Protein AF-A0AAD9PXC4-F1 (afdb_monomer)

InterPro domains:
  IPR006759 Glycosyl transferase family 54 [PTHR12062] (112-428)
  IPR057279 MGAT4, conserved region [PF04666] (111-339)

pLDDT: mean 80.94, std 15.68, range [27.42, 98.25]

Secondary structure (DSSP, 8-state):
---------S----S----TT-----S-TTPPPP---TTS-S----SS---EEEEEEEEE--TTT--S-EEEEEEEEE-----GGGTHHHHHHHHHHHHHHHHHHHHHHHHSEEEEEEEEE---TT----HHHHHHHHHHTS-HHHHHHEEEEEEE--SSHHHHHHHHHHHHHHHHHHHHTTSEEEEE--GGGS---SSPPP-TT--HHHHHHHHHHHHHHHHHHHHTTTTEEEEEEEESSEEEPTTHHHHHHHHHHHS-TTT-S-EESSSSTT-SEEEEGGGHHHHHHHHHHTTTTS-HHHHHHHHHHHH-SSSS---B--SS-SEEE---B-SSGGG-B-SS--PPTT---S--SS---PPSEEEEESSPEEES-HHHHHSTT-S--EESS--TT--EEEEESS-------------TT-GGG----

Structure (mmCIF, N/CA/C/O backbone):
data_AF-A0AAD9PXC4-F1
#
_entry.id   AF-A0AAD9PXC4-F1
#
loop_
_atom_site.group_PDB
_atom_site.id
_atom_site.type_symbol
_atom_site.label_atom_id
_atom_site.label_alt_id
_atom_site.label_comp_id
_atom_site.label_asym_id
_atom_site.label_entity_id
_atom_site.label_seq_id
_atom_site.pdbx_PDB_ins_code
_atom_site.Cartn_x
_atom_site.Cartn_y
_atom_site.Cartn_z
_atom_site.occupancy
_atom_site.B_iso_or_equiv
_atom_site.auth_seq_id
_atom_site.auth_comp_id
_atom_site.auth_asym_id
_atom_site.auth_atom_id
_atom_site.pdbx_PDB_model_num
ATOM 1 N N . MET A 1 1 ? 34.022 -21.288 74.890 1.00 33.25 1 MET A N 1
ATOM 2 C CA . MET A 1 1 ? 34.425 -22.517 74.181 1.00 33.25 1 MET A CA 1
ATOM 3 C C . MET A 1 1 ? 35.914 -22.383 73.950 1.00 33.25 1 MET A C 1
ATOM 5 O O . MET A 1 1 ? 36.307 -21.535 73.170 1.00 33.25 1 MET A O 1
ATOM 9 N N . GLU A 1 2 ? 36.720 -22.774 74.924 1.00 27.42 2 GLU A N 1
ATOM 10 C CA . GLU A 1 2 ? 37.145 -24.145 75.248 1.00 27.42 2 GLU A CA 1
ATOM 11 C C . GLU A 1 2 ? 38.540 -24.357 74.656 1.00 27.42 2 GLU A C 1
ATOM 13 O O . GLU A 1 2 ? 38.790 -24.113 73.480 1.00 27.42 2 GLU A O 1
ATOM 18 N N . TYR A 1 3 ? 39.454 -24.660 75.569 1.00 28.38 3 TYR A N 1
ATOM 19 C CA . TYR A 1 3 ? 40.889 -24.738 75.387 1.00 28.38 3 TYR A CA 1
ATOM 20 C C . TYR A 1 3 ? 41.264 -25.776 74.330 1.00 28.38 3 TYR A C 1
ATOM 22 O O . TYR A 1 3 ? 40.830 -26.922 74.412 1.00 28.38 3 TYR A O 1
ATOM 30 N N . GLN A 1 4 ? 42.209 -25.427 73.461 1.00 28.22 4 GLN A N 1
ATOM 31 C CA . GLN A 1 4 ? 43.154 -26.411 72.948 1.00 28.22 4 GLN A CA 1
ATOM 32 C C . GLN A 1 4 ? 44.577 -25.915 73.178 1.00 28.22 4 GLN A C 1
ATOM 34 O O . GLN A 1 4 ? 45.151 -25.160 72.400 1.00 28.22 4 GLN A O 1
ATOM 39 N N . HIS A 1 5 ? 45.129 -26.389 74.296 1.00 31.70 5 HIS A N 1
ATOM 40 C CA . HIS A 1 5 ? 46.548 -26.670 74.425 1.00 31.70 5 HIS A CA 1
ATOM 41 C C . HIS A 1 5 ? 46.994 -27.498 73.215 1.00 31.70 5 HIS A C 1
ATOM 43 O O . HIS A 1 5 ? 46.652 -28.674 73.103 1.00 31.70 5 HIS A O 1
ATOM 49 N N . LEU A 1 6 ? 47.786 -26.894 72.337 1.00 32.47 6 LEU A N 1
ATOM 50 C CA . LEU A 1 6 ? 48.594 -27.605 71.357 1.00 32.47 6 LEU A CA 1
ATOM 51 C C . LEU A 1 6 ? 50.062 -27.361 71.702 1.00 32.47 6 LEU A C 1
ATOM 53 O O . LEU A 1 6 ? 50.667 -26.365 71.330 1.00 32.47 6 LEU A O 1
ATOM 57 N N . LEU A 1 7 ? 50.557 -28.272 72.541 1.00 29.97 7 LEU A N 1
ATOM 58 C CA . LEU A 1 7 ? 51.844 -28.951 72.407 1.00 29.97 7 LEU A CA 1
ATOM 59 C C . LEU A 1 7 ? 52.966 -28.158 71.716 1.00 29.97 7 LEU A C 1
ATOM 61 O O . LEU A 1 7 ? 53.142 -28.248 70.507 1.00 29.97 7 LEU A O 1
ATOM 65 N N . LEU A 1 8 ? 53.826 -27.544 72.523 1.00 32.16 8 LEU A N 1
ATOM 66 C CA . LEU A 1 8 ? 55.266 -27.527 72.263 1.00 32.16 8 LEU A CA 1
ATOM 67 C C . LEU A 1 8 ? 55.978 -27.952 73.552 1.00 32.16 8 LEU A C 1
ATOM 69 O O . LEU A 1 8 ? 56.648 -27.178 74.225 1.00 32.16 8 LEU A O 1
ATOM 73 N N . PHE A 1 9 ? 55.797 -29.223 73.913 1.00 35.22 9 PHE A N 1
ATOM 74 C CA . PHE A 1 9 ? 56.886 -29.946 74.555 1.00 35.22 9 PHE A CA 1
ATOM 75 C C . PHE A 1 9 ? 57.872 -30.334 73.444 1.00 35.22 9 PHE A C 1
ATOM 77 O O . PHE A 1 9 ? 57.478 -30.942 72.455 1.00 35.22 9 PHE A O 1
ATOM 84 N N . GLN A 1 10 ? 59.146 -30.007 73.666 1.00 41.19 10 GLN A N 1
ATOM 85 C CA . GLN A 1 10 ? 60.299 -30.779 73.187 1.00 41.19 10 GLN A CA 1
ATOM 86 C C . GLN A 1 10 ? 60.623 -30.763 71.680 1.00 41.19 10 GLN A C 1
ATOM 88 O O . GLN A 1 10 ? 60.828 -31.816 71.094 1.00 41.19 10 GLN A O 1
ATOM 93 N N . ASN A 1 11 ? 60.803 -29.581 71.078 1.00 38.69 11 ASN A N 1
ATOM 94 C CA . ASN A 1 11 ? 61.599 -29.441 69.838 1.00 38.69 11 ASN A CA 1
ATOM 95 C C . ASN A 1 11 ? 62.812 -28.506 70.000 1.00 38.69 11 ASN A C 1
ATOM 97 O O . ASN A 1 11 ? 63.385 -28.038 69.021 1.00 38.69 11 ASN A O 1
ATOM 101 N N . PHE A 1 12 ? 63.222 -28.242 71.241 1.00 44.22 12 PHE A N 1
ATOM 102 C CA . PHE A 1 12 ? 64.476 -27.562 71.540 1.00 44.22 12 PHE A CA 1
ATOM 103 C C . PHE A 1 12 ? 65.480 -28.605 72.033 1.00 44.22 12 PHE A C 1
ATOM 105 O O . PHE A 1 12 ? 65.396 -29.066 73.170 1.00 44.22 12 PHE A O 1
ATOM 112 N N . CYS A 1 13 ? 66.408 -29.004 71.165 1.00 43.50 13 CYS A N 1
ATOM 113 C CA . CYS A 1 13 ? 67.647 -29.630 71.605 1.00 43.50 13 CYS A CA 1
ATOM 114 C C . CYS A 1 13 ? 68.604 -28.487 71.929 1.00 43.50 13 CYS A C 1
ATOM 116 O O . CYS A 1 13 ? 69.069 -27.799 71.019 1.00 43.50 13 CYS A O 1
ATOM 118 N N . SER A 1 14 ? 68.872 -28.266 73.217 1.00 46.66 14 SER A N 1
ATOM 119 C CA . SER A 1 14 ? 69.973 -27.388 73.600 1.00 46.66 14 SER A CA 1
ATOM 120 C C . SER A 1 14 ? 71.241 -27.909 72.930 1.00 46.66 14 SER A C 1
ATOM 122 O O . SER A 1 14 ? 71.546 -29.097 73.010 1.00 46.66 14 SER A O 1
ATOM 124 N N . CYS A 1 15 ? 71.973 -27.034 72.250 1.00 51.00 15 CYS A N 1
ATOM 125 C CA . CYS A 1 15 ? 73.279 -27.371 71.676 1.00 51.00 15 CYS A CA 1
ATOM 126 C C . CYS A 1 15 ? 74.377 -27.405 72.760 1.00 51.00 15 CYS A C 1
ATOM 128 O O . CYS A 1 15 ? 75.555 -27.575 72.457 1.00 51.00 15 CYS A O 1
ATOM 130 N N . PHE A 1 16 ? 73.973 -27.210 74.016 1.00 50.81 16 PHE A N 1
ATOM 131 C CA . PHE A 1 16 ? 74.786 -27.196 75.216 1.00 50.81 16 PHE A CA 1
ATOM 132 C C . PHE A 1 16 ? 74.526 -28.493 75.998 1.00 50.81 16 PHE A C 1
ATOM 134 O O . PHE A 1 16 ? 73.388 -28.750 76.398 1.00 50.81 16 PHE A O 1
ATOM 141 N N . GLU A 1 17 ? 75.554 -29.323 76.191 1.00 54.75 17 GLU A N 1
ATOM 142 C CA . GLU A 1 17 ? 75.513 -30.444 77.139 1.00 54.75 17 GLU A CA 1
ATOM 143 C C . GLU A 1 17 ? 75.897 -29.913 78.526 1.00 54.75 17 GLU A C 1
ATOM 145 O O . GLU A 1 17 ? 77.037 -29.493 78.731 1.00 54.75 17 GLU A O 1
ATOM 150 N N . ASP A 1 18 ? 74.961 -29.912 79.479 1.00 53.88 18 ASP A N 1
ATOM 151 C CA . ASP A 1 18 ? 75.264 -29.505 80.854 1.00 53.88 18 ASP A CA 1
ATOM 152 C C . ASP A 1 18 ? 76.286 -30.475 81.483 1.00 53.88 18 ASP A C 1
ATOM 154 O O . ASP A 1 18 ? 76.062 -31.693 81.485 1.00 53.88 18 ASP A O 1
ATOM 158 N N . PRO A 1 19 ? 77.399 -29.990 82.063 1.00 54.22 19 PRO A N 1
ATOM 159 C CA . PRO A 1 19 ? 78.283 -30.848 82.836 1.00 54.22 19 PRO A CA 1
ATOM 160 C C . PRO A 1 19 ? 77.529 -31.382 84.073 1.00 54.22 19 PRO A C 1
ATOM 162 O O . PRO A 1 19 ? 76.875 -30.608 84.773 1.00 54.22 19 PRO A O 1
ATOM 165 N N . PRO A 1 20 ? 77.633 -32.688 84.406 1.00 56.16 20 PRO A N 1
ATOM 166 C CA . PRO A 1 20 ? 76.764 -33.364 85.382 1.00 56.16 20 PRO A CA 1
ATOM 167 C C . PRO A 1 20 ? 76.812 -32.824 86.822 1.00 56.16 20 PRO A C 1
ATOM 169 O O . PRO A 1 20 ? 76.057 -33.297 87.670 1.00 56.16 20 PRO A O 1
ATOM 172 N N . SER A 1 21 ? 77.692 -31.869 87.124 1.00 51.88 21 SER A N 1
ATOM 173 C CA . SER A 1 21 ? 77.844 -31.279 88.452 1.00 51.88 21 SER A CA 1
ATOM 174 C C . SER A 1 21 ? 77.178 -29.912 88.639 1.00 51.88 21 SER A C 1
ATOM 176 O O . SER A 1 21 ? 76.989 -29.550 89.794 1.00 51.88 21 SER A O 1
ATOM 178 N N . GLU A 1 22 ? 76.777 -29.187 87.584 1.00 56.34 22 GLU A N 1
ATOM 179 C CA . GLU A 1 22 ? 76.048 -27.904 87.695 1.00 56.34 22 GLU A CA 1
ATOM 180 C C . GLU A 1 22 ? 75.195 -27.637 86.431 1.00 56.34 22 GLU A C 1
ATOM 182 O O . GLU A 1 22 ? 75.753 -27.265 85.400 1.00 56.34 22 GLU A O 1
ATOM 187 N N . PRO A 1 23 ? 73.858 -27.817 86.464 1.00 52.81 23 PRO A N 1
ATOM 188 C CA . PRO A 1 23 ? 72.992 -27.447 85.344 1.00 52.81 23 PRO A CA 1
ATOM 189 C C . PRO A 1 23 ? 72.888 -25.920 85.229 1.00 52.81 23 PRO A C 1
ATOM 191 O O . PRO A 1 23 ? 72.532 -25.246 86.202 1.00 52.81 23 PRO A O 1
ATOM 194 N N . VAL A 1 24 ? 73.157 -25.369 84.041 1.00 52.97 24 VAL A N 1
ATOM 195 C CA . VAL A 1 24 ? 72.944 -23.942 83.764 1.00 52.97 24 VAL A CA 1
ATOM 196 C C . VAL A 1 24 ? 71.445 -23.734 83.565 1.00 52.97 24 VAL A C 1
ATOM 198 O O . VAL A 1 24 ? 70.911 -23.934 82.480 1.00 52.97 24 VAL A O 1
ATOM 201 N N . ILE A 1 25 ? 70.734 -23.366 84.631 1.00 56.12 25 ILE A N 1
ATOM 202 C CA . ILE A 1 25 ? 69.323 -22.974 84.545 1.00 56.12 25 ILE A CA 1
ATOM 203 C C . ILE A 1 25 ? 69.283 -21.572 83.917 1.00 56.12 25 ILE A C 1
ATOM 205 O O . ILE A 1 25 ? 69.753 -20.634 84.562 1.00 56.12 25 ILE A O 1
ATOM 209 N N . PRO A 1 26 ? 68.737 -21.382 82.698 1.00 55.75 26 PRO A N 1
ATOM 210 C CA . PRO A 1 26 ? 68.618 -20.051 82.117 1.00 55.75 26 PRO A CA 1
ATOM 211 C C . PRO A 1 26 ? 67.659 -19.229 82.981 1.00 55.75 26 PRO A C 1
ATOM 213 O O . PRO A 1 26 ? 66.483 -19.580 83.123 1.00 55.75 26 PRO A O 1
ATOM 216 N N . GLU A 1 27 ? 68.147 -18.152 83.595 1.00 51.59 27 GLU A N 1
ATOM 217 C CA . GLU A 1 27 ? 67.277 -17.231 84.318 1.00 51.59 27 GLU A CA 1
ATOM 218 C C . GLU A 1 27 ? 66.315 -16.550 83.326 1.00 51.59 27 GLU A C 1
ATOM 220 O O . GLU A 1 27 ? 66.720 -15.849 82.407 1.00 51.59 27 GLU A O 1
ATOM 225 N N . ASN A 1 28 ? 65.013 -16.746 83.556 1.00 52.03 28 ASN A N 1
ATOM 226 C CA . ASN A 1 28 ? 63.909 -15.919 83.059 1.00 52.03 28 ASN A CA 1
ATOM 227 C C . ASN A 1 28 ? 63.667 -15.865 81.529 1.00 52.03 28 ASN A C 1
ATOM 229 O O . ASN A 1 28 ? 63.705 -14.810 80.900 1.00 52.03 28 ASN A O 1
ATOM 233 N N . LEU A 1 29 ? 63.249 -16.998 80.953 1.00 56.34 29 LEU A N 1
ATOM 234 C CA . LEU A 1 29 ? 62.840 -17.152 79.541 1.00 56.34 29 LEU A CA 1
ATOM 235 C C . LEU A 1 29 ? 61.585 -16.352 79.109 1.00 56.34 29 LEU A C 1
ATOM 237 O O . LEU A 1 29 ? 61.189 -16.418 77.949 1.00 56.34 29 LEU A O 1
ATOM 241 N N . ASN A 1 30 ? 60.937 -15.616 80.019 1.00 58.12 30 ASN A N 1
ATOM 242 C CA . ASN A 1 30 ? 59.734 -14.823 79.728 1.00 58.12 30 ASN A CA 1
ATOM 243 C C . ASN A 1 30 ? 60.038 -13.350 79.399 1.00 58.12 30 ASN A C 1
ATOM 245 O O . ASN A 1 30 ? 59.111 -12.547 79.261 1.00 58.12 30 ASN A O 1
ATOM 249 N N . GLN A 1 31 ? 61.312 -12.963 79.307 1.00 60.88 31 GLN A N 1
ATOM 250 C CA . GLN A 1 31 ? 61.687 -11.608 78.920 1.00 60.88 31 GLN A CA 1
ATOM 251 C C . GLN A 1 31 ? 61.361 -11.367 77.438 1.00 60.88 31 GLN A C 1
ATOM 253 O O . GLN A 1 31 ? 61.761 -12.130 76.563 1.00 60.88 31 GLN A O 1
ATOM 258 N N . ALA A 1 32 ? 60.613 -10.301 77.148 1.00 59.31 32 ALA A N 1
ATOM 259 C CA . ALA A 1 32 ? 60.329 -9.909 75.773 1.00 59.31 32 ALA A CA 1
ATOM 260 C C . ALA A 1 32 ? 61.610 -9.382 75.105 1.00 59.31 32 ALA A C 1
ATOM 262 O O . ALA A 1 32 ? 62.249 -8.468 75.627 1.00 59.31 32 ALA A O 1
ATOM 263 N N . TYR A 1 33 ? 61.966 -9.948 73.952 1.00 61.62 33 TYR A N 1
ATOM 264 C CA . TYR A 1 33 ? 63.103 -9.502 73.148 1.00 61.62 33 TYR A CA 1
ATOM 265 C C . TYR A 1 33 ? 62.690 -8.350 72.227 1.00 61.62 33 TYR A C 1
ATOM 267 O O . TYR A 1 33 ? 61.607 -8.369 71.637 1.00 61.62 33 TYR A O 1
ATOM 275 N N . GLU A 1 34 ? 63.558 -7.347 72.085 1.00 63.81 34 GLU A N 1
ATOM 276 C CA . GLU A 1 34 ? 63.349 -6.255 71.135 1.00 63.81 34 GLU A CA 1
ATOM 277 C C . GLU A 1 34 ? 63.665 -6.733 69.710 1.00 63.81 34 GLU A C 1
ATOM 279 O O . GLU A 1 34 ? 64.773 -7.185 69.420 1.00 63.81 34 GLU A O 1
ATOM 284 N N . ILE A 1 35 ? 62.681 -6.650 68.811 1.00 64.69 35 ILE A N 1
ATOM 285 C CA . ILE A 1 35 ? 62.848 -7.029 67.404 1.00 64.69 35 ILE A CA 1
ATOM 286 C C . ILE A 1 35 ? 63.375 -5.814 66.639 1.00 64.69 35 ILE A C 1
ATOM 288 O O . ILE A 1 35 ? 62.653 -4.839 66.423 1.00 64.69 35 ILE A O 1
ATOM 292 N N . MET A 1 36 ? 64.629 -5.889 66.200 1.00 61.62 36 MET A N 1
ATOM 293 C CA . MET A 1 36 ? 65.256 -4.875 65.354 1.00 61.62 36 MET A CA 1
ATOM 294 C C . MET A 1 36 ? 65.309 -5.360 63.905 1.00 61.62 36 MET A C 1
ATOM 296 O O . MET A 1 36 ? 65.688 -6.500 63.641 1.00 61.62 36 MET A O 1
ATOM 300 N N . ASN A 1 37 ? 64.955 -4.499 62.946 1.00 67.44 37 ASN A N 1
ATOM 301 C CA . ASN A 1 37 ? 65.245 -4.781 61.540 1.00 67.44 37 ASN A CA 1
ATOM 302 C C . ASN A 1 37 ? 66.746 -4.567 61.240 1.00 67.44 37 ASN A C 1
ATOM 304 O O . ASN A 1 37 ? 67.474 -3.981 62.042 1.00 67.44 37 ASN A O 1
ATOM 308 N N . SER A 1 38 ? 67.221 -4.983 60.061 1.00 65.31 38 SER A N 1
ATOM 309 C CA . SER A 1 38 ? 68.630 -4.824 59.645 1.00 65.31 38 SER A CA 1
ATOM 310 C C . SER A 1 38 ? 69.113 -3.367 59.552 1.00 65.31 38 SER A C 1
ATOM 312 O O . SER A 1 38 ? 70.303 -3.123 59.377 1.00 65.31 38 SER A O 1
ATOM 314 N N . SER A 1 39 ? 68.197 -2.401 59.620 1.00 69.56 39 SER A N 1
ATOM 315 C CA . SER A 1 39 ? 68.461 -0.960 59.624 1.00 69.56 39 SER A CA 1
ATOM 316 C C . SER A 1 39 ? 68.367 -0.342 61.027 1.00 69.56 39 SER A C 1
ATOM 318 O O . SER A 1 39 ? 68.417 0.880 61.145 1.00 69.56 39 SER A O 1
ATOM 320 N N . SER A 1 40 ? 68.231 -1.163 62.077 1.00 64.44 40 SER A N 1
ATOM 321 C CA . SER A 1 40 ? 68.112 -0.759 63.486 1.00 64.44 40 SER A CA 1
ATOM 322 C C . SER A 1 40 ? 66.878 0.096 63.806 1.00 64.44 40 SER A C 1
ATOM 324 O O . SER A 1 40 ? 66.901 0.920 64.718 1.00 64.44 40 SER A O 1
ATOM 326 N N . VAL A 1 41 ? 65.787 -0.097 63.061 1.00 66.62 41 VAL A N 1
ATOM 327 C CA . VAL A 1 41 ? 64.499 0.576 63.280 1.00 66.62 41 VAL A CA 1
ATOM 328 C C . VAL A 1 41 ? 63.438 -0.461 63.667 1.00 66.62 41 VAL A C 1
ATOM 330 O O . VAL A 1 41 ? 63.348 -1.523 63.053 1.00 66.62 41 VAL A O 1
ATOM 333 N N . SER A 1 42 ? 62.614 -0.157 64.672 1.00 67.31 42 SER A N 1
ATOM 334 C CA . SER A 1 42 ? 61.600 -1.069 65.235 1.00 67.31 42 SER A CA 1
ATOM 335 C C . SER A 1 42 ? 60.209 -0.959 64.584 1.00 67.31 42 SER A C 1
ATOM 337 O O . SER A 1 42 ? 59.205 -1.357 65.169 1.00 67.31 42 SER A O 1
ATOM 339 N N . HIS A 1 43 ? 60.121 -0.420 63.363 1.00 67.69 43 HIS A N 1
ATOM 340 C CA . HIS A 1 43 ? 58.874 -0.348 62.596 1.00 67.69 43 HIS A CA 1
ATOM 341 C C . HIS A 1 43 ? 59.097 -0.648 61.108 1.00 67.69 43 HIS A C 1
ATOM 343 O O . HIS A 1 43 ? 60.195 -0.477 60.576 1.00 67.69 43 HIS A O 1
ATOM 349 N N . ILE A 1 44 ? 58.031 -1.082 60.433 1.00 67.81 44 ILE A N 1
ATOM 350 C CA . ILE A 1 44 ? 57.989 -1.338 58.988 1.00 67.81 44 ILE A CA 1
ATOM 351 C C . ILE A 1 44 ? 56.978 -0.365 58.375 1.00 67.81 44 ILE A C 1
ATOM 353 O O . ILE A 1 44 ? 55.853 -0.260 58.864 1.00 67.81 44 ILE A O 1
ATOM 357 N N . VAL A 1 45 ? 57.368 0.345 57.314 1.00 68.81 45 VAL A N 1
ATOM 358 C CA . VAL A 1 45 ? 56.471 1.221 56.543 1.00 68.81 45 VAL A CA 1
ATOM 359 C C . VAL A 1 45 ? 56.203 0.584 55.186 1.00 68.81 45 VAL A C 1
ATOM 361 O O . VAL A 1 45 ? 57.131 0.349 54.416 1.00 68.81 45 VAL A O 1
ATOM 364 N N . TRP A 1 46 ? 54.932 0.337 54.877 1.00 69.62 46 TRP A N 1
ATOM 365 C CA . TRP A 1 46 ? 54.500 -0.098 53.551 1.00 69.62 46 TRP A CA 1
ATOM 366 C C . TRP A 1 46 ? 54.306 1.136 52.667 1.00 69.62 46 TRP A C 1
ATOM 368 O O . TRP A 1 46 ? 53.405 1.936 52.910 1.00 69.62 46 TRP A O 1
ATOM 378 N N . THR A 1 47 ? 55.170 1.330 51.669 1.00 63.69 47 THR A N 1
ATOM 379 C CA . THR A 1 47 ? 55.105 2.492 50.760 1.00 63.69 47 THR A CA 1
ATOM 380 C C . THR A 1 47 ? 54.010 2.367 49.703 1.00 63.69 47 THR A C 1
ATOM 382 O O . THR A 1 47 ? 53.589 3.374 49.140 1.00 63.69 47 THR A O 1
ATOM 385 N N . GLU A 1 48 ? 53.523 1.151 49.452 1.00 64.12 48 GLU A N 1
ATOM 386 C CA . GLU A 1 48 ? 52.455 0.858 48.499 1.00 64.12 48 GLU A CA 1
ATOM 387 C C . GLU A 1 48 ? 51.444 -0.125 49.108 1.00 64.12 48 GLU A C 1
ATOM 389 O O . GLU A 1 48 ? 51.805 -1.072 49.808 1.00 64.12 48 GLU A O 1
ATOM 394 N N . CYS A 1 49 ? 50.161 0.132 48.862 1.00 68.50 49 CYS A N 1
ATOM 395 C CA . CYS A 1 49 ? 49.022 -0.611 49.397 1.00 68.50 49 CYS A CA 1
ATOM 396 C C . CYS A 1 49 ? 48.788 -1.878 48.560 1.00 68.50 49 CYS A C 1
ATOM 398 O O . CYS A 1 49 ? 48.027 -1.858 47.594 1.00 68.50 49 CYS A O 1
ATOM 400 N N . HIS A 1 50 ? 49.462 -2.970 48.925 1.00 67.12 50 HIS A N 1
ATOM 401 C CA . HIS A 1 50 ? 49.285 -4.282 48.299 1.00 67.12 50 HIS A CA 1
ATOM 402 C C . HIS A 1 50 ? 48.728 -5.276 49.319 1.00 67.12 50 HIS A C 1
ATOM 404 O O . HIS A 1 50 ? 49.351 -5.526 50.351 1.00 67.12 50 HIS A O 1
ATOM 410 N N . ASP A 1 51 ? 47.555 -5.841 49.026 1.00 75.44 51 ASP A N 1
ATOM 411 C CA . ASP A 1 51 ? 46.993 -6.946 49.804 1.00 75.44 51 ASP A CA 1
ATOM 412 C C . ASP A 1 51 ? 47.881 -8.183 49.590 1.00 75.44 51 ASP A C 1
ATOM 414 O O . ASP A 1 51 ? 48.067 -8.623 48.452 1.00 75.44 51 ASP A O 1
ATOM 418 N N . GLY A 1 52 ? 48.453 -8.748 50.655 1.00 78.62 52 GLY A N 1
ATOM 419 C CA . GLY A 1 52 ? 49.429 -9.824 50.492 1.00 78.62 52 GLY A CA 1
ATOM 420 C C . GLY A 1 52 ? 49.903 -10.477 51.784 1.00 78.62 52 GLY A C 1
ATOM 421 O O . GLY A 1 52 ? 49.706 -9.964 52.885 1.00 78.62 52 GLY A O 1
ATOM 422 N N . ILE A 1 53 ? 50.529 -11.644 51.629 1.00 79.56 53 ILE A N 1
ATOM 423 C CA . ILE A 1 53 ? 51.237 -12.340 52.702 1.00 79.56 53 ILE A CA 1
ATOM 424 C C . ILE A 1 53 ? 52.724 -12.047 52.531 1.00 79.56 53 ILE A C 1
ATOM 426 O O . ILE A 1 53 ? 53.313 -12.396 51.510 1.00 79.56 53 ILE A O 1
ATOM 430 N N . PHE A 1 54 ? 53.324 -11.429 53.540 1.00 80.38 54 PHE A N 1
ATOM 431 C CA . PHE A 1 54 ? 54.751 -11.138 53.570 1.00 80.38 54 PHE A CA 1
ATOM 432 C C . PHE A 1 54 ? 55.441 -12.105 54.522 1.00 80.38 54 PHE A C 1
ATOM 434 O O . PHE A 1 54 ? 55.003 -12.267 55.660 1.00 80.38 54 PHE A O 1
ATOM 441 N N . ILE A 1 55 ? 56.493 -12.765 54.045 1.00 82.38 55 ILE A N 1
ATOM 442 C CA . ILE A 1 55 ? 57.272 -13.728 54.826 1.00 82.38 55 ILE A CA 1
ATOM 443 C C . ILE A 1 55 ? 58.511 -13.018 55.359 1.00 82.38 55 ILE A C 1
ATOM 445 O O . ILE A 1 55 ? 59.236 -12.367 54.608 1.00 82.38 55 ILE A O 1
ATOM 449 N N . PHE A 1 56 ? 58.735 -13.149 56.660 1.00 81.81 56 PHE A N 1
ATOM 450 C CA . PHE A 1 56 ? 59.861 -12.579 57.377 1.00 81.81 56 PHE A CA 1
ATOM 451 C C . PHE A 1 56 ? 60.692 -13.698 57.986 1.00 81.81 56 PHE A C 1
ATOM 453 O O . PHE A 1 56 ? 60.147 -14.611 58.606 1.00 81.81 56 PHE A O 1
ATOM 460 N N . THR A 1 57 ? 62.009 -13.591 57.855 1.00 80.69 57 THR A N 1
ATOM 461 C CA . THR A 1 57 ? 62.966 -14.461 58.540 1.00 80.69 57 THR A CA 1
ATOM 462 C C . THR A 1 57 ? 63.485 -13.723 59.772 1.00 80.69 57 THR A C 1
ATOM 464 O O . THR A 1 57 ? 64.109 -12.669 59.655 1.00 80.69 57 THR A O 1
ATOM 467 N N . LEU A 1 58 ? 63.212 -14.261 60.957 1.00 77.88 58 LEU A N 1
ATOM 468 C CA . LEU A 1 58 ? 63.764 -13.792 62.221 1.00 77.88 58 LEU A CA 1
ATOM 469 C C . LEU A 1 58 ? 65.024 -14.593 62.540 1.00 77.88 58 LEU A C 1
ATOM 471 O O . LEU A 1 58 ? 64.980 -15.821 62.551 1.00 77.88 58 LEU A O 1
ATOM 475 N N . THR A 1 59 ? 66.109 -13.898 62.864 1.00 73.38 59 THR A N 1
ATOM 476 C CA . THR A 1 59 ? 67.348 -14.500 63.367 1.00 73.38 59 THR A CA 1
ATOM 477 C C . THR A 1 59 ? 67.579 -14.021 64.791 1.00 73.38 59 THR A C 1
ATOM 479 O O . THR A 1 59 ? 67.587 -12.814 65.035 1.00 73.38 59 THR A O 1
ATOM 482 N N . VAL A 1 60 ? 67.772 -14.944 65.731 1.00 71.50 60 VAL A N 1
ATOM 483 C CA . VAL A 1 60 ? 68.107 -14.593 67.118 1.00 71.50 60 VAL A CA 1
ATOM 484 C C . VAL A 1 60 ? 69.611 -14.351 67.209 1.00 71.50 60 VAL A C 1
ATOM 486 O O . VAL A 1 60 ? 70.402 -15.224 66.863 1.00 71.50 60 VAL A O 1
ATOM 489 N N . ILE A 1 61 ? 70.002 -13.160 67.665 1.00 65.50 61 ILE A N 1
ATOM 490 C CA . ILE A 1 61 ? 71.400 -12.777 67.885 1.00 65.50 61 ILE A CA 1
ATOM 491 C C . ILE A 1 61 ? 71.581 -12.583 69.392 1.00 65.50 61 ILE A C 1
ATOM 493 O O . ILE A 1 61 ? 71.267 -11.517 69.915 1.00 65.50 61 ILE A O 1
ATOM 497 N N . ASP A 1 62 ? 72.054 -13.613 70.095 1.00 61.91 62 ASP A N 1
ATOM 498 C CA . ASP A 1 62 ? 72.504 -13.482 71.486 1.00 61.91 62 ASP A CA 1
ATOM 499 C C . ASP A 1 62 ? 74.016 -13.180 71.494 1.00 61.91 62 ASP A C 1
ATOM 501 O O . ASP A 1 62 ? 74.805 -14.020 71.043 1.00 61.91 62 ASP A O 1
ATOM 505 N N . PRO A 1 63 ? 74.443 -11.992 71.950 1.00 56.59 63 PRO A N 1
ATOM 506 C CA . PRO A 1 63 ? 75.833 -11.567 71.851 1.00 56.59 63 PRO A CA 1
ATOM 507 C C . PRO A 1 63 ? 76.811 -12.370 72.725 1.00 56.59 63 PRO A C 1
ATOM 509 O O . PRO A 1 63 ? 78.009 -12.292 72.459 1.00 56.59 63 PRO A O 1
ATOM 512 N N . GLU A 1 64 ? 76.353 -13.141 73.719 1.00 53.28 64 GLU A N 1
ATOM 513 C CA . GLU A 1 64 ? 77.247 -13.865 74.639 1.00 53.28 64 GLU A CA 1
ATOM 514 C C . GLU A 1 64 ? 77.252 -15.394 74.451 1.00 53.28 64 GLU A C 1
ATOM 516 O O . GLU A 1 64 ? 78.271 -16.024 74.736 1.00 53.28 64 GLU A O 1
ATOM 521 N N . PHE A 1 65 ? 76.186 -16.004 73.910 1.00 54.66 65 PHE A N 1
ATOM 522 C CA . PHE A 1 65 ? 76.060 -17.477 73.846 1.00 54.66 65 PHE A CA 1
ATOM 523 C C . PHE A 1 65 ? 75.656 -18.069 72.484 1.00 54.66 65 PHE A C 1
ATOM 525 O O . PHE A 1 65 ? 75.386 -19.270 72.382 1.00 54.66 65 PHE A O 1
ATOM 532 N N . SER A 1 66 ? 75.648 -17.282 71.403 1.00 52.84 66 SER A N 1
ATOM 533 C CA . SER A 1 66 ? 75.249 -17.775 70.073 1.00 52.84 66 SER A CA 1
ATOM 534 C C . SER A 1 66 ? 76.315 -18.653 69.407 1.00 52.84 66 SER A C 1
ATOM 536 O O . SER A 1 66 ? 77.015 -18.230 68.490 1.00 52.84 66 SER A O 1
ATOM 538 N N . PHE A 1 67 ? 76.410 -19.916 69.817 1.00 54.41 67 PHE A N 1
ATOM 539 C CA . PHE A 1 67 ? 77.198 -20.935 69.113 1.00 54.41 67 PHE A CA 1
ATOM 540 C C . PHE A 1 67 ? 76.381 -21.678 68.033 1.00 54.41 67 PHE A C 1
ATOM 542 O O . PHE A 1 67 ? 76.901 -22.590 67.392 1.00 54.41 67 PHE A O 1
ATOM 549 N N . CYS A 1 68 ? 75.118 -21.285 67.796 1.00 58.41 68 CYS A N 1
ATOM 550 C CA . CYS A 1 68 ? 74.225 -21.832 66.765 1.00 58.41 68 CYS A CA 1
ATOM 551 C C . CYS A 1 68 ? 73.367 -20.735 66.114 1.00 58.41 68 CYS A C 1
ATOM 553 O O . CYS A 1 68 ? 72.893 -19.826 66.789 1.00 58.41 68 CYS A O 1
ATOM 555 N N . ASN A 1 69 ? 73.153 -20.829 64.797 1.00 63.44 69 ASN A N 1
ATOM 556 C CA . ASN A 1 69 ? 72.372 -19.851 64.039 1.00 63.44 69 ASN A CA 1
ATOM 557 C C . ASN A 1 69 ? 70.879 -20.220 64.111 1.00 63.44 69 ASN A C 1
ATOM 559 O O . ASN A 1 69 ? 70.434 -21.131 63.412 1.00 63.44 69 ASN A O 1
ATOM 563 N N . LEU A 1 70 ? 70.127 -19.565 65.000 1.00 68.56 70 LEU A N 1
ATOM 564 C CA . LEU A 1 70 ? 68.697 -19.814 65.192 1.00 68.56 70 LEU A CA 1
ATOM 565 C C . LEU A 1 70 ? 67.880 -18.882 64.297 1.00 68.56 70 LEU A C 1
ATOM 567 O O . LEU A 1 70 ? 67.803 -17.678 64.549 1.00 68.56 70 LEU A O 1
ATOM 571 N N . THR A 1 71 ? 67.254 -19.455 63.270 1.00 72.75 71 THR A N 1
ATOM 572 C CA . THR A 1 71 ? 66.369 -18.739 62.349 1.00 72.75 71 THR A CA 1
ATOM 573 C C . THR A 1 71 ? 64.973 -19.352 62.322 1.00 72.75 71 THR A C 1
ATOM 575 O O . THR A 1 71 ? 64.811 -20.571 62.365 1.00 72.75 71 THR A O 1
ATOM 578 N N . VAL A 1 72 ? 63.945 -18.506 62.241 1.00 80.12 72 VAL A N 1
ATOM 579 C CA . VAL A 1 72 ? 62.552 -18.922 62.034 1.00 80.12 72 VAL A CA 1
ATOM 580 C C . VAL A 1 72 ? 61.892 -18.020 61.002 1.00 80.12 72 VAL A C 1
ATOM 582 O O . VAL A 1 72 ? 62.099 -16.809 61.007 1.00 80.12 72 VAL A O 1
ATOM 585 N N . GLU A 1 73 ? 61.089 -18.598 60.115 1.00 82.75 73 GLU A N 1
ATOM 586 C CA . GLU A 1 73 ? 60.276 -17.836 59.170 1.00 82.75 73 GLU A CA 1
ATOM 587 C C . GLU A 1 73 ? 58.831 -17.756 59.651 1.00 82.75 73 GLU A C 1
ATOM 589 O O . GLU A 1 73 ? 58.248 -18.750 60.086 1.00 82.75 73 GLU A O 1
ATOM 594 N N . PHE A 1 74 ? 58.239 -16.569 59.559 1.00 82.06 74 PHE A N 1
ATOM 595 C CA . PHE A 1 74 ? 56.824 -16.360 59.835 1.00 82.06 74 PHE A CA 1
ATOM 596 C C . PHE A 1 74 ? 56.208 -15.430 58.796 1.00 82.06 74 PHE A C 1
ATOM 598 O O . PHE A 1 74 ? 56.886 -14.614 58.177 1.00 82.06 74 PHE A O 1
ATOM 605 N N . ALA A 1 75 ? 54.903 -15.563 58.597 1.00 82.75 75 ALA A N 1
ATOM 606 C CA . ALA A 1 75 ? 54.176 -14.826 57.581 1.00 82.75 75 ALA A CA 1
ATOM 607 C C . ALA A 1 75 ? 53.168 -13.865 58.220 1.00 82.75 75 ALA A C 1
ATOM 609 O O . ALA A 1 75 ? 52.452 -14.240 59.149 1.00 82.75 75 ALA A O 1
ATOM 610 N N . VAL A 1 76 ? 53.088 -12.637 57.707 1.00 80.69 76 VAL A N 1
ATOM 611 C CA . VAL A 1 76 ? 52.113 -11.624 58.129 1.00 80.69 76 VAL A CA 1
ATOM 612 C C . VAL A 1 76 ? 51.205 -11.299 56.954 1.00 80.69 76 VAL A C 1
ATOM 614 O O . VAL A 1 76 ? 51.674 -10.912 55.883 1.00 80.69 76 VAL A O 1
ATOM 617 N N . GLN A 1 77 ? 49.897 -11.450 57.154 1.00 81.19 77 GLN A N 1
ATOM 618 C CA . GLN A 1 77 ? 48.899 -11.028 56.179 1.00 81.19 77 GLN A CA 1
ATOM 619 C C . GLN A 1 77 ? 48.572 -9.546 56.381 1.00 81.19 77 GLN A C 1
ATOM 621 O O . GLN A 1 77 ? 48.132 -9.144 57.457 1.00 81.19 77 GLN A O 1
ATOM 626 N N . VAL A 1 78 ? 48.766 -8.746 55.335 1.00 80.19 78 VAL A N 1
ATOM 627 C CA . VAL A 1 78 ? 48.438 -7.317 55.311 1.00 80.19 78 VAL A CA 1
ATOM 628 C C . VAL A 1 78 ? 47.248 -7.113 54.377 1.00 80.19 78 VAL A C 1
ATOM 630 O O . VAL A 1 78 ? 47.262 -7.579 53.238 1.00 80.19 78 VAL A O 1
ATOM 633 N N . ILE A 1 79 ? 46.206 -6.440 54.871 1.00 75.56 79 ILE A N 1
ATOM 634 C CA . ILE A 1 79 ? 45.001 -6.095 54.105 1.00 75.56 79 ILE A CA 1
ATOM 635 C C . ILE A 1 79 ? 44.823 -4.583 54.164 1.00 75.56 79 ILE A C 1
ATOM 637 O O . ILE A 1 79 ? 44.825 -3.991 55.245 1.00 75.56 79 ILE A O 1
ATOM 641 N N . CYS A 1 80 ? 44.661 -3.961 53.005 1.00 73.00 80 CYS A N 1
ATOM 642 C CA . CYS A 1 80 ? 44.560 -2.524 52.869 1.00 73.00 80 CYS A CA 1
ATOM 643 C C . CYS A 1 80 ? 43.093 -2.064 52.768 1.00 73.00 80 CYS A C 1
ATOM 645 O O . CYS A 1 80 ? 42.264 -2.670 52.088 1.00 73.00 80 CYS A O 1
ATOM 647 N N . ALA A 1 81 ? 42.746 -0.961 53.436 1.00 64.38 81 ALA A N 1
ATOM 648 C CA . ALA A 1 81 ? 41.398 -0.397 53.384 1.00 64.38 81 ALA A CA 1
ATOM 649 C C . ALA A 1 81 ? 41.203 0.421 52.091 1.00 64.38 81 ALA A C 1
ATOM 651 O O . ALA A 1 81 ? 41.763 1.508 51.948 1.00 64.38 81 ALA A O 1
ATOM 652 N N . ARG A 1 82 ? 40.410 -0.084 51.135 1.00 59.12 82 ARG A N 1
ATOM 653 C CA . ARG A 1 82 ? 40.105 0.632 49.880 1.00 59.12 82 ARG A CA 1
ATOM 654 C C . ARG A 1 82 ? 39.101 1.770 50.115 1.00 59.12 82 ARG A C 1
ATOM 656 O O . ARG A 1 82 ? 38.096 1.592 50.798 1.00 59.12 82 ARG A O 1
ATOM 663 N N . SER A 1 83 ? 39.367 2.941 49.531 1.00 56.66 83 SER A N 1
ATOM 664 C CA . SER A 1 83 ? 38.497 4.125 49.608 1.00 56.66 83 SER A CA 1
ATOM 665 C C . SER A 1 83 ? 37.230 3.952 48.760 1.00 56.66 83 SER A C 1
ATOM 667 O O . SER A 1 83 ? 37.307 3.681 47.564 1.00 56.66 83 SER A O 1
ATOM 669 N N . LEU A 1 84 ? 36.062 4.193 49.365 1.00 54.56 84 LEU A N 1
ATOM 670 C CA . LEU A 1 84 ? 34.729 4.128 48.740 1.00 54.56 84 LEU A CA 1
ATOM 671 C C . LEU A 1 84 ? 34.544 5.061 47.520 1.00 54.56 84 LEU A C 1
ATOM 673 O O . LEU A 1 84 ? 33.589 4.910 46.762 1.00 54.56 84 LEU A O 1
ATOM 677 N N . PHE A 1 85 ? 35.434 6.037 47.320 1.00 56.97 85 PHE A N 1
ATOM 678 C CA . PHE A 1 85 ? 35.278 7.086 46.307 1.00 56.97 85 PHE A CA 1
ATOM 679 C C . PHE A 1 85 ? 35.612 6.658 44.869 1.00 56.97 85 PHE A C 1
ATOM 681 O O . PHE A 1 85 ? 35.281 7.390 43.939 1.00 56.97 85 PHE A O 1
ATOM 688 N N . GLN A 1 86 ? 36.227 5.491 44.659 1.00 55.84 86 GLN A N 1
ATOM 689 C CA . GLN A 1 86 ? 36.611 5.027 43.319 1.00 55.84 86 GLN A CA 1
ATOM 690 C C . GLN A 1 86 ? 35.486 4.267 42.587 1.00 55.84 86 GLN A C 1
ATOM 692 O O . GLN A 1 86 ? 35.501 4.174 41.364 1.00 55.84 86 GLN A O 1
ATOM 697 N N . GLU A 1 87 ? 34.475 3.792 43.317 1.00 56.44 87 GLU A N 1
ATOM 698 C CA . GLU A 1 87 ? 33.329 3.050 42.769 1.00 56.44 87 GLU A CA 1
ATOM 699 C C . GLU A 1 87 ? 32.221 3.979 42.228 1.00 56.44 87 GLU A C 1
ATOM 701 O O . GLU A 1 87 ? 31.585 3.692 41.213 1.00 56.44 87 GLU A O 1
ATOM 706 N N . LEU A 1 88 ? 32.015 5.141 42.859 1.00 60.59 88 LEU A N 1
ATOM 707 C CA . LEU A 1 88 ? 30.968 6.109 42.491 1.00 60.59 88 LEU A CA 1
ATOM 708 C C . LEU A 1 88 ? 31.007 6.577 41.013 1.00 60.59 88 LEU A C 1
ATOM 710 O O . LEU A 1 88 ? 29.944 6.608 40.389 1.00 60.59 88 LEU A O 1
ATOM 714 N N . PRO A 1 89 ? 32.166 6.905 40.401 1.00 70.44 89 PRO A N 1
ATOM 715 C CA . PRO A 1 89 ? 32.227 7.353 39.004 1.00 70.44 89 PRO A CA 1
ATOM 716 C C . PRO A 1 89 ? 31.799 6.272 38.003 1.00 70.44 89 PRO A C 1
ATOM 718 O O . PRO A 1 89 ? 31.163 6.571 36.989 1.00 70.44 89 PRO A O 1
ATOM 721 N N . THR A 1 90 ? 32.115 5.010 38.296 1.00 71.56 90 THR A N 1
ATOM 722 C CA . THR A 1 90 ? 31.816 3.868 37.427 1.00 71.56 90 THR A CA 1
ATOM 723 C C . THR A 1 90 ? 30.317 3.579 37.403 1.00 71.56 90 THR A C 1
ATOM 725 O O . THR A 1 90 ? 29.730 3.504 36.324 1.00 71.56 90 THR A O 1
ATOM 728 N N . PHE A 1 91 ? 29.663 3.519 38.571 1.00 76.00 91 PHE A N 1
ATOM 729 C CA . PHE A 1 91 ? 28.213 3.301 38.654 1.00 76.00 91 PHE A CA 1
ATOM 730 C C . PHE A 1 91 ? 27.402 4.440 38.029 1.00 76.00 91 PHE A C 1
ATOM 732 O O . PHE A 1 91 ? 26.409 4.178 37.352 1.00 76.00 91 PHE A O 1
ATOM 739 N N . VAL A 1 92 ? 27.835 5.694 38.199 1.00 80.88 92 VAL A N 1
ATOM 740 C CA . VAL A 1 92 ? 27.173 6.853 37.575 1.00 80.88 92 VAL A CA 1
ATOM 741 C C . VAL A 1 92 ? 27.294 6.798 36.049 1.00 80.88 92 VAL A C 1
ATOM 743 O O . VAL A 1 92 ? 26.314 7.046 35.345 1.00 80.88 92 VAL A O 1
ATOM 746 N N . THR A 1 93 ? 28.464 6.419 35.529 1.00 81.12 93 THR A N 1
ATOM 747 C CA . THR A 1 93 ? 28.693 6.303 34.081 1.00 81.12 93 THR A CA 1
ATOM 748 C C . THR A 1 93 ? 27.865 5.166 33.479 1.00 81.12 93 THR A C 1
ATOM 750 O O . THR A 1 93 ? 27.142 5.387 32.510 1.00 81.12 93 THR A O 1
ATOM 753 N N . LEU A 1 94 ? 27.882 3.977 34.093 1.00 83.50 94 LEU A N 1
ATOM 754 C CA . LEU A 1 94 ? 27.047 2.845 33.675 1.00 83.50 94 LEU A CA 1
ATOM 755 C C . LEU A 1 94 ? 25.553 3.175 33.752 1.00 83.50 94 LEU A C 1
ATOM 757 O O . LEU A 1 94 ? 24.823 2.901 32.804 1.00 83.50 94 LEU A O 1
ATOM 761 N N . GLY A 1 95 ? 25.098 3.813 34.833 1.00 86.12 95 GLY A N 1
ATOM 762 C CA . GLY A 1 95 ? 23.705 4.234 34.984 1.00 86.12 95 GLY A CA 1
ATOM 763 C C . GLY A 1 95 ? 23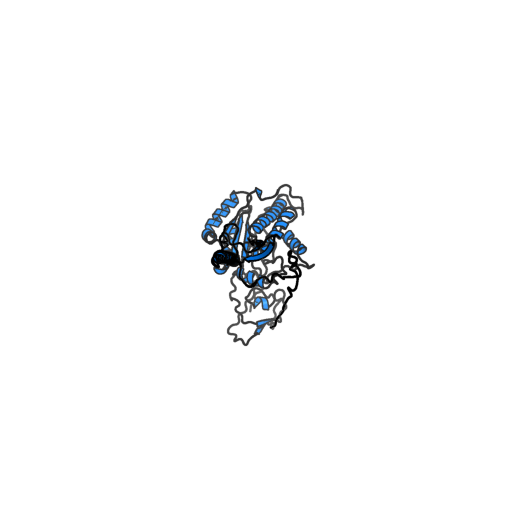.266 5.226 33.903 1.00 86.12 95 GLY A C 1
ATOM 764 O O . GLY A 1 95 ? 22.188 5.070 33.331 1.00 86.12 95 GLY A O 1
ATOM 765 N N . SER A 1 96 ? 24.118 6.198 33.563 1.00 87.88 96 SER A N 1
ATOM 766 C CA . SER A 1 96 ? 23.865 7.172 32.493 1.00 87.88 96 SER A CA 1
ATOM 767 C C . SER A 1 96 ? 23.830 6.522 31.103 1.00 87.88 96 SER A C 1
ATOM 769 O O . SER A 1 96 ? 22.922 6.789 30.311 1.00 87.88 96 SER A O 1
ATOM 771 N N . CYS A 1 97 ? 24.753 5.599 30.813 1.00 88.12 97 CYS A N 1
ATOM 772 C CA . CYS A 1 97 ? 24.744 4.828 29.567 1.00 88.12 97 CYS A CA 1
ATOM 773 C C . CYS A 1 97 ? 23.489 3.949 29.454 1.00 88.12 97 CYS A C 1
ATOM 775 O O . CYS A 1 97 ? 22.820 3.957 28.426 1.00 88.12 97 CYS A O 1
ATOM 777 N N . CYS A 1 98 ? 23.110 3.242 30.519 1.00 89.31 98 CYS A N 1
ATOM 778 C CA . CYS A 1 98 ? 21.886 2.442 30.535 1.00 89.31 98 CYS A CA 1
ATOM 779 C C . CYS A 1 98 ? 20.639 3.311 30.338 1.00 89.31 98 CYS A C 1
ATOM 781 O O . CYS A 1 98 ? 19.756 2.944 29.564 1.00 89.31 98 CYS A O 1
ATOM 783 N N . LEU A 1 99 ? 20.568 4.477 30.988 1.00 89.62 99 LEU A N 1
ATOM 784 C CA . LEU A 1 99 ? 19.440 5.395 30.844 1.00 89.62 99 LEU A CA 1
ATOM 785 C C . LEU A 1 99 ? 19.344 5.955 29.421 1.00 89.62 99 LEU A C 1
ATOM 787 O O . LEU A 1 99 ? 18.264 5.951 28.843 1.00 89.62 99 LEU A O 1
ATOM 791 N N . THR A 1 100 ? 20.459 6.386 28.833 1.00 87.31 100 THR A N 1
ATOM 792 C CA . THR A 1 100 ? 20.492 6.898 27.452 1.00 87.31 100 THR A CA 1
ATOM 793 C C . THR A 1 100 ? 20.125 5.820 26.436 1.00 87.31 100 THR A C 1
ATOM 795 O O . THR A 1 100 ? 19.287 6.078 25.579 1.00 87.31 100 THR A O 1
ATOM 798 N N . ILE A 1 101 ? 20.648 4.597 26.571 1.00 89.12 101 ILE A N 1
ATOM 799 C CA . ILE A 1 101 ? 20.242 3.452 25.739 1.00 89.12 101 ILE A CA 1
ATOM 800 C C . ILE A 1 101 ? 18.745 3.180 25.900 1.00 89.12 101 ILE A C 1
ATOM 802 O O . ILE A 1 101 ? 18.046 3.020 24.905 1.00 89.12 101 ILE A O 1
ATOM 806 N N . THR A 1 102 ? 18.231 3.186 27.131 1.00 84.69 102 THR A N 1
ATOM 807 C CA . THR A 1 102 ? 16.802 2.966 27.387 1.00 84.69 102 THR A CA 1
ATOM 808 C C . THR A 1 102 ? 15.959 4.058 26.737 1.00 84.69 102 THR A C 1
ATOM 810 O O . THR A 1 102 ? 14.997 3.736 26.056 1.00 84.69 102 THR A O 1
ATOM 813 N N . VAL A 1 103 ? 16.337 5.334 26.865 1.00 85.31 103 VAL A N 1
ATOM 814 C CA . VAL A 1 103 ? 15.630 6.465 26.241 1.00 85.31 103 VAL A CA 1
ATOM 815 C C . VAL A 1 103 ? 15.683 6.388 24.719 1.00 85.31 103 VAL A C 1
ATOM 817 O O . VAL A 1 103 ? 14.670 6.652 24.080 1.00 85.31 103 VAL A O 1
ATOM 820 N N . VAL A 1 104 ? 16.814 6.003 24.124 1.00 82.88 104 VAL A N 1
ATOM 821 C CA . VAL A 1 104 ? 16.943 5.833 22.668 1.00 82.88 104 VAL A CA 1
ATOM 822 C C . VAL A 1 104 ? 16.094 4.666 22.176 1.00 82.88 104 VAL A C 1
ATOM 824 O O . VAL A 1 104 ? 15.373 4.831 21.200 1.00 82.88 104 VAL A O 1
ATOM 827 N N . LEU A 1 105 ? 16.117 3.519 22.859 1.00 77.69 105 LEU A N 1
ATOM 828 C CA . LEU A 1 105 ? 15.288 2.362 22.509 1.00 77.69 105 LEU A CA 1
ATOM 829 C C . LEU A 1 105 ? 13.798 2.662 22.676 1.00 77.69 105 LEU A C 1
ATOM 831 O O . LEU A 1 105 ? 13.009 2.307 21.809 1.00 77.69 105 LEU A O 1
ATOM 835 N N . PHE A 1 106 ? 13.418 3.356 23.752 1.00 72.31 106 PHE A N 1
ATOM 836 C CA . PHE A 1 106 ? 12.045 3.799 23.970 1.00 72.31 106 PHE A CA 1
ATOM 837 C C . PHE A 1 106 ? 11.646 4.788 22.872 1.00 72.31 106 PHE A C 1
ATOM 839 O O . PHE A 1 106 ? 10.643 4.592 22.205 1.00 72.31 106 PHE A O 1
ATOM 846 N N . SER A 1 107 ? 12.473 5.794 22.590 1.00 66.31 107 SER A N 1
ATOM 847 C CA . SER A 1 107 ? 12.199 6.760 21.522 1.00 66.31 107 SER A CA 1
ATOM 848 C C . SER A 1 107 ? 12.071 6.066 20.165 1.00 66.31 107 SER A C 1
ATOM 850 O O . SER A 1 107 ? 11.077 6.273 19.493 1.00 66.31 107 SER A O 1
ATOM 852 N N . ALA A 1 108 ? 12.995 5.182 19.782 1.00 63.47 108 ALA A N 1
ATOM 853 C CA . ALA A 1 108 ? 12.921 4.420 18.532 1.00 63.47 108 ALA A CA 1
ATOM 854 C C . ALA A 1 108 ? 11.660 3.537 18.454 1.00 63.47 108 ALA A C 1
ATOM 856 O O . ALA A 1 108 ? 10.989 3.506 17.422 1.00 63.47 108 ALA A O 1
ATOM 857 N N . TYR A 1 109 ? 11.291 2.885 19.560 1.00 60.81 109 TYR A N 1
ATOM 858 C CA . TYR A 1 109 ? 10.064 2.094 19.665 1.00 60.81 109 TYR A CA 1
ATOM 859 C C . TYR A 1 109 ? 8.803 2.951 19.464 1.00 60.81 109 TYR A C 1
ATOM 861 O O . TYR A 1 109 ? 7.910 2.551 18.727 1.00 60.81 109 TYR A O 1
ATOM 869 N N . TYR A 1 110 ? 8.754 4.155 20.043 1.00 60.19 110 TYR A N 1
ATOM 870 C CA . TYR A 1 110 ? 7.628 5.088 19.885 1.00 60.19 110 TYR A CA 1
ATOM 871 C C . TYR A 1 110 ? 7.690 5.947 18.605 1.00 60.19 110 TYR A C 1
ATOM 873 O O . TYR A 1 110 ? 6.713 6.617 18.284 1.00 60.19 110 TYR A O 1
ATOM 881 N N . ILE A 1 111 ? 8.810 5.946 17.873 1.00 63.25 111 ILE A N 1
ATOM 882 C CA . ILE A 1 111 ? 8.981 6.661 16.593 1.00 63.25 111 ILE A CA 1
ATOM 883 C C . ILE A 1 111 ? 8.582 5.781 15.399 1.00 63.25 111 ILE A C 1
ATOM 885 O O . ILE A 1 111 ? 8.312 6.307 14.317 1.00 63.25 111 ILE A O 1
ATOM 889 N N . THR A 1 112 ? 8.524 4.457 15.571 1.00 73.56 112 THR A N 1
ATOM 890 C CA . THR A 1 112 ? 8.150 3.551 14.479 1.00 73.56 112 THR A CA 1
ATOM 891 C C . THR A 1 112 ? 6.702 3.825 14.075 1.00 73.56 112 THR A C 1
ATOM 893 O O . THR A 1 112 ? 5.783 3.677 14.880 1.00 73.56 112 THR A O 1
ATOM 896 N N . ARG A 1 113 ? 6.492 4.260 12.827 1.00 87.31 113 ARG A N 1
ATOM 897 C CA . ARG A 1 113 ? 5.145 4.536 12.310 1.00 87.31 113 ARG A CA 1
ATOM 898 C C . ARG A 1 113 ? 4.353 3.234 12.206 1.00 87.31 113 ARG A C 1
ATOM 900 O O . ARG A 1 113 ? 4.917 2.157 12.032 1.00 87.31 113 ARG A O 1
ATOM 907 N N . TYR A 1 114 ? 3.031 3.320 12.262 1.00 92.31 114 TYR A N 1
ATOM 908 C CA . TYR A 1 114 ? 2.186 2.139 12.110 1.00 92.31 114 TYR A CA 1
ATOM 909 C C . TYR A 1 114 ? 2.183 1.633 10.658 1.00 92.31 114 TYR A C 1
ATOM 911 O O . TYR A 1 114 ? 2.340 0.437 10.418 1.00 92.31 114 TYR A O 1
ATOM 919 N N . LEU A 1 115 ? 2.050 2.544 9.685 1.00 95.62 115 LEU A N 1
ATOM 920 C CA . LEU A 1 115 ? 1.830 2.197 8.278 1.00 95.62 115 LEU A CA 1
ATOM 921 C C . LEU A 1 115 ? 2.763 2.949 7.324 1.00 95.62 115 LEU A C 1
ATOM 923 O O . LEU A 1 115 ? 2.930 4.161 7.414 1.00 95.62 115 LEU A O 1
ATOM 927 N N . SER A 1 116 ? 3.288 2.230 6.340 1.00 95.75 116 SER A N 1
ATOM 928 C CA . SER A 1 116 ? 3.947 2.791 5.162 1.00 95.75 116 SER A CA 1
ATOM 929 C C . SER A 1 116 ? 3.159 2.455 3.902 1.00 95.75 116 SER A C 1
ATOM 931 O O . SER A 1 116 ? 2.770 1.306 3.723 1.00 95.75 116 SER A O 1
ATOM 933 N N . ILE A 1 117 ? 2.945 3.434 3.024 1.00 97.06 117 ILE A N 1
ATOM 934 C CA . ILE A 1 117 ? 2.144 3.327 1.799 1.00 97.06 117 ILE A CA 1
ATOM 935 C C . ILE A 1 117 ? 3.040 3.594 0.591 1.00 97.06 117 ILE A C 1
ATOM 937 O O . ILE A 1 117 ? 3.328 4.752 0.281 1.00 97.06 117 ILE A O 1
ATOM 941 N N . GLY A 1 118 ? 3.488 2.530 -0.075 1.00 95.62 118 GLY A N 1
ATOM 942 C CA . GLY A 1 118 ? 4.365 2.638 -1.239 1.00 95.62 118 GLY A CA 1
ATOM 943 C C . GLY A 1 118 ? 3.591 2.664 -2.543 1.00 95.62 118 GLY A C 1
ATOM 944 O O . GLY A 1 118 ? 2.782 1.772 -2.781 1.00 95.62 118 GLY A O 1
ATOM 945 N N . ILE A 1 119 ? 3.890 3.649 -3.387 1.00 95.81 119 ILE A N 1
ATOM 946 C CA . ILE A 1 119 ? 3.296 3.818 -4.715 1.00 95.81 119 ILE A CA 1
ATOM 947 C C . ILE A 1 119 ? 4.430 3.871 -5.734 1.00 95.81 119 ILE A C 1
ATOM 949 O O . ILE A 1 119 ? 5.288 4.748 -5.641 1.00 95.81 119 ILE A O 1
ATOM 953 N N . ALA A 1 120 ? 4.439 2.966 -6.709 1.00 94.12 120 ALA A N 1
ATOM 954 C CA . ALA A 1 120 ? 5.314 3.068 -7.876 1.00 94.12 120 ALA A CA 1
ATOM 955 C C . ALA A 1 120 ? 4.531 3.675 -9.046 1.00 94.12 120 ALA A C 1
ATOM 957 O O . ALA A 1 120 ? 3.404 3.264 -9.312 1.00 94.12 120 ALA A O 1
ATOM 958 N N . SER A 1 121 ? 5.111 4.657 -9.740 1.00 94.88 121 SER A N 1
ATOM 959 C CA . SER A 1 121 ? 4.457 5.329 -10.868 1.00 94.88 121 SER A CA 1
ATOM 960 C C . SER A 1 121 ? 5.392 5.480 -12.061 1.00 94.88 121 SER A C 1
ATOM 962 O O . SER A 1 121 ? 6.573 5.799 -11.905 1.00 94.88 121 SER A O 1
ATOM 964 N N . VAL A 1 122 ? 4.831 5.261 -13.250 1.00 93.94 122 VAL A N 1
ATOM 965 C CA . VAL A 1 122 ? 5.473 5.439 -14.557 1.00 93.94 122 VAL A CA 1
ATOM 966 C C . VAL A 1 122 ? 4.553 6.247 -15.467 1.00 93.94 122 VAL A C 1
ATOM 968 O O . VAL A 1 122 ? 3.324 6.131 -15.399 1.00 93.94 122 VAL A O 1
ATOM 971 N N . GLU A 1 123 ? 5.125 7.060 -16.349 1.00 92.69 123 GLU A N 1
ATOM 972 C CA . GLU A 1 123 ? 4.340 7.839 -17.298 1.00 92.69 123 GLU A CA 1
ATOM 973 C C . GLU A 1 123 ? 3.668 6.918 -18.322 1.00 92.69 123 GLU A C 1
ATOM 975 O O . GLU A 1 123 ? 4.299 6.131 -19.031 1.00 92.69 123 GLU A O 1
ATOM 980 N N . ARG A 1 124 ? 2.339 7.020 -18.419 1.00 90.75 124 ARG A N 1
ATOM 981 C CA . ARG A 1 124 ? 1.577 6.252 -19.403 1.00 90.75 124 ARG A CA 1
ATOM 982 C C . ARG A 1 124 ? 1.801 6.859 -20.791 1.00 90.75 124 ARG A C 1
ATOM 984 O O . ARG A 1 124 ? 1.679 8.075 -20.936 1.00 90.75 124 ARG A O 1
ATOM 991 N N . PRO A 1 125 ? 1.994 6.052 -21.852 1.00 86.69 125 PRO A N 1
ATOM 992 C CA . PRO A 1 125 ? 2.203 6.564 -23.212 1.00 86.69 125 PRO A CA 1
ATOM 993 C C . PRO A 1 125 ? 1.079 7.462 -23.756 1.00 86.69 125 PRO A C 1
ATOM 995 O O . PRO A 1 125 ? 1.295 8.229 -24.690 1.00 86.69 125 PRO A O 1
ATOM 998 N N . SER A 1 126 ? -0.132 7.351 -23.204 1.00 85.06 126 SER A N 1
ATOM 999 C CA . SER A 1 126 ? -1.282 8.201 -23.538 1.00 85.06 126 SER A CA 1
ATOM 1000 C C . SER A 1 126 ? -1.227 9.599 -22.909 1.00 85.06 126 SER A C 1
ATOM 1002 O O . SER A 1 126 ? -2.022 10.457 -23.287 1.00 85.06 126 SER A O 1
ATOM 1004 N N . GLY A 1 127 ? -0.347 9.820 -21.928 1.00 85.12 127 GLY A N 1
ATOM 1005 C CA . GLY A 1 127 ? -0.328 11.007 -21.073 1.00 85.12 127 GLY A CA 1
ATOM 1006 C C . GLY A 1 127 ? -1.315 10.962 -19.899 1.00 85.12 127 GLY A C 1
ATOM 1007 O O . GLY A 1 127 ? -1.414 11.941 -19.162 1.00 85.12 127 GLY A O 1
ATOM 1008 N N . ALA A 1 128 ? -2.051 9.860 -19.702 1.00 86.88 128 ALA A N 1
ATOM 1009 C CA . ALA A 1 128 ? -2.921 9.702 -18.537 1.00 86.88 128 ALA A CA 1
ATOM 1010 C C . ALA A 1 128 ? -2.095 9.656 -17.240 1.00 86.88 128 ALA A C 1
ATOM 1012 O O . ALA A 1 128 ? -1.124 8.906 -17.143 1.00 86.88 128 ALA A O 1
ATOM 1013 N N . ASN A 1 129 ? -2.501 10.439 -16.238 1.00 90.25 129 ASN A N 1
ATOM 1014 C CA . ASN A 1 129 ? -1.828 10.522 -14.945 1.00 90.25 129 ASN A CA 1
ATOM 1015 C C . ASN A 1 129 ? -2.855 10.386 -13.813 1.00 90.25 129 ASN A C 1
ATOM 1017 O O . ASN A 1 129 ? -3.678 11.279 -13.604 1.00 90.25 129 ASN A O 1
ATOM 1021 N N . TYR A 1 130 ? -2.800 9.262 -13.099 1.00 94.75 130 TYR A N 1
ATOM 1022 C CA . TYR A 1 130 ? -3.679 8.972 -11.966 1.00 94.75 130 TYR A CA 1
ATOM 1023 C C . TYR A 1 130 ? -3.009 9.237 -10.611 1.00 94.75 130 TYR A C 1
ATOM 1025 O O . TYR A 1 130 ? -3.712 9.458 -9.625 1.00 94.75 130 TYR A O 1
ATOM 1033 N N . LEU A 1 131 ? -1.673 9.327 -10.577 1.00 96.62 131 LEU A N 1
ATOM 1034 C CA . LEU A 1 131 ? -0.863 9.435 -9.363 1.00 96.62 131 LEU A CA 1
ATOM 1035 C C . LEU A 1 131 ? -1.325 10.562 -8.434 1.00 96.62 131 LEU A C 1
ATOM 1037 O O . LEU A 1 131 ? -1.446 10.369 -7.225 1.00 96.62 131 LEU A O 1
ATOM 1041 N N . LEU A 1 132 ? -1.607 11.743 -8.992 1.00 97.12 132 LEU A N 1
ATOM 1042 C CA . LEU A 1 132 ? -2.035 12.904 -8.204 1.00 97.12 132 LEU A CA 1
ATOM 1043 C C . LEU A 1 132 ? -3.403 12.666 -7.552 1.00 97.12 132 LEU A C 1
ATOM 1045 O O . LEU A 1 132 ? -3.603 13.018 -6.393 1.00 97.12 132 LEU A O 1
ATOM 1049 N N . LYS A 1 133 ? -4.330 12.026 -8.273 1.00 97.25 133 LYS A N 1
ATOM 1050 C CA . LYS A 1 133 ? -5.662 11.687 -7.760 1.00 97.25 133 LYS A CA 1
ATOM 1051 C C . LYS A 1 133 ? -5.578 10.605 -6.682 1.00 97.25 133 LYS A C 1
ATOM 1053 O O . LYS A 1 133 ? -6.236 10.739 -5.654 1.00 97.25 133 LYS A O 1
ATOM 1058 N N . THR A 1 134 ? -4.742 9.591 -6.890 1.00 97.56 134 THR A N 1
ATOM 1059 C CA . THR A 1 134 ? -4.449 8.542 -5.906 1.00 97.56 134 THR A CA 1
ATOM 1060 C C . THR A 1 134 ? -3.880 9.142 -4.622 1.00 97.56 134 THR A C 1
ATOM 1062 O O . THR A 1 134 ? -4.411 8.920 -3.536 1.00 97.56 134 THR A O 1
ATOM 1065 N N . THR A 1 135 ? -2.860 9.994 -4.747 1.00 98.25 135 THR A N 1
ATOM 1066 C CA . THR A 1 135 ? -2.211 10.666 -3.609 1.00 98.25 135 THR A CA 1
ATOM 1067 C C . THR A 1 135 ? -3.191 11.554 -2.844 1.00 98.25 135 THR A C 1
ATOM 1069 O O . THR A 1 135 ? -3.266 11.467 -1.619 1.00 98.25 135 THR A O 1
ATOM 1072 N N . GLN A 1 136 ? -3.990 12.358 -3.554 1.00 98.19 136 GLN A N 1
ATOM 1073 C CA . GLN A 1 136 ? -5.011 13.203 -2.934 1.00 98.19 136 GLN A CA 1
ATOM 1074 C C . GLN A 1 136 ? -6.054 12.364 -2.185 1.00 98.19 136 GLN A C 1
ATOM 1076 O O . GLN A 1 136 ? -6.354 12.656 -1.034 1.00 98.19 136 GLN A O 1
ATOM 1081 N N . SER A 1 137 ? -6.551 11.283 -2.798 1.00 97.62 137 SER A N 1
ATOM 1082 C CA . SER A 1 137 ? -7.532 10.391 -2.170 1.00 97.62 137 SER A CA 1
ATOM 1083 C C . SER A 1 137 ? -7.009 9.777 -0.871 1.00 97.62 137 SER A C 1
ATOM 1085 O O . SER A 1 137 ? -7.765 9.662 0.089 1.00 97.62 137 SER A O 1
ATOM 1087 N N . LEU A 1 138 ? -5.734 9.379 -0.822 1.00 98.00 138 LEU A N 1
ATOM 1088 C CA . LEU A 1 138 ? -5.124 8.856 0.401 1.00 98.00 138 LEU A CA 1
ATOM 1089 C C . LEU A 1 138 ? -5.105 9.911 1.508 1.00 98.00 138 LEU A C 1
ATOM 1091 O O . LEU A 1 138 ? -5.492 9.616 2.634 1.00 98.00 138 LEU A O 1
ATOM 1095 N N . ILE A 1 139 ? -4.667 11.127 1.183 1.00 97.81 139 ILE A N 1
ATOM 1096 C CA . ILE A 1 139 ? -4.541 12.228 2.143 1.00 97.81 139 ILE A CA 1
ATOM 1097 C C . ILE A 1 139 ? -5.913 12.651 2.678 1.00 97.81 139 ILE A C 1
ATOM 1099 O O . ILE A 1 139 ? -6.074 12.762 3.893 1.00 97.81 139 ILE A O 1
ATOM 1103 N N . ASP A 1 140 ? -6.899 12.829 1.796 1.00 96.50 140 ASP A N 1
ATOM 1104 C CA . ASP A 1 140 ? -8.251 13.274 2.158 1.00 96.50 140 ASP A CA 1
ATOM 1105 C C . ASP A 1 140 ? -8.970 12.276 3.077 1.00 96.50 140 ASP A C 1
ATOM 1107 O O . ASP A 1 140 ? -9.775 12.667 3.921 1.00 96.50 140 ASP A O 1
ATOM 1111 N N . ASN A 1 141 ? -8.656 10.985 2.936 1.00 95.44 141 ASN A N 1
ATOM 1112 C CA . ASN A 1 141 ? -9.263 9.902 3.708 1.00 95.44 141 ASN A CA 1
ATOM 1113 C C . ASN A 1 141 ? -8.455 9.502 4.958 1.00 95.44 141 ASN A C 1
ATOM 1115 O O . ASN A 1 141 ? -8.774 8.484 5.581 1.00 95.44 141 ASN A O 1
ATOM 1119 N N . MET A 1 142 ? -7.429 10.278 5.331 1.00 95.62 142 MET A N 1
ATOM 1120 C CA . MET A 1 142 ? -6.674 10.129 6.580 1.00 95.62 142 MET A CA 1
ATOM 1121 C C . MET A 1 142 ? -6.980 11.270 7.550 1.00 95.62 142 MET A C 1
ATOM 1123 O O . MET A 1 142 ? -6.875 12.447 7.200 1.00 95.62 142 MET A O 1
ATOM 1127 N N . SER A 1 143 ? -7.273 10.931 8.808 1.00 94.88 143 SER A N 1
ATOM 1128 C CA . SER A 1 143 ? -7.342 11.920 9.887 1.00 94.88 143 SER A CA 1
ATOM 1129 C C . SER A 1 143 ? -5.957 12.492 10.224 1.00 94.88 143 SER A C 1
ATOM 1131 O O . SER A 1 143 ? -4.926 11.932 9.854 1.00 94.88 143 SER A O 1
ATOM 1133 N N . GLU A 1 144 ? -5.897 13.590 10.983 1.00 94.50 144 GLU A N 1
ATOM 1134 C CA . GLU A 1 144 ? -4.613 14.136 11.456 1.00 94.50 144 GLU A CA 1
ATOM 1135 C C . GLU A 1 144 ? -3.807 13.138 12.304 1.00 94.50 144 GLU A C 1
ATOM 1137 O O . GLU A 1 144 ? -2.578 13.201 12.336 1.00 94.50 144 GLU A O 1
ATOM 1142 N N . GLU A 1 145 ? -4.485 12.235 13.017 1.00 93.75 145 GLU A N 1
ATOM 1143 C CA . GLU A 1 145 ? -3.842 11.170 13.788 1.00 93.75 145 GLU A CA 1
ATOM 1144 C C . GLU A 1 145 ? -3.270 10.092 12.864 1.00 93.75 145 GLU A C 1
ATOM 1146 O O . GLU A 1 145 ? -2.111 9.703 13.019 1.00 93.75 145 GLU A O 1
ATOM 1151 N N . ASP A 1 146 ? -4.032 9.689 11.843 1.00 95.25 146 ASP A N 1
ATOM 1152 C CA . ASP A 1 146 ? -3.566 8.742 10.828 1.00 95.25 146 ASP A CA 1
ATOM 1153 C C . ASP A 1 146 ? -2.331 9.285 10.100 1.00 95.25 146 ASP A C 1
ATOM 1155 O O . ASP A 1 146 ? -1.337 8.578 9.957 1.00 95.25 146 ASP A O 1
ATOM 1159 N N . GLN A 1 147 ? -2.339 10.568 9.721 1.00 95.31 147 GLN A N 1
ATOM 1160 C CA . GLN A 1 147 ? -1.212 11.211 9.035 1.00 95.31 147 GLN A CA 1
ATOM 1161 C C . GLN A 1 147 ? 0.066 11.278 9.891 1.00 95.31 147 GLN A C 1
ATOM 1163 O O . GLN A 1 147 ? 1.165 11.316 9.342 1.00 95.31 147 GLN A O 1
ATOM 1168 N N . LYS A 1 148 ? -0.040 11.273 11.228 1.00 92.19 148 LYS A N 1
ATOM 1169 C CA . LYS A 1 148 ? 1.133 11.198 12.124 1.00 92.19 148 LYS A CA 1
ATOM 1170 C C . LYS A 1 148 ? 1.711 9.786 12.201 1.00 92.19 148 LYS A C 1
ATOM 1172 O O . LYS A 1 148 ? 2.919 9.630 12.362 1.00 92.19 148 LYS A O 1
ATOM 1177 N N . ASN A 1 149 ? 0.854 8.778 12.065 1.00 92.12 149 ASN A N 1
ATOM 1178 C CA . ASN A 1 149 ? 1.204 7.366 12.205 1.00 92.12 149 ASN A CA 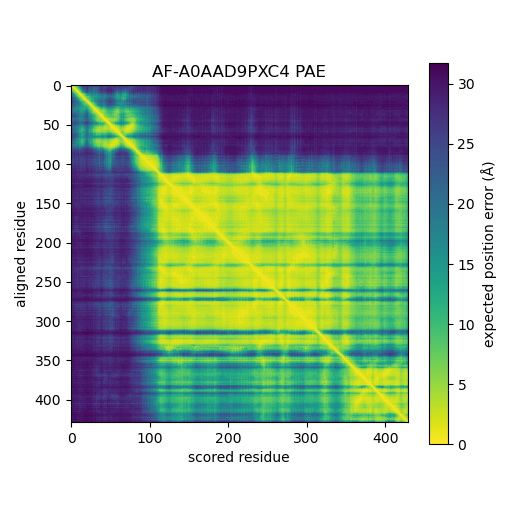1
ATOM 1179 C C . ASN A 1 149 ? 1.402 6.645 10.861 1.00 92.12 149 ASN A C 1
ATOM 1181 O O . ASN A 1 149 ? 1.704 5.449 10.857 1.00 92.12 149 ASN A O 1
ATOM 1185 N N . ALA A 1 150 ? 1.261 7.350 9.736 1.00 95.00 150 ALA A N 1
ATOM 1186 C CA . ALA A 1 150 ? 1.433 6.821 8.390 1.00 95.00 150 ALA A CA 1
ATOM 1187 C C . ALA A 1 150 ? 2.481 7.607 7.592 1.00 95.00 150 ALA A C 1
ATOM 1189 O O . ALA A 1 150 ? 2.784 8.760 7.895 1.00 95.00 150 ALA A O 1
ATOM 1190 N N . ILE A 1 151 ? 3.049 6.992 6.558 1.00 95.31 151 ILE A N 1
ATOM 1191 C CA . ILE A 1 151 ? 3.918 7.658 5.581 1.00 95.31 151 ILE A CA 1
ATOM 1192 C C . ILE A 1 151 ? 3.585 7.193 4.167 1.00 95.31 151 ILE A C 1
ATOM 1194 O O . ILE A 1 151 ? 3.386 6.004 3.939 1.00 95.31 151 ILE A O 1
ATOM 1198 N N . ILE A 1 152 ? 3.552 8.118 3.212 1.00 97.19 152 ILE A N 1
ATOM 1199 C CA . ILE A 1 152 ? 3.408 7.832 1.785 1.00 97.19 152 ILE A CA 1
ATOM 1200 C C . ILE A 1 152 ? 4.771 8.039 1.127 1.00 97.19 152 ILE A C 1
ATOM 1202 O O . ILE A 1 152 ? 5.395 9.084 1.312 1.00 97.19 152 ILE A O 1
ATOM 1206 N N . VAL A 1 153 ? 5.233 7.069 0.341 1.00 95.69 153 VAL A N 1
ATOM 1207 C CA . VAL A 1 153 ? 6.411 7.239 -0.519 1.00 95.69 153 VAL A CA 1
ATOM 1208 C C . VAL A 1 153 ? 5.998 6.967 -1.951 1.00 95.69 153 VAL A C 1
ATOM 1210 O O . VAL A 1 153 ? 5.524 5.882 -2.292 1.00 95.69 153 VAL A O 1
ATOM 1213 N N . ILE A 1 154 ? 6.200 7.978 -2.785 1.00 97.44 154 ILE A N 1
ATOM 1214 C CA . ILE A 1 154 ? 6.011 7.896 -4.223 1.00 97.44 154 ILE A CA 1
ATOM 1215 C C . ILE A 1 154 ? 7.368 7.609 -4.848 1.00 97.44 154 ILE A C 1
ATOM 1217 O O . ILE A 1 154 ? 8.280 8.435 -4.788 1.00 97.44 154 ILE A O 1
ATOM 1221 N N . PHE A 1 155 ? 7.486 6.446 -5.471 1.00 96.94 155 PHE A N 1
ATOM 1222 C CA . PHE A 1 155 ? 8.616 6.076 -6.299 1.00 96.94 155 PHE A CA 1
ATOM 1223 C C . PHE A 1 155 ? 8.322 6.422 -7.762 1.00 96.94 155 PHE A C 1
ATOM 1225 O O . PHE A 1 155 ? 7.460 5.818 -8.402 1.00 96.94 155 PHE A O 1
ATOM 1232 N N . LEU A 1 156 ? 9.051 7.407 -8.292 1.00 96.75 156 LEU A N 1
ATOM 1233 C CA . LEU A 1 156 ? 9.015 7.760 -9.709 1.00 96.75 156 LEU A CA 1
ATOM 1234 C C . LEU A 1 156 ? 9.925 6.798 -10.473 1.00 96.75 156 LEU A C 1
ATOM 1236 O O . LEU A 1 156 ? 11.149 6.943 -10.473 1.00 96.75 156 LEU A O 1
ATOM 1240 N N . ALA A 1 157 ? 9.307 5.791 -11.080 1.00 95.31 157 ALA A N 1
ATOM 1241 C CA . ALA A 1 157 ? 9.988 4.626 -11.620 1.00 95.31 157 ALA A CA 1
ATOM 1242 C C . ALA A 1 157 ? 10.394 4.782 -13.095 1.00 95.31 157 ALA A C 1
ATOM 1244 O O . ALA A 1 157 ? 11.015 3.879 -13.649 1.00 95.31 157 ALA A O 1
ATOM 1245 N N . ASP A 1 158 ? 10.069 5.894 -13.759 1.00 94.44 158 ASP A N 1
ATOM 1246 C CA . ASP A 1 158 ? 10.555 6.163 -15.118 1.00 94.44 158 ASP A CA 1
ATOM 1247 C C . ASP A 1 158 ? 12.097 6.139 -15.169 1.00 94.44 158 ASP A C 1
ATOM 1249 O O . ASP A 1 158 ? 12.773 6.708 -14.307 1.00 94.44 158 ASP A O 1
ATOM 1253 N N . ILE A 1 159 ? 12.672 5.486 -16.186 1.00 91.75 159 ILE A N 1
ATOM 1254 C CA . ILE A 1 159 ? 14.135 5.435 -16.364 1.00 91.75 159 ILE A CA 1
ATOM 1255 C C . ILE A 1 159 ? 14.636 6.819 -16.804 1.00 91.75 159 ILE A C 1
ATOM 1257 O O . ILE A 1 159 ? 15.668 7.316 -16.348 1.00 91.75 159 ILE A O 1
ATOM 1261 N N . GLU A 1 160 ? 13.873 7.467 -17.675 1.00 91.94 160 GLU A N 1
ATOM 1262 C CA . GLU A 1 160 ? 14.147 8.769 -18.249 1.00 91.94 160 GLU A CA 1
ATOM 1263 C C . GLU A 1 160 ? 13.935 9.898 -17.232 1.00 91.94 160 GLU A C 1
ATOM 1265 O O . GLU A 1 160 ? 12.989 9.914 -16.448 1.00 91.94 160 GLU A O 1
ATOM 1270 N N . GLU A 1 161 ? 14.783 10.928 -17.286 1.00 92.12 161 GLU A N 1
ATOM 1271 C CA . GLU A 1 161 ? 14.684 12.054 -16.347 1.00 92.12 161 GLU A CA 1
ATOM 1272 C C . GLU A 1 161 ? 13.495 12.982 -16.637 1.00 92.12 161 GLU A C 1
ATOM 1274 O O . GLU A 1 161 ? 12.978 13.652 -15.743 1.00 92.12 161 GLU A O 1
ATOM 1279 N N . SER A 1 162 ? 13.040 13.039 -17.891 1.00 93.94 162 SER A N 1
ATOM 1280 C CA . SER A 1 162 ? 12.005 13.989 -18.309 1.00 93.94 162 SER A CA 1
ATOM 1281 C C . SER A 1 162 ? 10.645 13.740 -17.630 1.00 93.94 162 SER A C 1
ATOM 1283 O O . SER A 1 162 ? 10.107 14.701 -17.065 1.00 93.94 162 SER A O 1
ATOM 1285 N N . PRO A 1 163 ? 10.098 12.505 -17.606 1.00 93.56 163 PRO A N 1
ATOM 1286 C CA . PRO A 1 163 ? 8.870 12.204 -16.867 1.00 93.56 163 PRO A CA 1
ATOM 1287 C C . PRO A 1 163 ? 9.017 12.409 -15.356 1.00 93.56 163 PRO A C 1
ATOM 1289 O O . PRO A 1 163 ? 8.181 13.082 -14.745 1.00 93.56 163 PRO A O 1
ATOM 1292 N N . LYS A 1 164 ? 10.130 11.948 -14.763 1.00 94.25 164 LYS A N 1
ATOM 1293 C CA . LYS A 1 164 ? 10.422 12.145 -13.333 1.00 94.25 164 LYS A CA 1
ATOM 1294 C C . LYS A 1 164 ? 10.394 13.622 -12.957 1.00 94.25 164 LYS A C 1
ATOM 1296 O O . LYS A 1 164 ? 9.699 14.023 -12.028 1.00 94.25 164 LYS A O 1
ATOM 1301 N N . SER A 1 165 ? 11.091 14.466 -13.715 1.00 94.88 165 SER A N 1
ATOM 1302 C CA . SER A 1 165 ? 11.127 15.912 -13.482 1.00 94.88 165 SER A CA 1
ATOM 1303 C C . SER A 1 165 ? 9.764 16.599 -13.641 1.00 94.88 165 SER A C 1
ATOM 1305 O O . SER A 1 165 ? 9.492 17.559 -12.917 1.00 94.88 165 SER A O 1
ATOM 1307 N N . ARG A 1 166 ? 8.892 16.137 -14.551 1.00 94.56 166 ARG A N 1
ATOM 1308 C CA . ARG A 1 166 ? 7.507 16.639 -14.648 1.00 94.56 166 ARG A CA 1
ATOM 1309 C C . ARG A 1 166 ? 6.698 16.273 -13.405 1.00 94.56 166 ARG A C 1
ATOM 1311 O O . ARG A 1 166 ? 6.143 17.165 -12.768 1.00 94.56 166 ARG A O 1
ATOM 1318 N N . ASN A 1 167 ? 6.689 14.994 -13.029 1.00 94.94 167 ASN A N 1
ATOM 1319 C CA . ASN A 1 167 ? 5.937 14.514 -11.870 1.00 94.94 167 ASN A CA 1
ATOM 1320 C C . ASN A 1 167 ? 6.436 15.142 -10.559 1.00 94.94 167 ASN A C 1
ATOM 1322 O O . ASN A 1 167 ? 5.613 15.597 -9.771 1.00 94.94 167 ASN A O 1
ATOM 1326 N N . LYS A 1 168 ? 7.756 15.297 -10.362 1.00 95.81 168 LYS A N 1
ATOM 1327 C CA . LYS A 1 168 ? 8.332 16.017 -9.205 1.00 95.81 168 LYS A CA 1
ATOM 1328 C C . LYS A 1 168 ? 7.745 17.424 -9.056 1.00 95.81 168 LYS A C 1
ATOM 1330 O O . LYS A 1 168 ? 7.375 17.820 -7.954 1.00 95.81 168 LYS A O 1
ATOM 1335 N N . LYS A 1 169 ? 7.632 18.175 -10.159 1.00 96.56 169 LYS A N 1
ATOM 1336 C CA . LYS A 1 169 ? 7.075 19.539 -10.147 1.00 96.56 169 LYS A CA 1
ATOM 1337 C C . LYS A 1 169 ? 5.591 19.555 -9.796 1.00 96.56 169 LYS A C 1
ATOM 1339 O O . LYS A 1 169 ? 5.189 20.382 -8.986 1.00 96.56 169 LYS A O 1
ATOM 1344 N N . GLU A 1 170 ? 4.792 18.664 -10.378 1.00 96.69 170 GLU A N 1
ATOM 1345 C CA . GLU A 1 170 ? 3.354 18.595 -10.084 1.00 96.69 170 GLU A CA 1
ATOM 1346 C C . GLU A 1 170 ? 3.081 18.147 -8.644 1.00 96.69 170 GLU A C 1
ATOM 1348 O O . GLU A 1 170 ? 2.254 18.752 -7.963 1.00 96.69 170 GLU A O 1
ATOM 1353 N N . ILE A 1 171 ? 3.827 17.152 -8.149 1.00 97.81 171 ILE A N 1
ATOM 1354 C CA . ILE A 1 171 ? 3.726 16.679 -6.765 1.00 97.81 171 ILE A CA 1
ATOM 1355 C C . ILE A 1 171 ? 4.112 17.795 -5.793 1.00 97.81 171 ILE A C 1
ATOM 1357 O O . ILE A 1 171 ? 3.348 18.081 -4.877 1.00 97.81 171 ILE A O 1
ATOM 1361 N N . ALA A 1 172 ? 5.242 18.475 -6.013 1.00 97.31 172 ALA A N 1
ATOM 1362 C CA . ALA A 1 172 ? 5.642 19.609 -5.181 1.00 97.31 172 ALA A CA 1
ATOM 1363 C C . ALA A 1 172 ? 4.591 20.727 -5.222 1.00 97.31 172 ALA A C 1
ATOM 1365 O O . ALA A 1 172 ? 4.218 21.265 -4.189 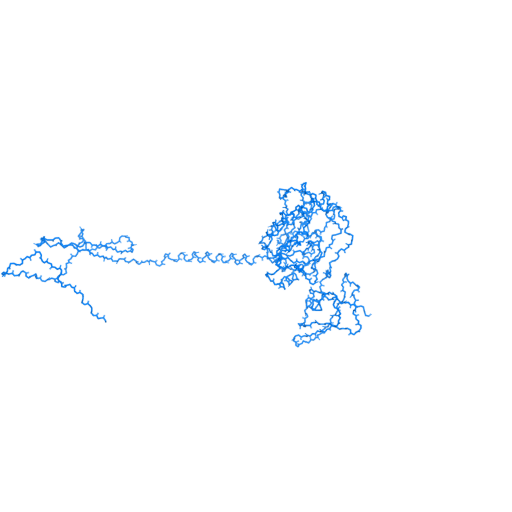1.00 97.31 172 ALA A O 1
ATOM 1366 N N . ARG A 1 173 ? 4.040 21.041 -6.399 1.00 97.81 173 ARG A N 1
ATOM 1367 C CA . ARG A 1 173 ? 3.007 22.075 -6.546 1.00 97.81 173 ARG A CA 1
ATOM 1368 C C . ARG A 1 173 ? 1.731 21.760 -5.758 1.00 97.81 173 ARG A C 1
ATOM 1370 O O . ARG A 1 173 ? 1.103 22.690 -5.260 1.00 97.81 173 ARG A O 1
ATOM 1377 N N . MET A 1 174 ? 1.316 20.495 -5.693 1.00 97.88 174 MET A N 1
ATOM 1378 C CA . MET A 1 174 ? 0.055 20.094 -5.053 1.00 97.88 174 MET A CA 1
ATOM 1379 C C . MET A 1 174 ? 0.202 19.695 -3.583 1.00 97.88 174 MET A C 1
ATOM 1381 O O . MET A 1 174 ? -0.723 19.917 -2.809 1.00 97.88 174 MET A O 1
ATOM 1385 N N . PHE A 1 175 ? 1.341 19.123 -3.193 1.00 98.19 175 PHE A N 1
ATOM 1386 C CA . PHE A 1 175 ? 1.504 18.436 -1.910 1.00 98.19 175 PHE A CA 1
ATOM 1387 C C . PHE A 1 175 ? 2.682 18.957 -1.069 1.00 98.19 175 PHE A C 1
ATOM 1389 O O . PHE A 1 175 ? 3.096 18.270 -0.136 1.00 98.19 175 PHE A O 1
ATOM 1396 N N . ASP A 1 176 ? 3.206 20.160 -1.351 1.00 97.38 176 ASP A N 1
ATOM 1397 C CA . ASP A 1 176 ? 4.334 20.769 -0.615 1.00 97.38 176 ASP A CA 1
ATOM 1398 C C . ASP A 1 176 ? 4.135 20.740 0.908 1.00 97.38 176 ASP A C 1
ATOM 1400 O O . ASP A 1 176 ? 5.029 20.366 1.662 1.00 97.38 176 ASP A O 1
ATOM 1404 N N . GLU A 1 177 ? 2.927 21.056 1.379 1.00 97.25 177 GLU A N 1
ATOM 1405 C CA . GLU A 1 177 ? 2.603 21.025 2.806 1.00 97.25 177 GLU A CA 1
ATOM 1406 C C . GLU A 1 177 ? 2.785 19.624 3.414 1.00 97.25 177 GLU A C 1
ATOM 1408 O O . GLU A 1 177 ? 3.361 19.480 4.494 1.00 97.25 177 GLU A O 1
ATOM 1413 N N . HIS A 1 178 ? 2.334 18.578 2.719 1.00 97.50 178 HIS A N 1
ATOM 1414 C CA . HIS A 1 178 ? 2.439 17.193 3.185 1.00 97.50 178 HIS A CA 1
ATOM 1415 C C . HIS A 1 178 ? 3.872 16.656 3.090 1.00 97.50 178 HIS A C 1
ATOM 1417 O O . HIS A 1 178 ? 4.272 15.836 3.921 1.00 97.50 178 HIS A O 1
ATOM 1423 N N . ILE A 1 179 ? 4.663 17.155 2.135 1.00 96.50 179 ILE A N 1
ATOM 1424 C CA . ILE A 1 179 ? 6.104 16.889 2.044 1.00 96.50 179 ILE A CA 1
ATOM 1425 C C . ILE A 1 179 ? 6.825 17.520 3.238 1.00 96.50 179 ILE A C 1
ATOM 1427 O O . ILE A 1 179 ? 7.549 16.836 3.958 1.00 96.50 179 ILE A O 1
ATOM 1431 N N . ASN A 1 180 ? 6.561 18.798 3.518 1.00 94.38 180 ASN A N 1
ATOM 1432 C CA . ASN A 1 180 ? 7.180 19.529 4.626 1.00 94.38 180 ASN A CA 1
ATOM 1433 C C . ASN A 1 180 ? 6.798 18.959 6.003 1.00 94.38 180 ASN A C 1
ATOM 1435 O O . ASN A 1 180 ? 7.600 18.993 6.935 1.00 94.38 180 ASN A O 1
ATOM 1439 N N . LYS A 1 181 ? 5.596 18.383 6.133 1.00 92.81 181 LYS A N 1
ATOM 1440 C CA . LYS A 1 181 ? 5.158 17.641 7.329 1.00 92.81 181 LYS A CA 1
ATOM 1441 C C . LYS A 1 181 ? 5.791 16.249 7.457 1.00 92.81 181 LYS A C 1
ATOM 1443 O O . LYS A 1 181 ? 5.599 15.592 8.479 1.00 92.81 181 LYS A O 1
ATOM 1448 N N . GLY A 1 182 ? 6.511 15.773 6.441 1.00 91.38 182 GLY A N 1
ATOM 1449 C CA . GLY A 1 182 ? 7.079 14.426 6.409 1.00 91.38 182 GLY A CA 1
ATOM 1450 C C . GLY A 1 182 ? 6.025 13.320 6.302 1.00 91.38 182 GLY A C 1
ATOM 1451 O O . GLY A 1 182 ? 6.289 12.189 6.715 1.00 91.38 182 GLY A O 1
ATOM 1452 N N . LEU A 1 183 ? 4.824 13.633 5.801 1.00 95.44 183 LEU A N 1
ATOM 1453 C CA . LEU A 1 183 ? 3.811 12.636 5.442 1.00 95.44 183 LEU A CA 1
ATOM 1454 C C . LEU A 1 183 ? 4.142 12.005 4.087 1.00 95.44 183 LEU A C 1
ATOM 1456 O O . LEU A 1 183 ? 3.973 10.801 3.929 1.00 95.44 183 LEU A O 1
ATOM 1460 N N . LEU A 1 184 ? 4.606 12.815 3.132 1.00 97.25 184 LEU A N 1
ATOM 1461 C CA . LEU A 1 184 ? 4.886 12.402 1.761 1.00 97.25 184 LEU A CA 1
ATOM 1462 C C . LEU A 1 184 ? 6.381 12.513 1.444 1.00 97.25 184 LEU A C 1
ATOM 1464 O O . LEU A 1 184 ? 6.979 13.572 1.619 1.00 97.25 184 LEU A O 1
ATOM 1468 N N . ILE A 1 185 ? 6.970 11.442 0.923 1.00 95.38 185 ILE A N 1
ATOM 1469 C CA . ILE A 1 185 ? 8.336 11.425 0.392 1.00 95.38 185 ILE A CA 1
ATOM 1470 C C . ILE A 1 185 ? 8.277 11.044 -1.086 1.00 95.38 185 ILE A C 1
ATOM 1472 O O . ILE A 1 185 ? 7.513 10.169 -1.484 1.00 95.38 185 ILE A O 1
ATOM 1476 N N . VAL A 1 186 ? 9.101 11.689 -1.906 1.00 96.62 186 VAL A N 1
ATOM 1477 C CA . VAL A 1 186 ? 9.274 11.330 -3.316 1.00 96.62 186 VAL A CA 1
ATOM 1478 C C . VAL A 1 186 ? 10.686 10.799 -3.502 1.00 96.62 186 VAL A C 1
ATOM 1480 O O . VAL A 1 186 ? 11.648 11.470 -3.131 1.00 96.62 186 VAL A O 1
ATOM 1483 N N . ILE A 1 187 ? 10.804 9.600 -4.067 1.00 95.06 187 ILE A N 1
ATOM 1484 C CA . ILE A 1 187 ? 12.083 8.956 -4.369 1.00 95.06 187 ILE A CA 1
ATOM 1485 C C . ILE A 1 187 ? 12.165 8.600 -5.851 1.00 95.06 187 ILE A C 1
ATOM 1487 O O . ILE A 1 187 ? 11.157 8.434 -6.537 1.00 95.06 187 ILE A O 1
ATOM 1491 N N . GLU A 1 188 ? 13.389 8.455 -6.335 1.00 93.62 188 GLU A N 1
ATOM 1492 C CA . GLU A 1 188 ? 13.693 7.978 -7.677 1.00 93.62 188 GLU A CA 1
ATOM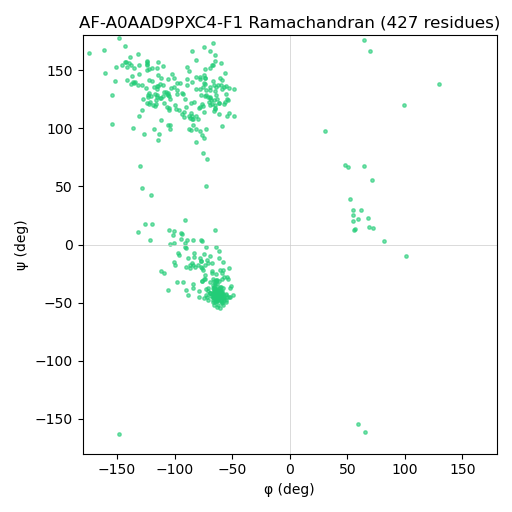 1493 C C . GLU A 1 188 ? 14.921 7.072 -7.626 1.00 93.62 188 GLU A C 1
ATOM 1495 O O . GLU A 1 188 ? 15.771 7.199 -6.743 1.00 93.62 188 GLU A O 1
ATOM 1500 N N . ALA A 1 189 ? 14.999 6.149 -8.575 1.00 86.75 189 ALA A N 1
ATOM 1501 C CA . ALA A 1 189 ? 16.128 5.255 -8.744 1.00 86.75 189 ALA A CA 1
ATOM 1502 C C . ALA A 1 189 ? 16.982 5.770 -9.900 1.00 86.75 189 ALA A C 1
ATOM 1504 O O . ALA A 1 189 ? 16.475 6.344 -10.873 1.00 86.75 189 ALA A O 1
ATOM 1505 N N . THR A 1 190 ? 18.289 5.561 -9.795 1.00 85.62 190 THR A N 1
ATOM 1506 C CA . THR A 1 190 ? 19.193 5.774 -10.920 1.00 85.62 190 THR A CA 1
ATOM 1507 C C . THR A 1 190 ? 19.154 4.556 -11.844 1.00 85.62 190 THR A C 1
ATOM 1509 O O . THR A 1 190 ? 18.758 3.460 -11.437 1.00 85.62 190 THR A O 1
ATOM 1512 N N . SER A 1 191 ? 19.552 4.732 -13.105 1.00 86.31 191 SER A N 1
ATOM 1513 C CA . SER A 1 191 ? 19.547 3.656 -14.105 1.00 86.31 191 SER A CA 1
ATOM 1514 C C . SER A 1 191 ? 20.373 2.440 -13.686 1.00 86.31 191 SER A C 1
ATOM 1516 O O . SER A 1 191 ? 20.051 1.322 -14.071 1.00 86.31 191 SER A O 1
ATOM 1518 N N . GLU A 1 192 ? 21.403 2.643 -12.864 1.00 86.69 192 GLU A N 1
ATOM 1519 C CA . GLU A 1 192 ? 22.326 1.599 -12.410 1.00 86.69 192 GLU A CA 1
ATOM 1520 C C . GLU A 1 192 ? 21.684 0.619 -11.420 1.00 86.69 192 GLU A C 1
ATOM 1522 O O . GLU A 1 192 ? 22.237 -0.453 -11.185 1.00 86.69 192 GLU A O 1
ATOM 1527 N N . PHE A 1 193 ? 20.533 0.967 -10.835 1.00 87.50 193 PHE A N 1
ATOM 1528 C CA . PHE A 1 193 ? 19.793 0.052 -9.969 1.00 87.50 193 PHE A CA 1
ATOM 1529 C C . PHE A 1 193 ? 19.182 -1.121 -10.752 1.00 87.50 193 PHE A C 1
ATOM 1531 O O . PHE A 1 193 ? 19.050 -2.228 -10.222 1.00 87.50 193 PHE A O 1
ATOM 1538 N N . TYR A 1 194 ? 18.800 -0.891 -12.009 1.00 91.94 194 TYR A N 1
ATOM 1539 C CA . TYR A 1 194 ? 18.081 -1.885 -12.792 1.00 91.94 194 TYR A CA 1
ATOM 1540 C C . TYR A 1 194 ? 19.033 -2.963 -13.332 1.00 91.94 194 TYR A C 1
ATOM 1542 O O . TYR A 1 194 ? 20.078 -2.635 -13.901 1.00 91.94 194 TYR A O 1
ATOM 1550 N N . PRO A 1 195 ? 18.675 -4.258 -13.216 1.00 92.31 195 PRO A N 1
ATOM 1551 C CA . PRO A 1 195 ? 19.361 -5.312 -13.950 1.00 92.31 195 PRO A CA 1
ATOM 1552 C C . PRO A 1 195 ? 19.094 -5.162 -15.456 1.00 92.31 195 PRO A C 1
ATOM 1554 O O . PRO A 1 195 ? 18.289 -4.338 -15.892 1.00 92.31 195 PRO A O 1
ATOM 1557 N N . THR A 1 196 ? 19.757 -5.972 -16.281 1.00 90.94 196 THR A N 1
ATOM 1558 C CA . THR A 1 196 ? 19.547 -5.930 -17.732 1.00 90.94 196 THR A CA 1
ATOM 1559 C C . THR A 1 196 ? 18.096 -6.264 -18.088 1.00 90.94 196 THR A C 1
ATOM 1561 O O . THR A 1 196 ? 17.653 -7.398 -17.951 1.00 90.94 196 THR A O 1
ATOM 1564 N N . LEU A 1 197 ? 17.368 -5.269 -18.598 1.00 90.88 197 LEU A N 1
ATOM 1565 C CA . LEU A 1 197 ? 15.994 -5.421 -19.092 1.00 90.88 197 LEU A CA 1
ATOM 1566 C C . LEU A 1 197 ? 15.927 -5.758 -20.596 1.00 90.88 197 LEU A C 1
ATOM 1568 O O . LEU A 1 197 ? 14.841 -5.883 -21.169 1.00 90.88 197 LEU A O 1
ATOM 1572 N N . GLU A 1 198 ? 17.088 -5.902 -21.236 1.00 85.12 198 GLU A N 1
ATOM 1573 C CA . GLU A 1 198 ? 17.249 -6.325 -22.626 1.00 85.12 198 GLU A CA 1
ATOM 1574 C C . GLU A 1 198 ? 17.305 -7.852 -22.733 1.00 85.12 198 GLU A C 1
ATOM 1576 O O . GLU A 1 198 ? 17.811 -8.533 -21.845 1.00 85.12 198 GLU A O 1
ATOM 1581 N N . ASN A 1 199 ? 16.834 -8.404 -23.855 1.00 80.62 199 ASN A N 1
ATOM 1582 C CA . ASN A 1 199 ? 16.902 -9.843 -24.147 1.00 80.62 199 ASN A CA 1
ATOM 1583 C C . ASN A 1 199 ? 16.280 -10.753 -23.063 1.00 80.62 199 ASN A C 1
ATOM 1585 O O . ASN A 1 199 ? 16.640 -11.928 -22.962 1.00 80.62 199 ASN A O 1
ATOM 1589 N N . VAL A 1 200 ? 15.319 -10.235 -22.284 1.00 88.69 200 VAL A N 1
ATOM 1590 C CA . VAL A 1 200 ? 14.511 -11.013 -21.328 1.00 88.69 200 VAL A CA 1
ATOM 1591 C C . VAL A 1 200 ? 13.977 -12.262 -22.021 1.00 88.69 200 VAL A C 1
ATOM 1593 O O . VAL A 1 200 ? 13.461 -12.164 -23.129 1.00 88.69 200 VAL A O 1
ATOM 1596 N N . LYS A 1 201 ? 14.070 -13.442 -21.404 1.00 86.25 201 LYS A N 1
ATOM 1597 C CA . LYS A 1 201 ? 13.730 -14.720 -22.060 1.00 86.25 201 LYS A CA 1
ATOM 1598 C C . LYS A 1 201 ? 12.296 -14.725 -22.631 1.00 86.25 201 LYS A C 1
ATOM 1600 O O . LYS A 1 201 ? 11.371 -14.282 -21.943 1.00 86.25 201 LYS A O 1
ATOM 1605 N N . PRO A 1 202 ? 12.068 -15.240 -23.858 1.00 89.19 202 PRO A N 1
ATOM 1606 C CA . PRO A 1 202 ? 10.720 -15.389 -24.405 1.00 89.19 202 PRO A CA 1
ATOM 1607 C C . PRO A 1 202 ? 9.875 -16.323 -23.536 1.00 89.19 202 PRO A C 1
ATOM 1609 O O . PRO A 1 202 ? 10.239 -17.481 -23.330 1.00 89.19 202 PRO A O 1
ATOM 1612 N N . LYS A 1 203 ? 8.744 -15.825 -23.032 1.00 88.12 203 LYS A N 1
ATOM 1613 C CA . LYS A 1 203 ? 7.794 -16.586 -22.212 1.00 88.12 203 LYS A CA 1
ATOM 1614 C C . LYS A 1 203 ? 6.365 -16.140 -22.490 1.00 88.12 203 LYS A C 1
ATOM 1616 O O . LYS A 1 203 ? 6.152 -15.014 -22.918 1.00 88.12 203 LYS A O 1
ATOM 1621 N N . TYR A 1 204 ? 5.408 -17.040 -22.259 1.00 89.75 204 TYR A N 1
ATOM 1622 C CA . TYR A 1 204 ? 3.957 -16.778 -22.296 1.00 89.75 204 TYR A CA 1
ATOM 1623 C C . TYR A 1 204 ? 3.406 -16.197 -23.614 1.00 89.75 204 TYR A C 1
ATOM 1625 O O . TYR A 1 204 ? 2.266 -15.751 -23.658 1.00 89.75 204 TYR A O 1
ATOM 1633 N N . GLY A 1 205 ? 4.193 -16.219 -24.697 1.00 88.62 205 GLY A N 1
ATOM 1634 C CA . GLY A 1 205 ? 3.845 -15.540 -25.948 1.00 88.62 205 GLY A CA 1
ATOM 1635 C C . GLY A 1 205 ? 3.949 -14.011 -25.875 1.00 88.62 205 GLY A C 1
ATOM 1636 O O . GLY A 1 205 ? 3.437 -13.336 -26.764 1.00 88.62 205 GLY A O 1
ATOM 1637 N N . ASP A 1 206 ? 4.597 -13.469 -24.839 1.00 89.69 206 ASP A N 1
ATOM 1638 C CA . ASP A 1 206 ? 4.781 -12.033 -24.649 1.00 89.69 206 ASP A CA 1
ATOM 1639 C C . ASP A 1 206 ? 5.688 -11.431 -25.738 1.00 89.69 206 ASP A C 1
ATOM 1641 O O . ASP A 1 206 ? 6.727 -11.992 -26.107 1.00 89.69 206 ASP A O 1
ATOM 1645 N N . THR A 1 207 ? 5.336 -10.229 -26.186 1.00 91.62 207 THR A N 1
ATOM 1646 C CA . THR A 1 207 ? 6.201 -9.343 -26.977 1.00 91.62 207 THR A CA 1
ATOM 1647 C C . THR A 1 207 ? 7.420 -8.883 -26.166 1.00 91.62 207 THR A C 1
ATOM 1649 O O . THR A 1 207 ? 7.450 -8.973 -24.938 1.00 91.62 207 THR A O 1
ATOM 1652 N N . ASP A 1 208 ? 8.458 -8.375 -26.833 1.00 90.62 208 ASP A N 1
ATOM 1653 C CA . ASP A 1 208 ? 9.670 -7.838 -26.187 1.00 90.62 208 ASP A CA 1
ATOM 1654 C C . ASP A 1 208 ? 9.329 -6.710 -25.206 1.00 90.62 208 ASP A C 1
ATOM 1656 O O . ASP A 1 208 ? 9.754 -6.731 -24.055 1.00 90.62 208 ASP A O 1
ATOM 1660 N N . SER A 1 209 ? 8.479 -5.780 -25.635 1.00 90.62 209 SER A N 1
ATOM 1661 C CA . SER A 1 209 ? 7.940 -4.674 -24.835 1.00 90.62 209 SER A CA 1
ATOM 1662 C C . SER A 1 209 ? 7.209 -5.163 -23.583 1.00 90.62 209 SER A C 1
ATOM 1664 O O . SER A 1 209 ? 7.475 -4.666 -22.491 1.00 90.62 209 SER A O 1
ATOM 1666 N N . ARG A 1 210 ? 6.318 -6.156 -23.706 1.00 90.88 210 ARG A N 1
ATOM 1667 C CA . ARG A 1 210 ? 5.586 -6.726 -22.568 1.00 90.88 210 ARG A CA 1
ATOM 1668 C C . ARG A 1 210 ? 6.517 -7.444 -21.598 1.00 90.88 210 ARG A C 1
ATOM 1670 O O . ARG A 1 210 ? 6.334 -7.308 -20.390 1.00 90.88 210 ARG A O 1
ATOM 1677 N N . ARG A 1 211 ? 7.520 -8.164 -22.111 1.00 92.81 211 ARG A N 1
ATOM 1678 C CA . ARG A 1 211 ? 8.556 -8.816 -21.297 1.00 92.81 211 ARG A CA 1
ATOM 1679 C C . ARG A 1 211 ? 9.363 -7.795 -20.506 1.00 92.81 211 ARG A C 1
ATOM 1681 O O . ARG A 1 211 ? 9.448 -7.919 -19.293 1.00 92.81 211 ARG A O 1
ATOM 1688 N N . THR A 1 212 ? 9.895 -6.773 -21.169 1.00 93.00 212 THR A N 1
ATOM 1689 C CA . THR A 1 212 ? 10.624 -5.680 -20.515 1.00 93.00 212 THR A CA 1
ATOM 1690 C C . THR A 1 212 ? 9.750 -4.971 -19.479 1.00 93.00 212 THR A C 1
ATOM 1692 O O . THR A 1 212 ? 10.213 -4.730 -18.369 1.00 93.00 212 THR A O 1
ATOM 1695 N N . TRP A 1 213 ? 8.481 -4.702 -19.802 1.00 93.06 213 TRP A N 1
ATOM 1696 C CA . TRP A 1 213 ? 7.529 -4.051 -18.900 1.00 93.06 213 TRP A CA 1
ATOM 1697 C C . TRP A 1 213 ? 7.294 -4.855 -17.612 1.00 93.06 213 TRP A C 1
ATOM 1699 O O . TRP A 1 213 ? 7.544 -4.328 -16.531 1.00 93.06 213 TRP A O 1
ATOM 1709 N N . ARG A 1 214 ? 6.912 -6.140 -17.705 1.00 93.06 214 ARG A N 1
ATOM 1710 C CA . ARG A 1 214 ? 6.663 -6.974 -16.508 1.00 93.06 214 ARG A CA 1
ATOM 1711 C C . ARG A 1 214 ? 7.933 -7.202 -15.684 1.00 93.06 214 ARG A C 1
ATOM 1713 O O . ARG A 1 214 ? 7.875 -7.294 -14.464 1.00 93.06 214 ARG A O 1
ATOM 1720 N N . SER A 1 215 ? 9.089 -7.286 -16.348 1.00 95.31 215 SER A N 1
ATOM 1721 C CA . SER A 1 215 ? 10.368 -7.449 -15.660 1.00 95.31 215 SER A CA 1
ATOM 1722 C C . SER A 1 215 ? 10.759 -6.200 -14.889 1.00 95.31 215 SER A C 1
ATOM 1724 O O . SER A 1 215 ? 11.232 -6.296 -13.759 1.00 95.31 215 SER A O 1
ATOM 1726 N N . LYS A 1 216 ? 10.541 -5.026 -15.485 1.00 95.12 216 LYS A N 1
ATOM 1727 C CA . LYS A 1 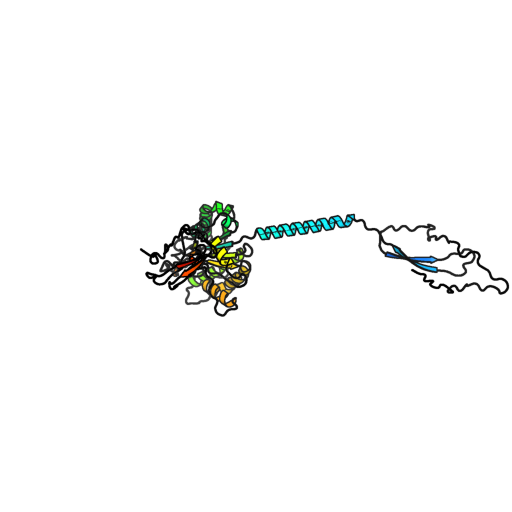216 ? 10.778 -3.746 -14.828 1.00 95.12 216 LYS A CA 1
ATOM 1728 C C . LYS A 1 216 ? 9.854 -3.567 -13.622 1.00 95.12 216 LYS A C 1
ATOM 1730 O O . LYS A 1 216 ? 10.343 -3.206 -12.564 1.00 95.12 216 LYS A O 1
ATOM 1735 N N . GLU A 1 217 ? 8.569 -3.891 -13.752 1.00 94.19 217 GLU A N 1
ATOM 1736 C CA . GLU A 1 217 ? 7.584 -3.803 -12.662 1.00 94.19 217 GLU A CA 1
ATOM 1737 C C . GLU A 1 217 ? 8.013 -4.599 -11.411 1.00 94.19 217 GLU A C 1
ATOM 1739 O O . GLU A 1 217 ? 7.968 -4.085 -10.294 1.00 94.19 217 GLU A O 1
ATOM 1744 N N . ASN A 1 218 ? 8.540 -5.816 -11.588 1.00 95.56 218 ASN A N 1
ATOM 1745 C CA . ASN A 1 218 ? 9.104 -6.611 -10.487 1.00 95.56 218 ASN A CA 1
ATOM 1746 C C . ASN A 1 218 ? 10.291 -5.915 -9.789 1.00 95.56 218 ASN A C 1
ATOM 1748 O O . ASN A 1 218 ? 10.433 -5.958 -8.560 1.00 95.56 218 ASN A O 1
ATOM 1752 N N . VAL A 1 219 ? 11.163 -5.270 -10.569 1.00 95.88 219 VAL A N 1
ATOM 1753 C CA . VAL A 1 219 ? 12.315 -4.515 -10.051 1.00 95.88 219 VAL A CA 1
ATOM 1754 C C . VAL A 1 219 ? 11.855 -3.230 -9.355 1.00 95.88 219 VAL A C 1
ATOM 1756 O O . VAL A 1 219 ? 12.391 -2.885 -8.302 1.00 95.88 219 VAL A O 1
ATOM 1759 N N . ASP A 1 220 ? 10.826 -2.566 -9.880 1.00 95.25 220 ASP A N 1
ATOM 1760 C CA . ASP A 1 220 ? 10.239 -1.368 -9.283 1.00 95.25 220 ASP A CA 1
ATOM 1761 C C . ASP A 1 220 ? 9.672 -1.674 -7.891 1.00 95.25 220 ASP A C 1
ATOM 1763 O O . ASP A 1 220 ? 9.972 -0.979 -6.915 1.00 95.25 220 ASP A O 1
ATOM 1767 N N . ALA A 1 221 ? 8.912 -2.769 -7.780 1.00 93.50 221 ALA A N 1
ATOM 1768 C CA . ALA A 1 221 ? 8.381 -3.255 -6.512 1.00 93.50 221 ALA A CA 1
ATOM 1769 C C . ALA A 1 221 ? 9.497 -3.622 -5.523 1.00 93.50 221 ALA A C 1
ATOM 1771 O O . ALA A 1 221 ? 9.414 -3.294 -4.338 1.00 93.50 221 ALA A O 1
ATOM 1772 N N . THR A 1 222 ? 10.579 -4.237 -6.011 1.00 93.94 222 THR A N 1
ATOM 1773 C CA . THR A 1 222 ? 11.766 -4.528 -5.194 1.00 93.94 222 THR A CA 1
ATOM 1774 C C . THR A 1 222 ? 12.356 -3.248 -4.603 1.00 93.94 222 THR A C 1
ATOM 1776 O O . THR A 1 222 ? 12.615 -3.196 -3.400 1.00 93.94 222 THR A O 1
ATOM 1779 N N . PHE A 1 223 ? 12.573 -2.215 -5.426 1.00 92.88 223 PHE A N 1
ATOM 1780 C CA . PHE A 1 223 ? 13.187 -0.960 -4.987 1.00 92.88 223 PHE A CA 1
ATOM 1781 C C . PHE A 1 223 ? 12.391 -0.313 -3.858 1.00 92.88 223 PHE A C 1
ATOM 1783 O O . PHE A 1 223 ? 12.938 -0.013 -2.794 1.00 92.88 223 PHE A O 1
ATOM 1790 N N . VAL A 1 224 ? 11.083 -0.146 -4.077 1.00 91.88 224 VAL A N 1
ATOM 1791 C CA . VAL A 1 224 ? 10.212 0.505 -3.100 1.00 91.88 224 VAL A CA 1
ATOM 1792 C C . VAL A 1 224 ? 10.134 -0.317 -1.811 1.00 91.88 224 VAL A C 1
ATOM 1794 O O . VAL A 1 224 ? 10.314 0.238 -0.732 1.00 91.88 224 VAL A O 1
ATOM 1797 N N . MET A 1 225 ? 9.983 -1.643 -1.885 1.00 92.69 225 MET A N 1
ATOM 1798 C CA . MET A 1 225 ? 9.938 -2.500 -0.692 1.00 92.69 225 MET A CA 1
ATOM 1799 C C . MET A 1 225 ? 11.248 -2.468 0.110 1.00 92.69 225 MET A C 1
ATOM 1801 O O . MET A 1 225 ? 11.211 -2.447 1.341 1.00 92.69 225 MET A O 1
ATOM 1805 N N . CYS A 1 226 ? 12.403 -2.420 -0.560 1.00 90.69 226 CYS A N 1
ATOM 1806 C CA . CYS A 1 226 ? 13.704 -2.285 0.097 1.00 90.69 226 CYS A CA 1
ATOM 1807 C C . CYS A 1 226 ? 13.863 -0.941 0.815 1.00 90.69 226 CYS A C 1
ATOM 1809 O O . CYS A 1 226 ? 14.421 -0.914 1.911 1.00 90.69 226 CYS A O 1
ATOM 1811 N N . PHE A 1 227 ? 13.353 0.153 0.238 1.00 89.75 227 PHE A N 1
ATOM 1812 C CA . PHE A 1 227 ? 13.357 1.467 0.888 1.00 89.75 227 PHE A CA 1
ATOM 1813 C C . PHE A 1 227 ? 12.575 1.455 2.211 1.00 89.75 227 PHE A C 1
ATOM 1815 O O . PHE A 1 227 ? 12.984 2.092 3.174 1.00 89.75 227 PHE A O 1
ATOM 1822 N N . TYR A 1 228 ? 11.474 0.701 2.272 1.00 84.00 228 TYR A N 1
ATOM 1823 C CA . TYR A 1 228 ? 10.565 0.671 3.421 1.00 84.00 228 TYR A CA 1
ATOM 1824 C C . TYR A 1 228 ? 10.948 -0.245 4.569 1.00 84.00 228 TYR A C 1
ATOM 1826 O O . TYR A 1 228 ? 10.291 -0.223 5.617 1.00 84.00 228 TYR A O 1
ATOM 1834 N N . LYS A 1 229 ? 11.986 -1.057 4.386 1.00 79.00 229 LYS A N 1
ATOM 1835 C CA . LYS A 1 229 ? 12.463 -1.941 5.437 1.00 79.00 229 LYS A CA 1
ATOM 1836 C C . LYS A 1 229 ? 12.742 -1.118 6.704 1.00 79.00 229 LYS A C 1
ATOM 1838 O O . LYS A 1 229 ? 13.505 -0.160 6.669 1.00 79.00 229 LYS A O 1
ATOM 1843 N N . ASP A 1 230 ? 12.107 -1.509 7.806 1.00 78.00 230 ASP A N 1
ATOM 1844 C CA . ASP A 1 230 ? 12.278 -0.924 9.144 1.00 78.00 230 ASP A CA 1
ATOM 1845 C C . ASP A 1 230 ? 11.739 0.518 9.337 1.00 78.00 230 ASP A C 1
ATOM 1847 O O . ASP A 1 230 ? 12.041 1.149 10.348 1.00 78.00 230 ASP A O 1
ATOM 1851 N N . ILE A 1 231 ? 10.900 1.043 8.426 1.00 84.94 231 ILE A N 1
ATOM 1852 C CA . ILE A 1 231 ? 10.267 2.377 8.579 1.00 84.94 231 ILE A CA 1
ATOM 1853 C C . ILE A 1 231 ? 8.984 2.335 9.430 1.00 84.94 231 ILE A C 1
ATOM 1855 O O . ILE A 1 231 ? 8.696 3.264 10.192 1.00 84.94 231 ILE A O 1
ATOM 1859 N N . SER A 1 232 ? 8.188 1.276 9.291 1.00 92.06 232 SER A N 1
ATOM 1860 C CA . SER A 1 232 ? 6.889 1.122 9.957 1.00 92.06 232 SER A CA 1
ATOM 1861 C C . SER A 1 232 ? 6.633 -0.320 10.382 1.00 92.06 232 SER A C 1
ATOM 1863 O O . SER A 1 232 ? 7.361 -1.219 9.971 1.00 92.06 232 SER A O 1
ATOM 1865 N N . GLU A 1 233 ? 5.583 -0.575 11.163 1.00 92.19 233 GLU A N 1
ATOM 1866 C CA . GLU A 1 233 ? 5.170 -1.944 11.519 1.00 92.19 233 GLU A CA 1
ATOM 1867 C C . GLU A 1 233 ? 4.612 -2.712 10.306 1.00 92.19 233 GLU A C 1
ATOM 1869 O O . GLU A 1 233 ? 4.989 -3.864 10.059 1.00 92.19 233 GLU A O 1
ATOM 1874 N N . TYR A 1 234 ? 3.761 -2.048 9.517 1.00 94.75 234 TYR A N 1
ATOM 1875 C CA . TYR A 1 234 ? 3.139 -2.602 8.315 1.00 94.75 234 TYR A CA 1
ATOM 1876 C C . TYR A 1 234 ? 3.454 -1.771 7.078 1.00 94.75 234 TYR A C 1
ATOM 1878 O O . TYR A 1 234 ? 3.616 -0.548 7.147 1.00 94.75 234 TYR A O 1
ATOM 1886 N N . TYR A 1 235 ? 3.475 -2.437 5.930 1.00 95.88 235 TYR A N 1
ATOM 1887 C CA . TYR A 1 235 ? 3.634 -1.829 4.618 1.00 95.88 235 TYR A CA 1
ATOM 1888 C C . TYR A 1 235 ? 2.476 -2.234 3.713 1.00 95.88 235 TYR A C 1
ATOM 1890 O O . TYR A 1 235 ? 2.130 -3.412 3.647 1.00 95.88 235 TYR A O 1
ATOM 1898 N N . ILE A 1 236 ? 1.904 -1.272 2.993 1.00 96.00 236 ILE A N 1
ATOM 1899 C CA . ILE A 1 236 ? 0.959 -1.523 1.911 1.00 96.00 236 ILE A CA 1
ATOM 1900 C C . ILE A 1 236 ? 1.583 -1.128 0.571 1.00 96.00 236 ILE A C 1
ATOM 1902 O O . ILE A 1 236 ? 2.064 -0.007 0.390 1.00 96.00 236 ILE A O 1
ATOM 1906 N N . HIS A 1 237 ? 1.569 -2.074 -0.362 1.00 95.19 237 HIS A N 1
ATOM 1907 C CA . HIS A 1 237 ? 1.966 -1.881 -1.748 1.00 95.19 237 HIS A CA 1
ATOM 1908 C C . HIS A 1 237 ? 0.747 -1.458 -2.570 1.00 95.19 237 HIS A C 1
ATOM 1910 O O . HIS A 1 237 ? -0.230 -2.211 -2.643 1.00 95.19 237 HIS A O 1
ATOM 1916 N N . LEU A 1 238 ? 0.796 -0.265 -3.162 1.00 94.69 238 LEU A N 1
ATOM 1917 C CA . LEU A 1 238 ? -0.252 0.297 -4.010 1.00 94.69 238 LEU A CA 1
ATOM 1918 C C . LEU A 1 238 ? 0.265 0.578 -5.425 1.00 94.69 238 LEU A C 1
ATOM 1920 O O . LEU A 1 238 ? 1.435 0.901 -5.629 1.00 94.69 238 LEU A O 1
ATOM 1924 N N . GLU A 1 239 ? -0.656 0.521 -6.382 1.00 91.81 239 GLU A N 1
ATOM 1925 C CA . GLU A 1 239 ? -0.471 1.063 -7.730 1.00 91.81 239 GLU A CA 1
ATOM 1926 C C . GLU A 1 239 ? -0.829 2.565 -7.751 1.00 91.81 239 GLU A C 1
ATOM 1928 O O . GLU A 1 239 ? -1.410 3.096 -6.798 1.00 91.81 239 GLU A O 1
ATOM 1933 N N . ASP A 1 240 ? -0.454 3.282 -8.814 1.00 94.00 240 ASP A N 1
ATOM 1934 C CA . ASP A 1 240 ? -0.638 4.738 -8.910 1.00 94.00 240 ASP A CA 1
ATOM 1935 C C . ASP A 1 240 ? -2.030 5.173 -9.394 1.00 94.00 240 ASP A C 1
ATOM 1937 O O . ASP A 1 240 ? -2.287 6.370 -9.536 1.00 94.00 240 ASP A O 1
ATOM 1941 N N . ASP A 1 241 ? -2.947 4.234 -9.607 1.00 93.19 241 ASP A N 1
ATOM 1942 C CA . ASP A 1 241 ? -4.289 4.428 -10.156 1.00 93.19 241 ASP A CA 1
ATOM 1943 C C . ASP A 1 241 ? -5.385 3.802 -9.287 1.00 93.19 241 ASP A C 1
ATOM 1945 O O . ASP A 1 241 ? -6.321 3.166 -9.778 1.00 93.19 241 ASP A O 1
ATOM 1949 N N . VAL A 1 242 ? -5.326 4.075 -7.983 1.00 93.25 242 VAL A N 1
ATOM 1950 C CA . VAL A 1 242 ? -6.358 3.676 -7.020 1.00 93.25 242 VAL A CA 1
ATOM 1951 C C . VAL A 1 242 ? -6.930 4.857 -6.244 1.00 93.25 242 VAL A C 1
ATOM 1953 O O . VAL A 1 242 ? -6.282 5.874 -6.036 1.00 93.25 242 VAL A O 1
ATOM 1956 N N . ILE A 1 243 ? -8.155 4.715 -5.753 1.00 93.94 243 ILE A N 1
ATOM 1957 C CA . ILE A 1 243 ? -8.718 5.587 -4.715 1.00 93.94 243 ILE A CA 1
ATOM 1958 C C . ILE A 1 243 ? -8.960 4.773 -3.450 1.00 93.94 243 ILE A C 1
ATOM 1960 O O . ILE A 1 243 ? -9.281 3.588 -3.527 1.00 93.94 243 ILE A O 1
ATOM 1964 N N . SER A 1 244 ? -8.793 5.397 -2.288 1.00 94.50 244 SER A N 1
ATOM 1965 C CA . SER A 1 244 ? -9.053 4.759 -0.999 1.00 94.50 244 SER A CA 1
ATOM 1966 C C . SER A 1 244 ? -10.503 4.946 -0.567 1.00 94.50 244 SER A C 1
ATOM 1968 O O . SER A 1 244 ? -11.158 5.930 -0.916 1.00 94.50 244 SER A O 1
ATOM 1970 N N . ALA A 1 245 ? -10.993 4.006 0.233 1.00 90.50 245 ALA A N 1
ATOM 1971 C CA . ALA A 1 245 ? -12.222 4.179 0.982 1.00 90.50 245 ALA A CA 1
ATOM 1972 C C . ALA A 1 245 ? -12.002 5.231 2.088 1.00 90.50 245 ALA A C 1
ATOM 1974 O O . ALA A 1 245 ? -10.889 5.365 2.612 1.00 90.50 245 ALA A O 1
ATOM 1975 N N . PRO A 1 246 ? -13.045 5.949 2.517 1.00 88.31 246 PRO A N 1
ATOM 1976 C CA . PRO A 1 246 ? -12.923 6.862 3.645 1.00 88.31 246 PRO A CA 1
ATOM 1977 C C . PRO A 1 246 ? -12.524 6.137 4.927 1.00 88.31 246 PRO A C 1
ATOM 1979 O O . PRO A 1 246 ? -12.930 4.989 5.152 1.00 88.31 246 PRO A O 1
ATOM 1982 N N . SER A 1 247 ? -11.694 6.784 5.749 1.00 89.19 247 SER A N 1
ATOM 1983 C CA . SER A 1 247 ? -11.144 6.200 6.976 1.00 89.19 247 SER A CA 1
ATOM 1984 C C . SER A 1 247 ? -10.461 4.838 6.740 1.00 89.19 247 SER A C 1
ATOM 1986 O O . SER A 1 247 ? -10.607 3.908 7.538 1.00 89.19 247 SER A O 1
ATOM 1988 N N . PHE A 1 248 ? -9.733 4.669 5.627 1.00 91.94 248 PHE A N 1
ATOM 1989 C CA . PHE A 1 248 ? -9.120 3.375 5.296 1.00 91.94 248 PHE A CA 1
ATOM 1990 C C . PHE A 1 248 ? -8.056 2.936 6.310 1.00 91.94 248 PHE A C 1
ATOM 1992 O O . PHE A 1 248 ? -7.919 1.739 6.534 1.00 91.94 248 PHE A O 1
ATOM 1999 N N . VAL A 1 249 ? -7.323 3.861 6.944 1.00 94.38 249 VAL A N 1
ATOM 2000 C CA . VAL A 1 249 ? -6.279 3.526 7.932 1.00 94.38 249 VAL A CA 1
ATOM 2001 C C . VAL A 1 249 ? -6.859 2.812 9.159 1.00 94.38 249 VAL A C 1
ATOM 2003 O O . VAL A 1 249 ? -6.416 1.695 9.436 1.00 94.38 249 VAL A O 1
ATOM 2006 N N . PRO A 1 250 ? -7.877 3.346 9.864 1.00 91.19 250 PRO A N 1
ATOM 2007 C CA . PRO A 1 250 ? -8.481 2.628 10.985 1.00 91.19 250 PRO A CA 1
ATOM 2008 C C . PRO A 1 250 ? -9.212 1.347 10.550 1.00 91.19 250 PRO A C 1
ATOM 2010 O O . PRO A 1 250 ? -9.208 0.362 11.292 1.00 91.19 250 PRO A O 1
ATOM 2013 N N . LYS A 1 251 ? -9.797 1.302 9.341 1.00 88.31 251 LYS A N 1
ATOM 2014 C CA . LYS A 1 251 ? -10.384 0.065 8.784 1.00 88.31 251 LYS A CA 1
ATOM 2015 C C . LYS A 1 251 ? -9.317 -1.011 8.551 1.00 88.31 251 LYS A C 1
ATOM 2017 O O . LYS A 1 251 ? -9.507 -2.160 8.944 1.00 88.31 251 LYS A O 1
ATOM 2022 N N . LEU A 1 252 ? -8.174 -0.629 7.983 1.00 92.69 252 LEU A N 1
ATOM 2023 C CA . LEU A 1 252 ? -7.019 -1.499 7.776 1.00 92.69 252 LEU A CA 1
ATOM 2024 C C . LEU A 1 252 ? -6.452 -1.992 9.113 1.00 92.69 252 LEU A C 1
ATOM 2026 O O . LEU A 1 252 ? -6.223 -3.186 9.273 1.00 92.69 252 LEU A O 1
ATOM 2030 N N . GLN A 1 253 ? -6.292 -1.098 10.091 1.00 92.50 253 GLN A N 1
ATOM 2031 C CA . GLN A 1 253 ? -5.873 -1.444 11.452 1.00 92.50 253 GLN A CA 1
ATOM 2032 C C . GLN A 1 253 ? -6.790 -2.485 12.089 1.00 92.50 253 GLN A C 1
ATOM 2034 O O . GLN A 1 253 ? -6.318 -3.472 12.651 1.00 92.50 253 GLN A O 1
ATOM 2039 N N . ALA A 1 254 ? -8.105 -2.276 12.003 1.00 88.56 254 ALA A N 1
ATOM 2040 C CA . ALA A 1 254 ? -9.085 -3.216 12.529 1.00 88.56 254 ALA A CA 1
ATOM 2041 C C . ALA A 1 254 ? -8.977 -4.583 11.840 1.00 88.56 254 ALA A C 1
ATOM 2043 O O . ALA A 1 254 ? -8.976 -5.606 12.523 1.00 88.56 254 ALA A O 1
ATOM 2044 N N . PHE A 1 255 ? -8.822 -4.598 10.513 1.00 89.31 255 PHE A N 1
ATOM 2045 C CA . PHE A 1 255 ? -8.672 -5.830 9.746 1.00 89.31 255 PHE A CA 1
ATOM 2046 C C . PHE A 1 255 ? -7.396 -6.598 10.116 1.00 89.31 255 PHE A C 1
ATOM 2048 O O . PHE A 1 255 ? -7.483 -7.790 10.408 1.00 89.31 255 PHE A O 1
ATOM 2055 N N . ILE A 1 256 ? -6.245 -5.916 10.186 1.00 91.81 256 ILE A N 1
ATOM 2056 C CA . ILE A 1 256 ? -4.955 -6.495 10.601 1.00 91.81 256 ILE A CA 1
ATOM 2057 C C . ILE A 1 256 ? -5.041 -7.058 12.023 1.00 91.81 256 ILE A C 1
ATOM 2059 O O . ILE A 1 256 ? -4.633 -8.191 12.261 1.00 91.81 256 ILE A O 1
ATOM 2063 N N . ASN A 1 257 ? -5.591 -6.290 12.969 1.00 89.62 257 ASN A N 1
ATOM 2064 C CA . ASN A 1 257 ? -5.709 -6.707 14.370 1.00 89.62 257 ASN A CA 1
ATOM 2065 C C . ASN A 1 257 ? -6.689 -7.873 14.568 1.00 89.62 257 ASN A C 1
ATOM 2067 O O . ASN A 1 257 ? -6.574 -8.599 15.554 1.00 89.62 257 ASN A O 1
ATOM 2071 N N . GLY A 1 258 ? -7.645 -8.042 13.650 1.00 87.00 258 GLY A N 1
ATOM 2072 C CA . GLY A 1 258 ? -8.530 -9.203 13.601 1.00 87.00 258 GLY A CA 1
ATOM 2073 C C . GLY A 1 258 ? -7.839 -10.475 13.106 1.00 87.00 258 GLY A C 1
ATOM 2074 O O . GLY A 1 258 ? -8.345 -11.567 13.358 1.00 87.00 258 GLY A O 1
ATOM 2075 N N . GLN A 1 259 ? -6.682 -10.361 12.443 1.00 86.94 259 GLN A N 1
ATOM 2076 C CA . GLN A 1 259 ? -5.917 -11.523 12.003 1.00 86.94 259 GLN A CA 1
ATOM 2077 C C . GLN A 1 259 ? -5.067 -12.089 13.150 1.00 86.94 259 GLN A C 1
ATOM 2079 O O . GLN A 1 259 ? -4.477 -11.332 13.929 1.00 86.94 259 GLN A O 1
ATOM 2084 N N . PRO A 1 260 ? -4.898 -13.418 13.246 1.00 79.00 260 PRO A N 1
ATOM 2085 C CA . PRO A 1 260 ? -3.955 -13.991 14.196 1.00 79.00 260 PRO A CA 1
ATOM 2086 C C . PRO A 1 260 ? -2.516 -13.598 13.808 1.00 79.00 260 PRO A C 1
ATOM 2088 O O . PRO A 1 260 ? -2.017 -14.008 12.756 1.00 79.00 260 PRO A O 1
ATOM 2091 N N . LYS A 1 261 ? -1.847 -12.811 14.667 1.00 61.84 261 LYS A N 1
ATOM 2092 C CA . LYS A 1 261 ? -0.554 -12.129 14.412 1.00 61.84 261 LYS A CA 1
ATOM 2093 C C . LYS A 1 261 ? 0.601 -13.005 13.902 1.00 61.84 261 LYS A C 1
ATOM 2095 O O . LYS A 1 261 ? 1.564 -12.469 13.364 1.00 61.84 261 LYS A O 1
ATOM 2100 N N . GLU A 1 262 ? 0.548 -14.320 14.098 1.00 64.75 262 GLU A N 1
ATOM 2101 C CA . GLU A 1 262 ? 1.619 -15.247 13.697 1.00 64.75 262 GLU A CA 1
ATOM 2102 C C . GLU A 1 262 ? 1.302 -16.067 12.440 1.00 64.75 262 GLU A C 1
ATOM 2104 O O . GLU A 1 262 ? 2.119 -16.883 12.025 1.00 64.75 262 GLU A O 1
ATOM 2109 N N . THR A 1 263 ? 0.130 -15.880 11.830 1.00 72.75 263 THR A N 1
ATOM 2110 C CA . THR A 1 263 ? -0.372 -16.827 10.816 1.00 72.75 263 THR A CA 1
ATOM 2111 C C . THR A 1 263 ? -0.424 -16.281 9.397 1.00 72.75 263 THR A C 1
ATOM 2113 O O . THR A 1 263 ? -0.399 -17.066 8.452 1.00 72.75 263 THR A O 1
ATOM 2116 N N . TRP A 1 264 ? -0.479 -14.960 9.214 1.00 87.25 264 TRP A N 1
ATOM 2117 C CA . TRP A 1 264 ? -0.669 -14.379 7.890 1.00 87.25 264 TRP A CA 1
ATOM 2118 C C . TRP A 1 264 ? 0.642 -13.875 7.278 1.00 87.25 264 TRP A C 1
ATOM 2120 O O . TRP A 1 264 ? 1.518 -13.350 7.959 1.00 87.25 264 TRP A O 1
ATOM 2130 N N . LEU A 1 265 ? 0.765 -14.056 5.962 1.00 87.44 265 LEU A N 1
ATOM 2131 C CA . LEU A 1 265 ? 1.954 -13.697 5.177 1.00 87.44 265 LEU A CA 1
ATOM 2132 C C . LEU A 1 265 ? 1.733 -12.443 4.329 1.00 87.44 265 LEU A C 1
ATOM 2134 O O . LEU A 1 265 ? 2.630 -11.621 4.162 1.00 87.44 265 LEU A O 1
ATOM 2138 N N . LEU A 1 266 ? 0.534 -12.340 3.763 1.00 90.06 266 LEU A N 1
ATOM 2139 C CA . LEU A 1 266 ? 0.116 -11.290 2.850 1.00 90.06 266 LEU A CA 1
ATOM 2140 C C . LEU A 1 266 ? -1.405 -11.147 2.946 1.00 90.06 266 LEU A C 1
ATOM 2142 O O . LEU A 1 266 ? -2.117 -12.149 2.812 1.00 90.06 266 LEU A O 1
ATOM 2146 N N . LEU A 1 267 ? -1.883 -9.919 3.146 1.00 92.25 267 LEU A N 1
ATOM 2147 C CA . LEU A 1 267 ? -3.309 -9.595 3.117 1.00 92.25 267 LEU A CA 1
ATOM 2148 C C . LEU A 1 267 ? -3.679 -8.856 1.832 1.00 92.25 267 LEU A C 1
ATOM 2150 O O . LEU A 1 267 ? -2.929 -8.002 1.352 1.00 92.25 267 LEU A O 1
ATOM 2154 N N . ASP A 1 268 ? -4.862 -9.162 1.315 1.00 92.06 268 ASP A N 1
ATOM 2155 C CA . ASP A 1 268 ? -5.421 -8.584 0.100 1.00 92.06 268 ASP A CA 1
ATOM 2156 C C . ASP A 1 268 ? -6.517 -7.590 0.493 1.00 92.06 268 ASP A C 1
ATOM 2158 O O . ASP A 1 268 ? -7.614 -8.000 0.855 1.00 92.06 268 ASP A O 1
ATOM 2162 N N . VAL A 1 269 ? -6.245 -6.281 0.456 1.00 92.19 269 VAL A N 1
ATOM 2163 C CA . VAL A 1 269 ? -7.251 -5.254 0.828 1.00 92.19 269 VAL A CA 1
ATOM 2164 C C . VAL A 1 269 ? -7.928 -4.591 -0.376 1.00 92.19 269 VAL A C 1
ATOM 2166 O O . VAL A 1 269 ? -8.667 -3.615 -0.234 1.00 92.19 269 VAL A O 1
ATOM 2169 N N . ALA A 1 270 ? -7.707 -5.186 -1.545 1.00 88.94 270 ALA A N 1
ATOM 2170 C CA . ALA A 1 270 ? -8.491 -5.088 -2.767 1.00 88.94 270 ALA A CA 1
ATOM 2171 C C . ALA A 1 270 ? -8.604 -6.507 -3.357 1.00 88.94 270 ALA A C 1
ATOM 2173 O O . ALA A 1 270 ? -7.676 -7.313 -3.224 1.00 88.94 270 ALA A O 1
ATOM 2174 N N . VAL A 1 271 ? -9.740 -6.833 -3.972 1.00 73.88 271 VAL A N 1
ATOM 2175 C CA . VAL A 1 271 ? -10.019 -8.164 -4.531 1.00 73.88 271 VAL A CA 1
ATOM 2176 C C . VAL A 1 271 ? -9.277 -8.373 -5.852 1.00 73.88 271 VAL A C 1
ATOM 2178 O O . VAL A 1 271 ? -8.905 -9.504 -6.174 1.00 73.88 271 VAL A O 1
ATOM 2181 N N . GLN A 1 272 ? -9.046 -7.315 -6.631 1.00 70.44 272 GLN A N 1
ATOM 2182 C CA . GLN A 1 272 ? -8.429 -7.435 -7.947 1.00 70.44 272 GLN A CA 1
ATOM 2183 C C . GLN A 1 272 ? -6.902 -7.359 -7.910 1.00 70.44 272 GLN A C 1
ATOM 2185 O O . GLN A 1 272 ? -6.296 -6.487 -7.288 1.00 70.44 272 GLN A O 1
ATOM 2190 N N . GLY A 1 273 ? -6.288 -8.248 -8.693 1.00 63.00 273 GLY A N 1
ATOM 2191 C CA . GLY A 1 273 ? -4.895 -8.148 -9.129 1.00 63.00 273 GLY A CA 1
ATOM 2192 C C . GLY A 1 273 ? -3.845 -8.113 -8.013 1.00 63.00 273 GLY A C 1
ATOM 2193 O O . GLY A 1 273 ? -4.042 -8.628 -6.909 1.00 63.00 273 GLY A O 1
ATOM 2194 N N . SER A 1 274 ? -2.707 -7.499 -8.341 1.00 65.94 274 SER A N 1
ATOM 2195 C CA . SER A 1 274 ? -1.558 -7.164 -7.482 1.00 65.94 274 SER A CA 1
ATOM 2196 C C . SER A 1 274 ? -1.796 -5.950 -6.578 1.00 65.94 274 SER A C 1
ATOM 2198 O O . SER A 1 274 ? -0.900 -5.544 -5.840 1.00 65.94 274 SER A O 1
ATOM 2200 N N . ILE A 1 275 ? -2.999 -5.382 -6.612 1.00 78.00 275 ILE A N 1
ATOM 2201 C CA . ILE A 1 275 ? -3.322 -4.107 -5.984 1.00 78.00 275 ILE A CA 1
ATOM 2202 C C . ILE A 1 275 ? -3.499 -4.295 -4.473 1.00 78.00 275 ILE A C 1
ATOM 2204 O O . ILE A 1 275 ? -4.022 -5.314 -4.007 1.00 78.00 275 ILE A O 1
ATOM 2208 N N . ALA A 1 276 ? -3.060 -3.287 -3.714 1.00 91.69 276 ALA A N 1
ATOM 2209 C CA . ALA A 1 276 ? -3.304 -3.127 -2.283 1.00 91.69 276 ALA A CA 1
ATOM 2210 C C . ALA A 1 276 ? -2.967 -4.370 -1.453 1.00 91.69 276 ALA A C 1
ATOM 2212 O O . ALA A 1 276 ? -3.823 -5.029 -0.857 1.00 91.69 276 ALA A O 1
ATOM 2213 N N . LYS A 1 277 ? -1.669 -4.672 -1.425 1.00 93.81 277 LYS A N 1
ATOM 2214 C CA . LYS A 1 277 ? -1.091 -5.828 -0.737 1.00 93.81 277 LYS A CA 1
ATOM 2215 C C . LYS A 1 277 ? -0.418 -5.396 0.551 1.00 93.81 277 LYS A C 1
ATOM 2217 O O . LYS A 1 277 ? 0.449 -4.524 0.522 1.00 93.81 277 LYS A O 1
ATOM 2222 N N . VAL A 1 278 ? -0.810 -6.001 1.667 1.00 95.12 278 VAL A N 1
ATOM 2223 C CA . VAL A 1 278 ? -0.309 -5.631 2.996 1.00 95.12 278 VAL A CA 1
ATOM 2224 C C . VAL A 1 278 ? 0.672 -6.675 3.499 1.00 95.12 278 VAL A C 1
ATOM 2226 O O . VAL A 1 278 ? 0.366 -7.866 3.548 1.00 95.12 278 VAL A O 1
ATOM 2229 N N . TYR A 1 279 ? 1.833 -6.199 3.925 1.00 93.88 279 TYR A N 1
ATOM 2230 C CA . TYR A 1 279 ? 2.942 -6.995 4.418 1.00 93.88 279 TYR A CA 1
ATOM 2231 C C . TYR A 1 279 ? 3.332 -6.543 5.820 1.00 93.88 279 TYR A C 1
ATOM 2233 O O . TYR A 1 279 ? 3.247 -5.359 6.162 1.00 93.88 279 TYR A O 1
ATOM 2241 N N . HIS A 1 280 ? 3.845 -7.475 6.616 1.00 92.38 280 HIS A N 1
ATOM 2242 C CA . HIS A 1 280 ? 4.671 -7.095 7.750 1.00 92.38 280 HIS A CA 1
ATOM 2243 C C . HIS A 1 280 ? 5.999 -6.521 7.248 1.00 92.38 280 HIS A C 1
ATOM 2245 O O . HIS A 1 280 ? 6.658 -7.121 6.394 1.00 92.38 280 HIS A O 1
ATOM 2251 N N . SER A 1 281 ? 6.453 -5.409 7.828 1.00 91.88 281 SER A N 1
ATOM 2252 C CA . SER A 1 281 ? 7.709 -4.780 7.398 1.00 91.88 281 SER A CA 1
ATOM 2253 C C . SER A 1 281 ? 8.934 -5.684 7.576 1.00 91.88 281 SER A C 1
ATOM 2255 O O . SER A 1 281 ? 9.850 -5.657 6.754 1.00 91.88 281 SER A O 1
ATOM 2257 N N . ARG A 1 282 ? 8.923 -6.555 8.599 1.00 89.81 282 ARG A N 1
ATOM 2258 C CA . ARG A 1 282 ? 9.984 -7.553 8.847 1.00 89.81 282 ARG A CA 1
ATOM 2259 C C . ARG A 1 282 ? 10.190 -8.528 7.680 1.00 89.81 282 ARG A C 1
ATOM 2261 O O . ARG A 1 282 ? 11.280 -9.073 7.532 1.00 89.81 282 ARG A O 1
ATOM 2268 N N . ASP A 1 283 ? 9.165 -8.730 6.851 1.00 91.19 283 ASP A N 1
ATOM 2269 C CA . ASP A 1 283 ? 9.177 -9.688 5.743 1.00 91.19 283 ASP A CA 1
ATOM 2270 C C . ASP A 1 283 ? 9.538 -9.035 4.394 1.00 91.19 283 ASP A C 1
ATOM 2272 O O . ASP A 1 283 ? 9.828 -9.745 3.426 1.00 91.19 283 ASP A O 1
ATOM 2276 N N . LEU A 1 284 ? 9.618 -7.696 4.328 1.00 94.06 284 LEU A N 1
ATOM 2277 C CA . LEU A 1 284 ? 9.877 -6.952 3.086 1.00 94.06 284 LEU A CA 1
ATOM 2278 C C . LEU A 1 284 ? 11.195 -7.332 2.424 1.00 94.06 284 LEU A C 1
ATOM 2280 O O . LEU A 1 284 ? 11.237 -7.523 1.215 1.00 94.06 284 LEU A O 1
ATOM 2284 N N . SER A 1 285 ? 12.267 -7.513 3.203 1.00 93.56 285 SER A N 1
ATOM 2285 C CA . SER A 1 285 ? 13.553 -7.951 2.637 1.00 93.56 285 SER A CA 1
ATOM 2286 C C . SER A 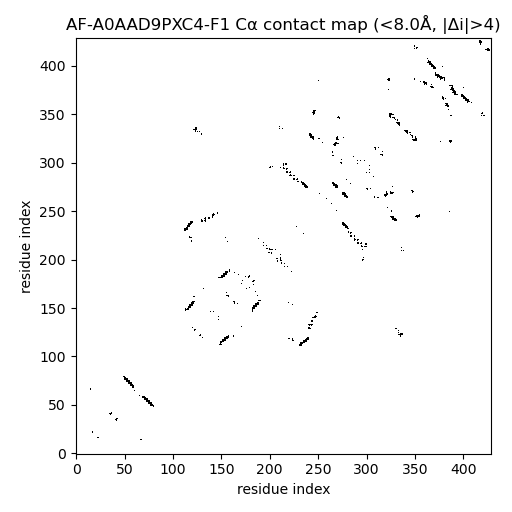1 285 ? 13.442 -9.301 1.929 1.00 93.56 285 SER A C 1
ATOM 2288 O O . SER A 1 285 ? 14.099 -9.527 0.913 1.00 93.56 285 SER A O 1
ATOM 2290 N N . ASN A 1 286 ? 12.625 -10.210 2.467 1.00 93.75 286 ASN A N 1
ATOM 2291 C CA . ASN A 1 286 ? 12.511 -11.568 1.958 1.00 93.75 286 ASN A CA 1
ATOM 2292 C C . ASN A 1 286 ? 11.715 -11.596 0.649 1.00 93.75 286 ASN A C 1
ATOM 2294 O O . ASN A 1 286 ? 12.184 -12.194 -0.319 1.00 93.75 286 ASN A O 1
ATOM 2298 N N . ILE A 1 287 ? 10.579 -10.894 0.593 1.00 94.38 287 ILE A N 1
ATOM 2299 C CA . ILE A 1 287 ? 9.772 -10.816 -0.630 1.00 94.38 287 ILE A CA 1
ATOM 2300 C C . ILE A 1 287 ? 10.418 -9.941 -1.713 1.00 94.38 287 ILE A C 1
ATOM 2302 O O . ILE A 1 287 ? 10.426 -10.339 -2.873 1.00 94.38 287 ILE A O 1
ATOM 2306 N N . ALA A 1 288 ? 11.056 -8.822 -1.353 1.00 95.38 288 ALA A N 1
ATOM 2307 C CA . ALA A 1 288 ? 11.790 -7.999 -2.315 1.00 95.38 288 ALA A CA 1
ATOM 2308 C C . ALA A 1 288 ? 12.930 -8.794 -2.972 1.00 95.38 288 ALA A C 1
ATOM 2310 O O . ALA A 1 288 ? 13.087 -8.762 -4.189 1.00 95.38 288 ALA A O 1
ATOM 2311 N N . SER A 1 289 ? 13.676 -9.593 -2.196 1.00 95.75 289 SER A N 1
ATOM 2312 C CA . SER A 1 289 ? 14.697 -10.487 -2.763 1.00 95.75 289 SER A CA 1
ATOM 2313 C C . SER A 1 289 ? 14.095 -11.497 -3.740 1.00 95.75 289 SER A C 1
ATOM 2315 O O . SER A 1 289 ? 14.687 -11.775 -4.778 1.00 95.75 289 SER A O 1
ATOM 2317 N N . TYR A 1 290 ? 12.920 -12.047 -3.428 1.00 96.50 290 TYR A N 1
ATOM 2318 C CA . TYR A 1 290 ? 12.234 -12.990 -4.306 1.00 96.50 290 TYR A CA 1
ATOM 2319 C C . TYR A 1 290 ? 11.783 -12.336 -5.619 1.00 96.50 290 TYR A C 1
ATOM 2321 O O . TYR A 1 290 ? 12.061 -12.883 -6.685 1.00 96.50 290 TYR A O 1
ATOM 2329 N N . PHE A 1 291 ? 11.174 -11.147 -5.566 1.00 96.31 291 PHE A N 1
ATOM 2330 C CA . PHE A 1 291 ? 10.804 -10.392 -6.768 1.00 96.31 291 PHE A CA 1
ATOM 2331 C C . PHE A 1 291 ? 12.015 -10.044 -7.626 1.00 96.31 291 PHE A C 1
ATOM 2333 O O . PHE A 1 291 ? 11.968 -10.226 -8.839 1.00 96.31 291 PHE A O 1
ATOM 2340 N N . TYR A 1 292 ? 13.118 -9.627 -7.004 1.00 95.62 292 TYR A N 1
ATOM 2341 C CA . TYR A 1 292 ? 14.351 -9.328 -7.721 1.00 95.62 292 TYR A CA 1
ATOM 2342 C C . TYR A 1 292 ? 14.961 -10.565 -8.378 1.00 95.62 292 TYR A C 1
ATOM 2344 O O . TYR A 1 292 ? 15.370 -10.509 -9.530 1.00 95.62 292 TYR A O 1
ATOM 2352 N N . LEU A 1 293 ? 15.021 -11.698 -7.673 1.00 95.62 293 LEU A N 1
ATOM 2353 C CA . LEU A 1 293 ? 15.589 -12.936 -8.217 1.00 95.62 293 LEU A CA 1
ATOM 2354 C C . LEU A 1 293 ? 14.749 -13.515 -9.360 1.00 95.62 293 LEU A C 1
ATOM 2356 O O . LEU A 1 293 ? 15.299 -14.164 -10.246 1.00 95.62 293 LEU A O 1
ATOM 2360 N N . MET A 1 294 ? 13.438 -13.281 -9.337 1.00 95.69 294 MET A N 1
ATOM 2361 C CA . MET A 1 294 ? 12.485 -13.815 -10.311 1.00 95.69 294 MET A CA 1
ATOM 2362 C C . MET A 1 294 ? 12.002 -12.760 -11.316 1.00 95.69 294 MET A C 1
ATOM 2364 O O . MET A 1 294 ? 11.027 -13.004 -12.032 1.00 95.69 294 MET A O 1
ATOM 2368 N N . TYR A 1 295 ? 12.658 -11.596 -11.376 1.00 95.38 295 TYR A N 1
ATOM 2369 C CA . TYR A 1 295 ? 12.131 -10.423 -12.073 1.00 95.38 295 TYR A CA 1
ATOM 2370 C C . TYR A 1 295 ? 11.839 -10.691 -13.554 1.00 95.38 295 TYR A C 1
ATOM 2372 O O . TYR A 1 295 ? 10.821 -10.243 -14.070 1.00 95.38 295 TYR A O 1
ATOM 2380 N N . ASP A 1 296 ? 12.667 -11.478 -14.239 1.00 94.25 296 ASP A N 1
ATOM 2381 C CA . ASP A 1 296 ? 12.511 -11.788 -15.659 1.00 94.25 296 ASP A CA 1
ATOM 2382 C C . ASP A 1 296 ? 11.651 -13.038 -15.928 1.00 94.25 296 ASP A C 1
ATOM 2384 O O . ASP A 1 296 ? 11.290 -13.337 -17.076 1.00 94.25 296 ASP A O 1
ATOM 2388 N N . GLU A 1 297 ? 11.209 -13.731 -14.877 1.00 93.56 297 GLU A N 1
ATOM 2389 C CA . GLU A 1 297 ? 10.604 -15.056 -14.974 1.00 93.56 297 GLU A CA 1
ATOM 2390 C C . GLU A 1 297 ? 9.075 -15.028 -15.154 1.00 93.56 297 GLU A C 1
ATOM 2392 O O . GLU A 1 297 ? 8.567 -15.841 -15.938 1.00 93.56 297 GLU A O 1
ATOM 2397 N N . MET A 1 298 ? 8.337 -14.130 -14.486 1.00 92.44 298 MET A N 1
ATOM 2398 C CA . MET A 1 298 ? 6.872 -13.978 -14.621 1.00 92.44 298 MET A CA 1
ATOM 2399 C C . MET A 1 298 ? 6.356 -12.612 -14.115 1.00 92.44 298 MET A C 1
ATOM 2401 O O . MET A 1 298 ? 7.128 -11.885 -13.497 1.00 92.44 298 MET A O 1
ATOM 2405 N N . PRO A 1 299 ? 5.098 -12.227 -14.408 1.00 92.38 299 PRO A N 1
ATOM 2406 C CA . PRO A 1 299 ? 4.465 -11.023 -13.851 1.00 92.38 299 PRO A CA 1
ATOM 2407 C C . PRO A 1 299 ? 4.370 -11.013 -12.313 1.00 92.38 299 PRO A C 1
ATOM 2409 O O . PRO A 1 299 ? 4.368 -12.075 -11.682 1.00 92.38 299 PRO A O 1
ATOM 2412 N N . ILE A 1 300 ? 4.276 -9.821 -11.714 1.00 92.31 300 ILE A N 1
ATOM 2413 C CA . ILE A 1 300 ? 4.352 -9.642 -10.255 1.00 92.31 300 ILE A CA 1
ATOM 2414 C C . ILE A 1 300 ? 3.177 -10.272 -9.494 1.00 92.31 300 ILE A C 1
ATOM 2416 O O . ILE A 1 300 ? 3.368 -10.851 -8.425 1.00 92.31 300 ILE A O 1
ATOM 2420 N N . ASP A 1 301 ? 1.971 -10.218 -10.058 1.00 89.56 301 ASP A N 1
ATOM 2421 C CA . ASP A 1 301 ? 0.760 -10.821 -9.498 1.00 89.56 301 ASP A CA 1
ATOM 2422 C C . ASP A 1 301 ? 0.922 -12.340 -9.342 1.00 89.56 301 ASP A C 1
ATOM 2424 O O . ASP A 1 301 ? 0.588 -12.904 -8.298 1.00 89.56 301 ASP A O 1
ATOM 2428 N N . TRP A 1 302 ? 1.536 -12.994 -10.331 1.00 92.12 302 TRP A N 1
ATOM 2429 C CA . TRP A 1 302 ? 1.839 -14.425 -10.261 1.00 92.12 302 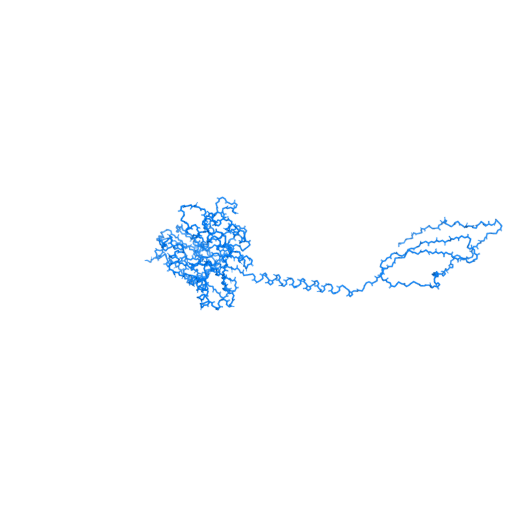TRP A CA 1
ATOM 2430 C C . TRP A 1 302 ? 2.922 -14.710 -9.225 1.00 92.12 302 TRP A C 1
ATOM 2432 O O . TRP A 1 302 ? 2.804 -15.668 -8.462 1.00 92.12 302 TRP A O 1
ATOM 2442 N N . LEU A 1 303 ? 3.964 -13.874 -9.157 1.00 93.75 303 LEU A N 1
ATOM 2443 C CA . LEU A 1 303 ? 4.999 -14.012 -8.132 1.00 93.75 303 LEU A CA 1
ATOM 2444 C C . LEU A 1 303 ? 4.410 -13.917 -6.722 1.00 93.75 303 LEU A C 1
ATOM 2446 O O . LEU A 1 303 ? 4.778 -14.729 -5.876 1.00 93.75 303 LEU A O 1
ATOM 2450 N N . MET A 1 304 ? 3.491 -12.986 -6.464 1.00 91.62 304 MET A N 1
ATOM 2451 C CA . MET A 1 304 ? 2.813 -12.860 -5.168 1.00 91.62 304 MET A CA 1
ATOM 2452 C C . MET A 1 304 ? 2.025 -14.124 -4.799 1.00 91.62 304 MET A C 1
ATOM 2454 O O . MET A 1 304 ? 2.124 -14.597 -3.663 1.00 91.62 304 MET A O 1
ATOM 2458 N N . ASP A 1 305 ? 1.279 -14.697 -5.746 1.00 88.75 305 ASP A N 1
ATOM 2459 C CA . ASP A 1 305 ? 0.509 -15.923 -5.512 1.00 88.75 305 ASP A CA 1
ATOM 2460 C C . ASP A 1 305 ? 1.437 -17.131 -5.266 1.00 88.75 305 ASP A C 1
ATOM 2462 O O . ASP A 1 305 ? 1.252 -17.860 -4.290 1.00 88.75 305 ASP A O 1
ATOM 2466 N N . TYR A 1 306 ? 2.517 -17.290 -6.040 1.00 91.06 306 TYR A N 1
ATOM 2467 C CA . TYR A 1 306 ? 3.509 -18.343 -5.783 1.00 91.06 306 TYR A CA 1
ATOM 2468 C C . TYR A 1 306 ? 4.271 -18.144 -4.471 1.00 91.06 306 TYR A C 1
ATOM 2470 O O . TYR A 1 306 ? 4.550 -19.111 -3.764 1.00 91.06 306 TYR A O 1
ATOM 2478 N N . TRP A 1 307 ? 4.601 -16.904 -4.109 1.00 90.50 307 TRP A N 1
ATOM 2479 C CA . TRP A 1 307 ? 5.242 -16.597 -2.831 1.00 90.50 307 TRP A CA 1
ATOM 2480 C C . TRP A 1 307 ? 4.382 -17.066 -1.660 1.00 90.50 307 TRP A C 1
ATOM 2482 O O . TRP A 1 307 ? 4.873 -17.713 -0.732 1.00 90.50 307 TRP A O 1
ATOM 2492 N N . ARG A 1 308 ? 3.080 -16.781 -1.738 1.00 87.94 308 ARG A N 1
ATOM 2493 C CA . ARG A 1 308 ? 2.085 -17.226 -0.768 1.00 87.94 308 ARG A CA 1
ATOM 2494 C C . ARG A 1 308 ? 2.064 -18.752 -0.653 1.00 87.94 308 ARG A C 1
ATOM 2496 O O . ARG A 1 308 ? 2.097 -19.263 0.464 1.00 87.94 308 ARG A O 1
ATOM 2503 N N . GLU A 1 309 ? 2.061 -19.472 -1.773 1.00 87.62 309 GLU A N 1
ATOM 2504 C CA . GLU A 1 309 ? 2.107 -20.942 -1.785 1.00 87.62 309 GLU A CA 1
ATOM 2505 C C . GLU A 1 309 ? 3.397 -21.501 -1.171 1.00 87.62 309 GLU A C 1
ATOM 2507 O O . GLU A 1 309 ? 3.341 -22.420 -0.359 1.00 87.62 309 GLU A O 1
ATOM 2512 N N . ILE A 1 310 ? 4.556 -20.931 -1.516 1.00 88.50 310 ILE A N 1
ATOM 2513 C CA . ILE A 1 310 ? 5.869 -21.384 -1.027 1.00 88.50 310 ILE A CA 1
ATOM 2514 C C . ILE A 1 310 ? 6.004 -21.187 0.487 1.00 88.50 310 ILE A C 1
ATOM 2516 O O . ILE A 1 310 ? 6.611 -22.010 1.174 1.00 88.50 310 ILE A O 1
ATOM 2520 N N . LYS A 1 311 ? 5.495 -20.067 1.007 1.00 86.75 311 LYS A N 1
ATOM 2521 C CA . LYS A 1 311 ? 5.660 -19.673 2.412 1.00 86.75 311 LYS A CA 1
ATOM 2522 C C . LYS A 1 311 ? 4.590 -20.266 3.328 1.00 86.75 311 LYS A C 1
ATOM 2524 O O . LYS A 1 311 ? 4.811 -20.327 4.538 1.00 86.75 311 LYS A O 1
ATOM 2529 N N . SER A 1 312 ? 3.451 -20.682 2.779 1.00 80.81 312 SER A N 1
ATOM 2530 C CA . SER A 1 312 ? 2.369 -21.301 3.541 1.00 80.81 312 SER A CA 1
ATOM 2531 C C . SER A 1 312 ? 2.709 -22.735 3.952 1.00 80.81 312 SER A C 1
ATOM 2533 O O . SER A 1 312 ? 3.302 -23.498 3.193 1.00 80.81 312 SER A O 1
ATOM 2535 N N . GLN A 1 313 ? 2.285 -23.128 5.155 1.00 70.50 313 GLN A N 1
ATOM 2536 C CA . GLN A 1 313 ? 2.314 -24.531 5.591 1.00 70.50 313 GLN A CA 1
ATOM 2537 C C . GLN A 1 313 ? 1.077 -25.314 5.111 1.00 70.50 313 GLN A C 1
ATOM 2539 O O . GLN A 1 313 ? 1.103 -26.546 5.072 1.00 70.50 313 GLN A O 1
ATOM 2544 N N . ASP A 1 314 ? 0.015 -24.611 4.708 1.00 67.12 314 ASP A N 1
ATOM 2545 C CA . ASP A 1 314 ? -1.245 -25.190 4.250 1.00 67.12 314 ASP A CA 1
ATOM 2546 C C . ASP A 1 314 ? -1.314 -25.330 2.728 1.00 67.12 314 ASP A C 1
ATOM 2548 O O . ASP A 1 314 ? -0.951 -24.426 1.975 1.00 67.12 314 ASP A O 1
ATOM 2552 N N . ARG A 1 315 ? -1.870 -26.463 2.270 1.00 53.81 315 ARG A N 1
ATOM 2553 C CA . ARG A 1 315 ? -2.015 -26.826 0.843 1.00 53.81 315 ARG A CA 1
ATOM 2554 C C . ARG A 1 315 ? -3.029 -25.976 0.065 1.00 53.81 315 ARG A C 1
ATOM 2556 O O . ARG A 1 315 ? -3.126 -26.130 -1.150 1.00 53.81 315 ARG A O 1
ATOM 2563 N N . ARG A 1 316 ? -3.828 -25.151 0.745 1.00 57.34 316 ARG A N 1
ATOM 2564 C CA . ARG A 1 316 ? -4.784 -24.214 0.142 1.00 57.34 316 ARG A CA 1
ATOM 2565 C C . ARG A 1 316 ? -4.664 -22.892 0.876 1.00 57.34 316 ARG A C 1
ATOM 2567 O O . ARG A 1 316 ? -5.177 -22.768 1.981 1.00 57.34 316 ARG A O 1
ATOM 2574 N N . VAL A 1 317 ? -3.956 -21.939 0.281 1.00 66.38 317 VAL A N 1
ATOM 2575 C CA . VAL A 1 317 ? -3.798 -20.622 0.894 1.00 66.38 317 VAL A CA 1
ATOM 2576 C C . VAL A 1 317 ? -4.967 -19.755 0.466 1.00 66.38 317 VAL A C 1
ATOM 2578 O O . VAL A 1 317 ? -5.001 -19.257 -0.658 1.00 66.38 317 VAL A O 1
ATOM 2581 N N . GLU A 1 318 ? -5.961 -19.623 1.336 1.00 72.19 318 GLU A N 1
ATOM 2582 C CA . GLU A 1 318 ? -7.046 -18.676 1.101 1.00 72.19 318 GLU A CA 1
ATOM 2583 C C . GLU A 1 318 ? -6.494 -17.244 1.145 1.00 72.19 318 GLU A C 1
ATOM 2585 O O . GLU A 1 318 ? -5.649 -16.902 1.981 1.00 72.19 318 GLU A O 1
ATOM 2590 N N . LYS A 1 319 ? -6.936 -16.407 0.199 1.00 82.69 319 LYS A N 1
ATOM 2591 C CA . LYS A 1 319 ? -6.630 -14.975 0.214 1.00 82.69 319 LYS A CA 1
ATOM 2592 C C . LYS A 1 319 ? -7.403 -14.354 1.373 1.00 82.69 319 LYS A C 1
ATOM 2594 O O . LYS A 1 319 ? -8.622 -14.479 1.441 1.00 82.69 319 LYS A O 1
ATOM 2599 N N . LEU A 1 320 ? -6.685 -13.713 2.289 1.00 86.38 320 LEU A N 1
ATOM 2600 C CA . LEU A 1 320 ? -7.287 -13.034 3.430 1.00 86.38 320 LEU A CA 1
ATOM 2601 C C . LEU A 1 320 ? -7.714 -11.640 2.985 1.00 86.38 320 LEU A C 1
ATOM 2603 O O . LEU A 1 320 ? -6.877 -10.743 2.855 1.00 86.38 320 LEU A O 1
ATOM 2607 N N . THR A 1 321 ? -9.014 -11.482 2.753 1.00 85.12 321 THR A N 1
ATOM 2608 C CA . THR A 1 321 ? -9.630 -10.228 2.315 1.00 85.12 321 THR A CA 1
ATOM 2609 C C . THR A 1 321 ? -10.520 -9.638 3.404 1.00 85.12 321 THR A C 1
ATOM 2611 O O . THR A 1 321 ? -11.204 -10.394 4.103 1.00 85.12 321 THR A O 1
ATOM 2614 N N . PRO A 1 322 ? -10.563 -8.303 3.558 1.00 81.81 322 PRO A N 1
ATOM 2615 C CA . PRO A 1 322 ? -11.577 -7.676 4.383 1.00 81.81 322 PRO A CA 1
ATOM 2616 C C . PRO A 1 322 ? -12.958 -7.911 3.761 1.00 81.81 322 PRO A C 1
ATOM 2618 O O . PRO A 1 322 ? -13.057 -8.137 2.552 1.00 81.81 322 PRO A O 1
ATOM 2621 N N . PRO A 1 323 ? -14.034 -7.813 4.556 1.00 73.19 323 PRO A N 1
ATOM 2622 C CA . PRO A 1 323 ? -15.382 -7.870 4.020 1.00 73.19 323 PRO A CA 1
ATOM 2623 C C . PRO A 1 323 ? -15.609 -6.837 2.909 1.00 73.19 323 PRO A C 1
ATOM 2625 O O . PRO A 1 323 ? -16.109 -7.199 1.865 1.00 73.19 323 PRO A O 1
ATOM 2628 N N . ALA A 1 324 ? -15.196 -5.576 3.056 1.00 79.19 324 ALA A N 1
ATOM 2629 C CA . ALA A 1 324 ? -15.276 -4.586 1.974 1.00 79.19 324 ALA A CA 1
ATOM 2630 C C . ALA A 1 324 ? -13.883 -4.176 1.480 1.00 79.19 324 ALA A C 1
ATOM 2632 O O . ALA A 1 324 ? -12.992 -3.927 2.298 1.00 79.19 324 ALA A O 1
ATOM 2633 N N . SER A 1 325 ? -13.707 -4.046 0.158 1.00 86.56 325 SER A N 1
ATOM 2634 C CA . SER A 1 325 ? -12.460 -3.533 -0.421 1.00 86.56 325 SER A CA 1
ATOM 2635 C C . SER A 1 325 ? -12.154 -2.130 0.103 1.00 86.56 325 SER A C 1
ATOM 2637 O O . SER A 1 325 ? -13.015 -1.247 0.121 1.00 86.56 325 SER A O 1
ATOM 2639 N N . LEU A 1 326 ? -10.904 -1.908 0.512 1.00 90.19 326 LEU A N 1
ATOM 2640 C CA . LEU A 1 326 ? -10.446 -0.612 1.021 1.00 90.19 326 LEU A CA 1
ATOM 2641 C C . LEU A 1 326 ? -9.943 0.312 -0.090 1.00 90.19 326 LEU A C 1
ATOM 2643 O O . LEU A 1 326 ? -9.737 1.500 0.154 1.00 90.19 326 LEU A O 1
ATOM 2647 N N . PHE A 1 327 ? -9.748 -0.222 -1.293 1.00 92.94 327 PHE A N 1
ATOM 2648 C CA . PHE A 1 327 ? -9.266 0.510 -2.456 1.00 92.94 327 PHE A CA 1
ATOM 2649 C C . PHE A 1 327 ? -10.084 0.142 -3.688 1.00 92.94 327 PHE A C 1
ATOM 2651 O O . PHE A 1 327 ? -10.596 -0.970 -3.767 1.00 92.94 327 PHE A O 1
ATOM 2658 N N . GLN A 1 328 ? -10.183 1.075 -4.633 1.00 90.38 328 GLN A N 1
ATOM 2659 C CA . GLN A 1 328 ? -10.808 0.899 -5.942 1.00 90.38 328 GLN A CA 1
ATOM 2660 C C . GLN A 1 328 ? -9.839 1.329 -7.031 1.00 90.38 328 GLN A C 1
ATOM 2662 O O . GLN A 1 328 ? -9.378 2.469 -7.038 1.00 90.38 328 GLN A O 1
ATOM 2667 N N . HIS A 1 329 ? -9.584 0.436 -7.981 1.00 88.50 329 HIS A N 1
ATOM 2668 C CA . HIS A 1 329 ? -8.821 0.751 -9.181 1.00 88.50 329 HIS A CA 1
ATOM 2669 C C . HIS A 1 329 ? -9.607 1.692 -10.106 1.00 88.50 329 HIS A C 1
ATOM 2671 O O . HIS A 1 329 ? -10.789 1.475 -10.370 1.00 88.50 329 HIS A O 1
ATOM 2677 N N . ILE A 1 330 ? -8.959 2.747 -10.591 1.00 88.75 330 ILE A N 1
ATOM 2678 C CA . ILE A 1 330 ? -9.537 3.772 -11.476 1.00 88.75 330 ILE A CA 1
ATOM 2679 C C . ILE A 1 330 ? -8.787 3.882 -12.815 1.00 88.75 330 ILE A C 1
ATOM 2681 O O . ILE A 1 330 ? -9.074 4.778 -13.612 1.00 88.75 330 ILE A O 1
ATOM 2685 N N . GLY A 1 331 ? -7.800 3.011 -13.046 1.00 82.12 331 GLY A N 1
ATOM 2686 C CA . GLY A 1 331 ? -6.972 2.987 -14.245 1.00 82.12 331 GLY A CA 1
ATOM 2687 C C . GLY A 1 331 ? -7.670 2.346 -15.447 1.00 82.12 331 GLY A C 1
ATOM 2688 O O . GLY A 1 331 ? -7.647 1.133 -15.643 1.00 82.12 331 GLY A O 1
ATOM 2689 N N . ASP A 1 332 ? -8.238 3.159 -16.331 1.00 80.50 332 ASP A N 1
ATOM 2690 C CA . ASP A 1 332 ? -8.789 2.650 -17.599 1.00 80.50 332 ASP A CA 1
ATOM 2691 C C . ASP A 1 332 ? -7.709 2.467 -18.680 1.00 80.50 332 ASP A C 1
ATOM 2693 O O . ASP A 1 332 ? -7.909 1.745 -19.661 1.00 80.50 332 ASP A O 1
ATOM 2697 N N . ILE A 1 333 ? -6.556 3.129 -18.514 1.00 78.75 333 ILE A N 1
ATOM 2698 C CA . ILE A 1 333 ? -5.437 3.106 -19.461 1.00 78.75 333 ILE A CA 1
ATOM 2699 C C . ILE A 1 333 ? -4.192 2.528 -18.791 1.00 78.75 333 ILE A C 1
ATOM 2701 O O . ILE A 1 333 ? -3.663 3.095 -17.834 1.00 78.75 333 ILE A O 1
ATOM 2705 N N . SER A 1 334 ? -3.681 1.433 -19.351 1.00 78.69 334 SER A N 1
ATOM 2706 C CA . SER A 1 334 ? -2.456 0.788 -18.876 1.00 78.69 334 SER A CA 1
ATOM 2707 C C . SER A 1 334 ? -1.189 1.580 -19.231 1.00 78.69 334 SER A C 1
ATOM 2709 O O . SER A 1 334 ? -1.114 2.239 -20.271 1.00 78.69 334 SER A O 1
ATOM 2711 N N . SER A 1 335 ? -0.153 1.446 -18.398 1.00 76.00 335 SER A N 1
ATOM 2712 C CA . SER A 1 335 ? 1.221 1.852 -18.724 1.00 76.00 335 SER A CA 1
ATOM 2713 C C . SER A 1 335 ? 1.850 0.991 -19.830 1.00 76.00 335 SER A C 1
ATOM 2715 O O . SER A 1 335 ? 2.723 1.468 -20.556 1.00 76.00 335 SER A O 1
ATOM 2717 N N . LEU A 1 336 ? 1.359 -0.236 -20.048 1.00 80.06 336 LEU A N 1
ATOM 2718 C CA . LEU A 1 336 ? 1.717 -1.058 -21.201 1.00 80.06 336 LEU A CA 1
ATOM 2719 C C . LEU A 1 336 ? 0.813 -0.723 -22.394 1.00 80.06 336 LEU A C 1
ATOM 2721 O O . LEU A 1 336 ? -0.351 -1.123 -22.441 1.00 80.06 336 LEU A O 1
ATOM 2725 N N . LYS A 1 337 ? 1.380 -0.066 -23.413 1.00 75.62 337 LYS A N 1
ATOM 2726 C CA . LYS A 1 337 ? 0.665 0.368 -24.632 1.00 75.62 337 LYS A CA 1
ATOM 2727 C C . LYS A 1 337 ? -0.152 -0.745 -25.307 1.00 75.62 337 LYS A C 1
ATOM 2729 O O . LYS A 1 337 ? -1.221 -0.487 -25.849 1.00 75.62 337 LYS A O 1
ATOM 2734 N N . GLU A 1 338 ? 0.353 -1.975 -25.280 1.00 75.44 338 GLU A N 1
ATOM 2735 C CA . GLU A 1 338 ? -0.256 -3.138 -25.939 1.00 75.44 338 GLU A CA 1
ATOM 2736 C C . GLU A 1 338 ? -1.465 -3.709 -25.195 1.00 75.44 338 GLU A C 1
ATOM 2738 O O . GLU A 1 338 ? -2.283 -4.390 -25.807 1.00 75.44 338 GLU A O 1
ATOM 2743 N N . LYS A 1 339 ? -1.608 -3.414 -23.894 1.00 65.75 339 LYS A N 1
ATOM 2744 C CA . LYS A 1 339 ? -2.745 -3.873 -23.080 1.00 65.75 339 LYS A CA 1
ATOM 2745 C C . LYS A 1 339 ? -4.047 -3.143 -23.456 1.00 65.75 339 LYS A C 1
ATOM 2747 O O . LYS A 1 339 ? -5.123 -3.616 -23.110 1.00 65.75 339 LYS A O 1
ATOM 2752 N N . GLY A 1 340 ? -3.954 -2.045 -24.219 1.00 61.38 340 GLY A N 1
ATOM 2753 C CA . GLY A 1 340 ? -5.101 -1.267 -24.687 1.00 61.38 340 GLY A CA 1
ATOM 2754 C C . GLY A 1 340 ? -5.872 -0.593 -23.548 1.00 61.38 340 GLY A C 1
ATOM 2755 O O . GLY A 1 340 ? -5.350 -0.417 -22.447 1.00 61.38 340 GLY A O 1
ATOM 2756 N N . LEU A 1 341 ? -7.115 -0.195 -23.833 1.00 58.91 341 LEU A N 1
ATOM 2757 C CA . LEU A 1 341 ? -8.072 0.202 -22.799 1.00 58.91 341 LEU A CA 1
ATOM 2758 C C . LEU A 1 341 ? -8.535 -1.048 -22.049 1.00 58.91 341 LEU A C 1
ATOM 2760 O O . LEU A 1 341 ? -8.916 -2.036 -22.682 1.00 58.91 341 LEU A O 1
ATOM 2764 N N . SER A 1 342 ? -8.546 -0.982 -20.718 1.00 58.78 342 SER A N 1
ATOM 2765 C CA . SER A 1 342 ? -9.227 -1.962 -19.874 1.00 58.78 342 SER A CA 1
ATOM 2766 C C . SER A 1 342 ? -10.686 -2.040 -20.332 1.00 58.78 342 SER A C 1
ATOM 2768 O O . SER A 1 342 ? -11.438 -1.078 -20.201 1.00 58.78 342 SER A O 1
ATOM 2770 N N . GLY A 1 343 ? -11.090 -3.152 -20.947 1.00 44.88 343 GLY A N 1
ATOM 2771 C CA . GLY A 1 343 ? -12.459 -3.355 -21.419 1.00 44.88 343 GLY A CA 1
ATOM 2772 C C . GLY A 1 343 ? -13.422 -3.578 -20.254 1.00 44.88 343 GLY A C 1
ATOM 2773 O O . GLY A 1 343 ? -13.841 -4.707 -20.024 1.00 44.88 343 GLY A O 1
ATOM 2774 N N . GLY A 1 344 ? -13.743 -2.516 -19.516 1.00 52.94 344 GLY A N 1
ATOM 2775 C CA . GLY A 1 344 ? -14.685 -2.503 -18.399 1.00 52.94 344 GLY A CA 1
ATOM 2776 C C . GLY A 1 344 ? -14.098 -1.848 -17.151 1.00 52.94 344 GLY A C 1
ATOM 2777 O O . GLY A 1 344 ? -12.950 -2.106 -16.797 1.00 52.94 344 GLY A O 1
ATOM 2778 N N . GLU A 1 345 ? -14.914 -1.039 -16.469 1.00 55.88 345 GLU A N 1
ATOM 2779 C CA . GLU A 1 345 ? -14.637 -0.599 -15.102 1.00 55.88 345 GLU A CA 1
ATOM 2780 C C . GLU A 1 345 ? -14.521 -1.854 -14.230 1.00 55.88 345 GLU A C 1
ATOM 2782 O O . GLU A 1 345 ? -15.529 -2.489 -13.901 1.00 55.88 345 GLU A O 1
ATOM 2787 N N . GLN A 1 346 ? -13.298 -2.265 -13.899 1.00 64.56 346 GLN A N 1
ATOM 2788 C CA . GLN A 1 346 ? -13.110 -3.359 -12.962 1.00 64.56 346 GLN A CA 1
ATOM 2789 C C . GLN A 1 346 ? -13.417 -2.825 -11.564 1.00 64.56 346 GLN A C 1
ATOM 2791 O O . GLN A 1 346 ? -12.574 -2.261 -10.869 1.00 64.56 346 GLN A O 1
ATOM 2796 N N . ARG A 1 347 ? -14.677 -2.959 -11.155 1.00 75.19 347 ARG A N 1
ATOM 2797 C CA . ARG A 1 347 ? -15.158 -2.460 -9.866 1.00 75.19 347 ARG A CA 1
ATOM 2798 C C . ARG A 1 347 ? -14.817 -3.427 -8.745 1.00 75.19 347 ARG A C 1
ATOM 2800 O O . ARG A 1 347 ? -15.003 -4.637 -8.863 1.00 75.19 347 ARG A O 1
ATOM 2807 N N . GLU A 1 348 ? -14.307 -2.866 -7.667 1.00 80.31 348 GLU A N 1
ATOM 2808 C CA . GLU A 1 348 ? -13.982 -3.584 -6.454 1.00 80.31 348 GLU A CA 1
ATOM 2809 C C . GLU A 1 348 ? -15.279 -3.953 -5.727 1.00 80.31 348 GLU A C 1
ATOM 2811 O O . GLU A 1 348 ? -16.143 -3.088 -5.529 1.00 80.31 348 GLU A O 1
ATOM 2816 N N . PRO A 1 349 ? -15.474 -5.234 -5.371 1.00 70.62 349 PRO A N 1
ATOM 2817 C CA . PRO A 1 349 ? -16.661 -5.658 -4.653 1.00 70.62 349 PRO A CA 1
ATOM 2818 C C . PRO A 1 349 ? -16.850 -4.836 -3.377 1.00 70.62 349 PRO A C 1
ATOM 2820 O O . PRO A 1 349 ? -15.967 -4.769 -2.523 1.00 70.62 349 PRO A O 1
ATOM 2823 N N . PHE A 1 350 ? -18.030 -4.225 -3.250 1.00 72.19 350 PHE A N 1
ATOM 2824 C CA . PHE A 1 350 ? -18.466 -3.527 -2.035 1.00 72.19 350 PHE A CA 1
ATOM 2825 C C . PHE A 1 350 ? -17.558 -2.369 -1.596 1.00 72.19 350 PHE A C 1
ATOM 2827 O O . PHE A 1 350 ? -17.608 -1.958 -0.439 1.00 72.19 350 PHE A O 1
ATOM 2834 N N . PHE A 1 351 ? -16.766 -1.807 -2.516 1.00 80.12 351 PHE A N 1
ATOM 2835 C CA . PHE A 1 351 ? -16.044 -0.565 -2.270 1.00 80.12 351 PHE A CA 1
ATOM 2836 C C . PHE A 1 351 ? -17.030 0.587 -2.032 1.00 80.12 351 PHE A C 1
ATOM 2838 O O . PHE A 1 351 ? -17.890 0.872 -2.875 1.00 80.12 351 PHE A O 1
ATOM 2845 N N . ASP A 1 352 ? -16.880 1.267 -0.895 1.00 77.06 352 ASP A N 1
ATOM 2846 C CA . ASP A 1 352 ? -17.648 2.465 -0.565 1.00 77.06 352 ASP A CA 1
ATOM 2847 C C . ASP A 1 352 ? -16.780 3.715 -0.728 1.00 77.06 352 ASP A C 1
ATOM 2849 O O . ASP A 1 352 ? -15.764 3.894 -0.053 1.00 77.06 352 ASP A O 1
ATOM 2853 N N . GLN A 1 353 ? -17.196 4.584 -1.648 1.00 75.06 353 GLN A N 1
ATOM 2854 C CA . GLN A 1 353 ? -16.516 5.843 -1.935 1.00 75.06 353 GLN A CA 1
ATOM 2855 C C . GLN A 1 353 ? -16.856 6.933 -0.910 1.00 75.06 353 GLN A C 1
ATOM 2857 O O . GLN A 1 353 ? -16.156 7.943 -0.832 1.00 75.06 353 GLN A O 1
ATOM 2862 N N . PHE A 1 354 ? -17.931 6.760 -0.144 1.00 75.75 354 PHE A N 1
ATOM 2863 C CA . PHE A 1 354 ? -18.410 7.759 0.798 1.00 75.75 354 PHE A CA 1
ATOM 2864 C C . PHE A 1 354 ? -18.192 7.296 2.235 1.00 75.75 354 PHE A C 1
ATOM 2866 O O . PHE A 1 354 ? -18.076 6.107 2.528 1.00 75.75 354 PHE A O 1
ATOM 2873 N N . GLU A 1 355 ? -18.061 8.265 3.147 1.00 66.69 355 GLU A N 1
ATOM 2874 C CA . GLU A 1 355 ? -18.059 7.935 4.567 1.00 66.69 355 GLU A CA 1
ATOM 2875 C C . GLU A 1 355 ? -19.369 7.236 4.890 1.00 66.69 355 GLU A C 1
ATOM 2877 O O . GLU A 1 355 ? -20.433 7.627 4.390 1.00 66.69 355 GLU A O 1
ATOM 2882 N N . GLN A 1 356 ? -19.297 6.233 5.762 1.00 65.31 356 GLN A N 1
ATOM 2883 C CA . GLN A 1 356 ? -20.514 5.595 6.229 1.00 65.31 356 GLN A CA 1
ATOM 2884 C C . GLN A 1 356 ? -21.391 6.679 6.847 1.00 65.31 356 GLN A C 1
ATOM 2886 O O . GLN A 1 356 ? -21.016 7.344 7.819 1.00 65.31 356 GLN A O 1
ATOM 2891 N N . LYS A 1 357 ? -22.593 6.844 6.298 1.00 66.81 357 LYS A N 1
ATOM 2892 C CA . LYS A 1 357 ? -23.558 7.843 6.770 1.00 66.81 357 LYS A CA 1
ATOM 2893 C C . LYS A 1 357 ? -23.835 7.709 8.268 1.00 66.81 357 LYS A C 1
ATOM 2895 O O . LYS A 1 357 ? -24.150 8.686 8.951 1.00 66.81 357 LYS A O 1
ATOM 2900 N N . PHE A 1 358 ? -23.688 6.495 8.789 1.00 70.38 358 PHE A N 1
ATOM 2901 C CA . PHE A 1 358 ? -23.724 6.195 10.206 1.00 70.38 358 PHE A CA 1
ATOM 2902 C C . PHE A 1 358 ? -22.404 5.557 10.616 1.00 70.38 358 PHE A C 1
ATOM 2904 O O . PHE A 1 358 ? -22.024 4.536 10.067 1.00 70.38 358 PHE A O 1
ATOM 2911 N N . LYS A 1 359 ? -21.754 6.098 11.652 1.00 64.12 359 LYS A N 1
ATOM 2912 C CA . LYS A 1 359 ? -20.461 5.616 12.180 1.00 64.12 359 LYS A CA 1
ATOM 2913 C C . LYS A 1 359 ? -20.495 4.206 12.800 1.00 64.12 359 LYS A C 1
ATOM 2915 O O . LYS A 1 359 ? -19.599 3.858 13.563 1.00 64.12 359 LYS A O 1
ATOM 2920 N N . GLY A 1 360 ? -21.577 3.450 12.599 1.00 62.59 360 GLY A N 1
ATOM 2921 C CA . GLY A 1 360 ? -21.730 2.094 13.121 1.00 62.59 360 GLY A CA 1
ATOM 2922 C C . GLY A 1 360 ? -21.532 1.974 14.635 1.00 62.59 360 GLY A C 1
ATOM 2923 O O . GLY A 1 360 ? -21.101 0.921 15.096 1.00 62.59 360 GLY A O 1
ATOM 2924 N N . MET A 1 361 ? -21.836 3.026 15.418 1.00 73.69 361 MET A N 1
ATOM 2925 C CA . MET A 1 361 ? -21.852 2.993 16.894 1.00 73.69 361 MET A CA 1
ATOM 2926 C C . MET A 1 361 ? -23.073 2.212 17.400 1.00 73.69 361 MET A C 1
ATOM 2928 O O . MET A 1 361 ? -23.875 2.699 18.199 1.00 73.69 361 MET A O 1
ATOM 2932 N N . ASN A 1 362 ? -23.253 1.019 16.851 1.00 85.12 362 ASN A N 1
ATOM 2933 C CA . ASN A 1 362 ? -24.355 0.146 17.161 1.00 85.12 362 ASN A CA 1
ATOM 2934 C C . ASN A 1 362 ? -24.115 -0.473 18.545 1.00 85.12 362 ASN A C 1
ATOM 2936 O O . ASN A 1 362 ? -22.977 -0.824 18.875 1.00 85.12 362 ASN A O 1
ATOM 2940 N N . PRO A 1 363 ? -25.157 -0.593 19.386 1.00 88.81 363 PRO A N 1
ATOM 2941 C CA . PRO A 1 363 ? -25.049 -1.340 20.629 1.00 88.81 363 PRO A CA 1
ATOM 2942 C C . PRO A 1 363 ? -24.586 -2.770 20.352 1.00 88.81 363 PRO A C 1
ATOM 2944 O O . PRO A 1 363 ? -24.941 -3.349 19.332 1.00 88.81 363 PRO A O 1
ATOM 2947 N N . SER A 1 364 ? -23.823 -3.365 21.266 1.00 89.50 364 SER A N 1
ATOM 2948 C CA . SER A 1 364 ? -23.321 -4.723 21.052 1.00 89.50 364 SER A CA 1
ATOM 2949 C C . SER A 1 364 ? -24.472 -5.728 20.916 1.00 89.50 364 SER A C 1
ATOM 2951 O O . SER A 1 364 ? -25.301 -5.874 21.825 1.00 89.50 364 SER A O 1
ATOM 2953 N N . ALA A 1 365 ? -24.527 -6.430 19.784 1.00 92.06 365 ALA A N 1
ATOM 2954 C CA . ALA A 1 365 ? -25.572 -7.395 19.476 1.00 92.06 365 ALA A CA 1
ATOM 2955 C C . ALA A 1 365 ? -25.062 -8.497 18.547 1.00 92.06 365 ALA A C 1
ATOM 2957 O O . ALA A 1 365 ? -24.175 -8.272 17.730 1.00 92.06 365 ALA A O 1
ATOM 2958 N N . THR A 1 366 ? -25.676 -9.673 18.643 1.00 94.38 366 THR A N 1
ATOM 2959 C CA . THR A 1 366 ? -25.553 -10.717 17.621 1.00 94.38 366 THR A CA 1
ATOM 2960 C C . THR A 1 366 ? -26.674 -10.545 16.605 1.00 94.38 366 THR A C 1
ATOM 2962 O O . THR A 1 366 ? -27.849 -10.519 16.984 1.00 94.38 366 THR A O 1
ATOM 2965 N N . VAL A 1 367 ? -26.321 -10.439 15.328 1.00 93.12 367 VAL A N 1
ATOM 2966 C CA . VAL A 1 367 ? -27.250 -10.249 14.216 1.00 93.12 367 VAL A CA 1
ATOM 2967 C C . VAL A 1 367 ? -27.377 -11.540 13.427 1.00 93.12 367 VAL A C 1
ATOM 2969 O O . VAL A 1 367 ? -26.400 -12.175 13.052 1.00 93.12 367 VAL A O 1
ATOM 2972 N N . THR A 1 368 ? -28.618 -11.940 13.193 1.00 94.69 368 THR A N 1
ATOM 2973 C CA . THR A 1 368 ? -28.982 -13.142 12.436 1.00 94.69 368 THR A CA 1
ATOM 2974 C C . THR A 1 368 ? -30.054 -12.791 11.419 1.00 94.69 368 THR A C 1
ATOM 2976 O O . THR A 1 368 ? -30.698 -11.746 11.528 1.00 94.69 368 THR A O 1
ATOM 2979 N N . THR A 1 369 ? -30.277 -13.649 10.431 1.00 94.31 369 THR A N 1
ATOM 2980 C CA . THR A 1 369 ? -31.277 -13.410 9.388 1.00 94.31 369 THR A CA 1
ATOM 2981 C C . THR A 1 369 ? -32.000 -14.692 8.988 1.00 94.31 369 THR A C 1
ATOM 2983 O O . THR A 1 369 ? -31.471 -15.784 9.187 1.00 94.31 369 THR A O 1
ATOM 2986 N N . SER A 1 370 ? -33.208 -14.562 8.431 1.00 94.31 370 SER A N 1
ATOM 2987 C CA . SER A 1 370 ? -33.871 -15.644 7.687 1.00 94.31 370 SER A CA 1
ATOM 2988 C C . SER A 1 370 ? -33.451 -15.712 6.217 1.00 94.31 370 SER A C 1
ATOM 2990 O O . SER A 1 370 ? -33.722 -16.710 5.553 1.00 94.31 370 SER A O 1
ATOM 2992 N N . MET A 1 371 ? -32.827 -14.651 5.698 1.00 93.00 371 MET A N 1
ATOM 2993 C CA . MET A 1 371 ? -32.445 -14.540 4.294 1.00 93.00 371 MET A CA 1
ATOM 2994 C C . MET A 1 371 ? -31.234 -15.423 3.985 1.00 93.00 371 MET A C 1
ATOM 2996 O O . MET A 1 371 ? -30.334 -15.577 4.807 1.00 93.00 371 MET A O 1
ATOM 3000 N N . TYR A 1 372 ? -31.179 -15.976 2.774 1.00 91.06 372 TYR A N 1
ATOM 3001 C CA . TYR A 1 372 ? -30.011 -16.738 2.337 1.00 91.06 372 TYR A CA 1
ATOM 3002 C C . TYR A 1 372 ? -28.860 -15.786 1.995 1.00 91.06 372 TYR A C 1
ATOM 3004 O O . TYR A 1 372 ? -29.003 -14.957 1.088 1.00 91.06 372 TYR A O 1
ATOM 3012 N N . SER A 1 373 ? -27.734 -15.921 2.703 1.00 90.19 373 SER A N 1
ATOM 3013 C CA . SER A 1 373 ? -26.521 -15.159 2.406 1.00 90.19 373 SER A CA 1
ATOM 3014 C C . SER A 1 373 ? -25.904 -15.625 1.087 1.00 90.19 373 SER A C 1
ATOM 3016 O O . SER A 1 373 ? -25.554 -16.795 0.932 1.00 90.19 373 SER A O 1
ATOM 3018 N N . TYR A 1 374 ? -25.793 -14.708 0.127 1.00 86.19 374 TYR A N 1
ATOM 3019 C CA . TYR A 1 374 ? -24.981 -14.907 -1.069 1.00 86.19 374 TYR A CA 1
ATOM 3020 C C . TYR A 1 374 ? -23.499 -14.680 -0.761 1.00 86.19 374 TYR A C 1
ATOM 3022 O O . TYR A 1 374 ? -22.652 -15.453 -1.200 1.00 86.19 374 TYR A O 1
ATOM 3030 N N . SER A 1 375 ? -23.197 -13.598 -0.038 1.00 81.94 375 SER A N 1
ATOM 3031 C CA . SER A 1 375 ? -21.848 -13.207 0.363 1.00 81.94 375 SER A CA 1
ATOM 3032 C C . SER A 1 375 ? -21.906 -12.233 1.544 1.00 81.94 375 SER A C 1
ATOM 3034 O O . SER A 1 375 ? -22.815 -11.401 1.615 1.00 81.94 375 SER A O 1
ATOM 3036 N N . GLY A 1 376 ? -20.899 -12.300 2.421 1.00 81.31 376 GLY A N 1
ATOM 3037 C CA . GLY A 1 376 ? -20.845 -11.526 3.668 1.00 81.31 376 GLY A CA 1
ATOM 3038 C C . GLY A 1 376 ? -21.870 -11.996 4.704 1.00 81.31 376 GLY A C 1
ATOM 3039 O O . GLY A 1 376 ? -22.798 -12.739 4.387 1.00 81.31 376 GLY A O 1
ATOM 3040 N N . GLU A 1 377 ? -21.731 -11.570 5.953 1.00 85.75 377 GLU A N 1
ATOM 3041 C CA . GLU A 1 377 ? -22.654 -11.937 7.029 1.00 85.75 377 GLU A CA 1
ATOM 3042 C C . GLU A 1 377 ? -23.413 -10.716 7.572 1.00 85.75 377 GLU A C 1
ATOM 3044 O O . GLU A 1 377 ? -22.889 -9.600 7.582 1.00 85.75 377 GLU A O 1
ATOM 3049 N N . PRO A 1 378 ? -24.644 -10.884 8.101 1.00 89.19 378 PRO A N 1
ATOM 3050 C CA . PRO A 1 378 ? -25.387 -9.789 8.731 1.00 89.19 378 PRO A CA 1
ATOM 3051 C C . PRO A 1 378 ? -24.611 -9.070 9.840 1.00 89.19 378 PRO A C 1
ATOM 3053 O O . PRO A 1 378 ? -24.831 -7.881 10.077 1.00 89.19 378 PRO A O 1
ATOM 3056 N N . GLN A 1 379 ? -23.715 -9.789 10.523 1.00 87.44 379 GLN A N 1
ATOM 3057 C CA . GLN A 1 379 ? -22.851 -9.223 11.555 1.00 87.44 379 GLN A CA 1
ATOM 3058 C C . GLN A 1 379 ? -21.845 -8.219 10.969 1.00 87.44 379 GLN A C 1
ATOM 3060 O O . GLN A 1 379 ? -21.624 -7.176 11.580 1.00 87.44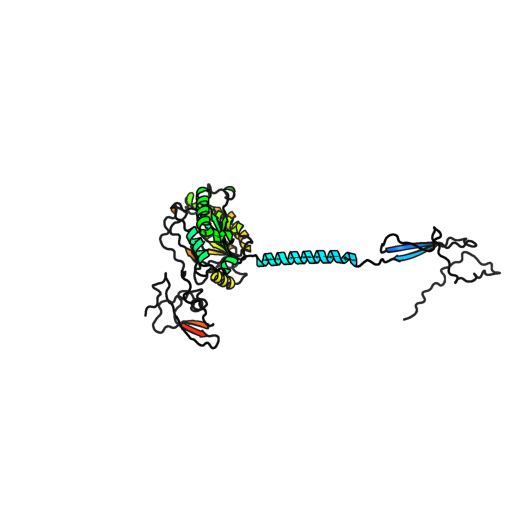 379 GLN A O 1
ATOM 3065 N N . ASP A 1 380 ? -21.309 -8.475 9.772 1.00 80.69 380 ASP A N 1
ATOM 3066 C CA . ASP A 1 380 ? -20.299 -7.629 9.118 1.00 80.69 380 ASP A CA 1
ATOM 3067 C C . ASP A 1 380 ? -20.867 -6.258 8.725 1.00 80.69 380 ASP A C 1
ATOM 3069 O O . ASP A 1 380 ? -20.186 -5.235 8.811 1.00 80.69 380 ASP A O 1
ATOM 3073 N N . ALA A 1 381 ? -22.143 -6.228 8.328 1.00 81.88 381 ALA A N 1
ATOM 3074 C CA . ALA A 1 381 ? -22.875 -4.993 8.052 1.00 81.88 381 ALA A CA 1
ATOM 3075 C C . ALA A 1 381 ? -23.293 -4.247 9.336 1.00 81.88 381 ALA A C 1
ATOM 3077 O O . ALA A 1 381 ? -23.556 -3.043 9.304 1.00 81.88 381 ALA A O 1
ATOM 3078 N N . TYR A 1 382 ? -23.380 -4.947 10.473 1.00 84.00 382 TYR A N 1
ATOM 3079 C CA . TYR A 1 382 ? -23.800 -4.372 11.750 1.00 84.00 382 TYR A CA 1
ATOM 3080 C C . TYR A 1 382 ? -22.637 -3.779 12.548 1.00 84.00 382 TYR A C 1
ATOM 3082 O O . TYR A 1 382 ? -22.763 -2.697 13.124 1.00 84.00 382 TYR A O 1
ATOM 3090 N N . GLU A 1 383 ? -21.500 -4.464 12.615 1.00 72.19 383 GLU A N 1
ATOM 3091 C CA . GLU A 1 383 ? -20.357 -4.004 13.398 1.00 72.19 383 GLU A CA 1
ATOM 3092 C C . GLU A 1 383 ? -19.550 -2.965 12.620 1.00 72.19 383 GLU A C 1
ATOM 3094 O O . GLU A 1 383 ? -18.894 -3.278 11.631 1.00 72.19 383 GLU A O 1
ATOM 3099 N N . LYS A 1 384 ? -19.586 -1.702 13.076 1.00 62.25 384 LYS A N 1
ATOM 3100 C CA . LYS A 1 384 ? -18.721 -0.602 12.591 1.00 62.25 384 LYS A CA 1
ATOM 3101 C C . LYS A 1 384 ? -18.782 -0.339 11.069 1.00 62.25 384 LYS A C 1
ATOM 3103 O O . LYS A 1 384 ? -17.930 0.371 10.537 1.00 62.25 384 LYS A O 1
ATOM 3108 N N . GLY A 1 385 ? -19.763 -0.929 10.377 1.00 60.66 385 GLY A N 1
ATOM 3109 C CA . GLY A 1 385 ? -19.951 -0.895 8.924 1.00 60.66 385 GLY A CA 1
ATOM 3110 C C . GLY A 1 385 ? -18.739 -1.364 8.105 1.00 60.66 385 GLY A C 1
ATOM 3111 O O . GLY A 1 385 ? -18.597 -0.983 6.945 1.00 60.66 385 GLY A O 1
ATOM 3112 N N . SER A 1 386 ? -17.812 -2.124 8.695 1.00 60.56 386 SER A N 1
ATOM 3113 C CA . SER A 1 386 ? -16.576 -2.551 8.017 1.00 60.56 386 SER A CA 1
ATOM 3114 C C . SER A 1 386 ? -16.796 -3.632 6.953 1.00 60.56 386 SER A C 1
ATOM 3116 O O . SER A 1 386 ? -15.840 -4.035 6.291 1.00 60.56 386 SER A O 1
ATOM 3118 N N . GLY A 1 387 ? -18.034 -4.093 6.781 1.00 73.56 387 GLY A N 1
ATOM 3119 C CA . GLY A 1 387 ? -18.407 -5.057 5.764 1.00 73.56 387 GLY A CA 1
ATOM 3120 C C . GLY A 1 387 ? -19.815 -4.882 5.236 1.00 73.56 387 GLY A C 1
ATOM 3121 O O . GLY A 1 387 ? -20.442 -3.834 5.376 1.00 73.56 387 GLY A O 1
ATOM 3122 N N . PHE A 1 388 ? -20.296 -5.933 4.588 1.00 78.62 388 PHE A N 1
ATOM 3123 C CA . PHE A 1 388 ? -21.565 -5.938 3.887 1.00 78.62 388 PHE A CA 1
ATOM 3124 C C . PHE A 1 388 ? -22.300 -7.252 4.145 1.00 78.62 388 PHE A C 1
ATOM 3126 O O . PHE A 1 388 ? -21.704 -8.260 4.515 1.00 78.62 388 PHE A O 1
ATOM 3133 N N . PHE A 1 389 ? -23.603 -7.238 3.895 1.00 86.56 389 PHE A N 1
ATOM 3134 C CA . PHE A 1 389 ? -24.423 -8.437 3.853 1.00 86.56 389 PHE A CA 1
ATOM 3135 C C . PHE A 1 389 ? -25.197 -8.436 2.540 1.00 86.56 389 PHE A C 1
ATOM 3137 O O . PHE A 1 389 ? -26.019 -7.547 2.308 1.00 86.56 389 PHE A O 1
ATOM 3144 N N . TRP A 1 390 ? -24.929 -9.416 1.676 1.00 86.69 390 TRP A N 1
ATOM 3145 C CA . TRP A 1 390 ? -25.623 -9.556 0.402 1.00 86.69 390 TRP A CA 1
ATOM 3146 C C . TRP A 1 390 ? -26.504 -10.798 0.418 1.00 86.69 390 TRP A C 1
ATOM 3148 O O . TRP A 1 390 ? -26.026 -11.929 0.354 1.00 86.69 390 TRP A O 1
ATOM 3158 N N . ALA A 1 391 ? -27.813 -10.584 0.508 1.00 89.06 391 ALA A N 1
ATOM 3159 C CA . ALA A 1 391 ? -28.802 -11.651 0.485 1.00 89.06 391 ALA A CA 1
ATOM 3160 C C . ALA A 1 391 ? -29.263 -11.975 -0.941 1.00 89.06 391 ALA A C 1
ATOM 3162 O O . ALA A 1 391 ? -29.528 -11.077 -1.740 1.00 89.06 391 ALA A O 1
ATOM 3163 N N . THR A 1 392 ? -29.491 -13.258 -1.236 1.00 83.44 392 THR A N 1
ATOM 3164 C CA . THR A 1 392 ? -30.222 -13.629 -2.458 1.00 83.44 392 THR A CA 1
ATOM 3165 C C . THR A 1 392 ? -31.729 -13.433 -2.279 1.00 83.44 392 THR A C 1
ATOM 3167 O O . THR A 1 392 ? -32.362 -14.118 -1.482 1.00 83.44 392 THR A O 1
ATOM 3170 N N . THR A 1 393 ? -32.317 -12.548 -3.089 1.00 79.94 393 THR A N 1
ATOM 3171 C CA . THR A 1 393 ? -33.776 -12.385 -3.272 1.00 79.94 393 THR A CA 1
ATOM 3172 C C . THR A 1 393 ? -34.588 -12.306 -1.963 1.00 79.94 393 THR A C 1
ATOM 3174 O O . THR A 1 393 ? -35.369 -13.223 -1.684 1.00 79.94 393 THR A O 1
ATOM 3177 N N . PRO A 1 394 ? -34.450 -11.225 -1.169 1.00 85.06 394 PRO A N 1
ATOM 3178 C CA . PRO A 1 394 ? -35.269 -11.004 0.025 1.00 85.06 394 PRO A CA 1
ATOM 3179 C C . PRO A 1 394 ? -36.767 -11.092 -0.289 1.00 85.06 394 PRO A C 1
ATOM 3181 O O . PRO A 1 394 ? -37.238 -10.537 -1.286 1.00 85.06 394 PRO A O 1
ATOM 3184 N N . ARG A 1 395 ? -37.532 -11.800 0.544 1.00 88.19 395 ARG A N 1
ATOM 3185 C CA . ARG A 1 395 ? -38.973 -12.011 0.358 1.00 88.19 395 ARG A CA 1
ATOM 3186 C C . ARG A 1 395 ? -39.770 -11.342 1.463 1.00 88.19 395 ARG A C 1
ATOM 3188 O O . ARG A 1 395 ? -39.308 -11.131 2.581 1.00 88.19 395 ARG A O 1
ATOM 3195 N N . LYS A 1 396 ? -41.040 -11.060 1.170 1.00 88.38 396 LYS A N 1
ATOM 3196 C CA . LYS A 1 396 ? -41.978 -10.588 2.190 1.00 88.38 396 LYS A CA 1
ATOM 3197 C C . LYS A 1 396 ? -42.046 -11.600 3.341 1.00 88.38 396 LYS A C 1
ATOM 3199 O O . LYS A 1 396 ? -42.418 -12.750 3.122 1.00 88.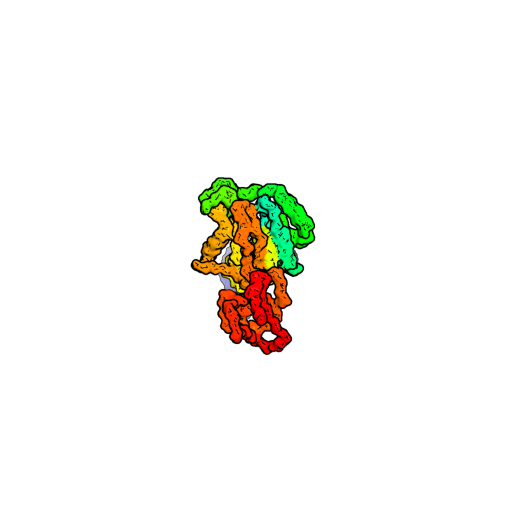38 396 LYS A O 1
ATOM 3204 N N . GLY A 1 397 ? -41.750 -11.135 4.553 1.00 90.12 397 GLY A N 1
ATOM 3205 C CA . GLY A 1 397 ? -41.715 -11.954 5.768 1.00 90.12 397 GLY A CA 1
ATOM 3206 C C . GLY A 1 397 ? -40.309 -12.360 6.211 1.00 90.12 397 GLY A C 1
ATOM 3207 O O . GLY A 1 397 ? -40.168 -12.846 7.331 1.00 90.12 397 GLY A O 1
ATOM 3208 N N . ASP A 1 398 ? -39.286 -12.124 5.385 1.00 92.38 398 ASP A N 1
ATOM 3209 C CA . ASP A 1 398 ? -37.902 -12.258 5.824 1.00 92.38 398 ASP A CA 1
ATOM 3210 C C . ASP A 1 398 ? -37.526 -11.198 6.861 1.00 92.38 398 ASP A C 1
ATOM 3212 O O . ASP A 1 398 ? -38.114 -10.114 6.916 1.00 92.38 398 ASP A O 1
ATOM 3216 N N . TYR A 1 399 ? -36.538 -11.518 7.699 1.00 92.12 399 TYR A N 1
ATOM 3217 C CA . TYR A 1 399 ? -36.137 -10.658 8.803 1.00 92.12 399 TYR A CA 1
ATOM 3218 C C . TYR A 1 399 ? -34.628 -10.642 9.059 1.00 92.12 399 TYR A C 1
ATOM 3220 O O . TYR A 1 399 ? -33.888 -11.583 8.758 1.00 92.12 399 TYR A O 1
ATOM 3228 N N . LEU A 1 400 ? -34.198 -9.552 9.693 1.00 92.12 400 LEU A N 1
ATOM 3229 C CA . LEU A 1 400 ? -32.958 -9.444 10.454 1.00 92.12 400 LEU A CA 1
ATOM 3230 C C . LEU A 1 400 ? -33.327 -9.401 11.939 1.00 92.12 400 LEU A C 1
ATOM 3232 O O . LEU A 1 400 ? -34.211 -8.648 12.343 1.00 92.12 400 LEU A O 1
ATOM 3236 N N . SER A 1 401 ? -32.665 -10.217 12.751 1.00 93.75 401 SER A N 1
ATOM 3237 C CA . SER A 1 401 ? -32.886 -10.312 14.191 1.00 93.75 401 SER A CA 1
ATOM 3238 C C . SER A 1 401 ? -31.622 -9.900 14.928 1.00 93.75 401 SER A C 1
ATOM 3240 O O . SER A 1 401 ? -30.580 -10.539 14.784 1.00 93.75 401 SER A O 1
ATOM 3242 N N . MET A 1 402 ? -31.736 -8.847 15.737 1.00 93.19 402 MET A N 1
ATOM 3243 C CA . MET A 1 402 ? -30.653 -8.305 16.557 1.00 93.19 402 MET A CA 1
ATOM 3244 C C . MET A 1 402 ? -30.883 -8.702 18.014 1.00 93.19 402 MET A C 1
ATOM 3246 O O . MET A 1 402 ? -31.861 -8.287 18.638 1.00 93.19 402 MET A O 1
ATOM 3250 N N . LYS A 1 403 ? -29.974 -9.502 18.573 1.00 94.81 403 LYS A N 1
ATOM 3251 C CA . LYS A 1 403 ? -29.995 -9.900 19.982 1.00 94.81 403 LYS A CA 1
ATOM 3252 C C . LYS A 1 403 ? -28.940 -9.114 20.752 1.00 94.81 403 LYS A C 1
ATOM 3254 O O . LYS A 1 403 ? -27.763 -9.468 20.719 1.00 94.81 403 LYS A O 1
ATOM 3259 N N . PHE A 1 404 ? -29.367 -8.062 21.448 1.00 94.25 404 PHE A N 1
ATOM 3260 C CA . PHE A 1 404 ? -28.478 -7.248 22.279 1.00 94.25 404 PHE A CA 1
ATOM 3261 C C . PHE A 1 404 ? -27.866 -8.069 23.416 1.00 94.25 404 PHE A C 1
ATOM 3263 O O . PHE A 1 404 ? -28.554 -8.855 24.072 1.00 94.25 404 PHE A O 1
ATOM 3270 N N . GLN A 1 405 ? -26.570 -7.876 23.651 1.00 93.94 405 GLN A N 1
ATOM 3271 C CA . GLN A 1 405 ? -25.836 -8.581 24.707 1.00 93.94 405 GLN A CA 1
ATOM 3272 C C . GLN A 1 405 ? -26.170 -8.040 26.104 1.00 93.94 405 GLN A C 1
ATOM 3274 O O . GLN A 1 405 ? -26.156 -8.787 27.080 1.00 93.94 405 GLN A O 1
ATOM 3279 N N . THR A 1 406 ? -26.507 -6.754 26.200 1.00 94.44 406 THR A N 1
ATOM 3280 C CA . THR A 1 406 ? -26.949 -6.090 27.431 1.00 94.44 406 THR A CA 1
ATOM 3281 C C . THR A 1 406 ? -28.313 -5.427 27.222 1.00 94.44 406 THR A C 1
ATOM 3283 O O . THR A 1 406 ? -28.657 -5.079 26.086 1.00 94.44 406 THR A O 1
ATOM 3286 N N . PRO A 1 407 ? -29.116 -5.231 28.290 1.00 93.75 407 PRO A N 1
ATOM 3287 C CA . PRO A 1 407 ? -30.361 -4.475 28.200 1.00 93.75 407 PRO A CA 1
ATOM 3288 C C . PRO A 1 407 ? -30.111 -3.098 27.578 1.00 93.75 407 PRO A C 1
ATOM 3290 O O . PRO A 1 407 ? -29.422 -2.258 28.152 1.00 93.75 407 PRO A O 1
ATOM 3293 N N . THR A 1 408 ? -30.653 -2.893 26.382 1.00 92.25 408 THR A N 1
ATOM 3294 C CA . THR A 1 408 ? -30.366 -1.728 25.543 1.00 92.25 408 THR A CA 1
ATOM 3295 C C . THR A 1 408 ? -31.668 -1.012 25.217 1.00 92.25 408 THR A C 1
ATOM 3297 O O . THR A 1 408 ? -32.612 -1.624 24.717 1.00 92.25 408 THR A O 1
ATOM 3300 N N . VAL A 1 409 ? -31.724 0.295 25.479 1.00 91.38 409 VAL A N 1
ATOM 3301 C CA . VAL A 1 409 ? -32.850 1.142 25.066 1.00 91.38 409 VAL A CA 1
ATOM 3302 C C . VAL A 1 409 ? -32.625 1.572 23.620 1.00 91.38 409 VAL A C 1
ATOM 3304 O O . VAL A 1 409 ? -31.756 2.396 23.337 1.00 91.38 409 VAL A O 1
ATOM 3307 N N . VAL A 1 410 ? -33.403 1.010 22.697 1.00 88.88 410 VAL A N 1
ATOM 3308 C CA . VAL A 1 410 ? -33.316 1.345 21.271 1.00 88.88 410 VAL A CA 1
ATOM 3309 C C . VAL A 1 410 ? -34.039 2.666 21.011 1.00 88.88 410 VAL A C 1
ATOM 3311 O O . VAL A 1 410 ? -35.246 2.765 21.208 1.00 88.88 410 VAL A O 1
ATOM 3314 N N . GLN A 1 411 ? -33.299 3.681 20.562 1.00 87.81 411 GLN A N 1
ATOM 3315 C CA . GLN A 1 411 ? -33.851 5.011 20.263 1.00 87.81 411 GLN A CA 1
ATOM 3316 C C . GLN A 1 411 ? -34.159 5.216 18.775 1.00 87.81 411 GLN A C 1
ATOM 3318 O O . GLN A 1 411 ? -35.079 5.951 18.426 1.00 87.81 411 GLN A O 1
ATOM 3323 N N . ARG A 1 412 ? -33.378 4.590 17.890 1.00 85.88 412 ARG A N 1
ATOM 3324 C CA . ARG A 1 412 ? -33.507 4.716 16.436 1.00 85.88 412 ARG A CA 1
ATOM 3325 C C . ARG A 1 412 ? -33.014 3.440 15.768 1.00 85.88 412 ARG A C 1
ATOM 3327 O O . ARG A 1 412 ? -31.995 2.894 16.182 1.00 85.88 412 ARG A O 1
ATOM 3334 N N . VAL A 1 413 ? -33.708 3.019 14.716 1.00 86.12 413 VAL A N 1
ATOM 3335 C CA . VAL A 1 413 ? -33.263 1.962 13.805 1.00 86.12 413 VAL A CA 1
ATOM 3336 C C . VAL A 1 413 ? -33.223 2.553 12.406 1.00 86.12 413 VAL A C 1
ATOM 3338 O O . VAL A 1 413 ? -34.188 3.187 11.982 1.00 86.12 413 VAL A O 1
ATOM 3341 N N . THR A 1 414 ? -32.112 2.351 11.710 1.00 83.75 414 THR A N 1
ATOM 3342 C CA . THR A 1 414 ? -31.973 2.705 10.300 1.00 83.75 414 THR A CA 1
ATOM 3343 C C . THR A 1 414 ? -31.462 1.484 9.556 1.00 83.75 414 THR A C 1
ATOM 3345 O O . THR A 1 414 ? -30.564 0.805 10.048 1.00 83.75 414 THR A O 1
ATOM 3348 N N . VAL A 1 415 ? -32.031 1.215 8.385 1.00 83.25 415 VAL A N 1
ATOM 3349 C CA . VAL A 1 415 ? -31.570 0.168 7.473 1.00 83.25 415 VAL A CA 1
ATOM 3350 C C . VAL A 1 415 ? -31.236 0.849 6.157 1.00 83.25 415 VAL A C 1
ATOM 3352 O O . VAL A 1 415 ? -32.087 1.528 5.586 1.00 83.25 415 VAL A O 1
ATOM 3355 N N . GLU A 1 416 ? -29.996 0.701 5.705 1.00 81.56 416 GLU A N 1
ATOM 3356 C CA . GLU A 1 416 ? -29.573 1.142 4.378 1.00 81.56 416 GLU A CA 1
ATOM 3357 C C . GLU A 1 416 ? -29.314 -0.090 3.520 1.00 81.56 416 GLU A C 1
ATOM 3359 O O . GLU A 1 416 ? -28.772 -1.087 3.994 1.00 81.56 416 GLU A O 1
ATOM 3364 N N . THR A 1 417 ? -29.776 -0.040 2.275 1.00 83.25 417 THR A N 1
ATOM 3365 C CA . THR A 1 417 ? -29.630 -1.129 1.306 1.00 83.25 417 THR A CA 1
ATOM 3366 C C . THR A 1 417 ? -29.091 -0.570 0.001 1.00 83.25 417 THR A C 1
ATOM 3368 O O . THR A 1 417 ? -29.253 0.618 -0.277 1.00 83.25 417 THR A O 1
ATOM 3371 N N . GLY A 1 418 ? -28.425 -1.420 -0.779 1.00 75.62 418 GLY A N 1
ATOM 3372 C CA . GLY A 1 418 ? -27.653 -1.003 -1.945 1.00 75.62 418 GLY A CA 1
ATOM 3373 C C . GLY A 1 418 ? -26.449 -0.111 -1.608 1.00 75.62 418 GLY A C 1
ATOM 3374 O O . GLY A 1 418 ? -26.211 0.275 -0.467 1.00 75.62 418 GLY A O 1
ATOM 3375 N N . CYS A 1 419 ? -25.668 0.219 -2.633 1.00 69.25 419 CYS A N 1
ATOM 3376 C CA . CYS A 1 419 ? -24.590 1.210 -2.569 1.00 69.25 419 CYS A CA 1
ATOM 3377 C C . CYS A 1 419 ? -24.444 1.908 -3.932 1.00 69.25 419 CYS A C 1
ATOM 3379 O O . CYS A 1 419 ? -25.156 1.567 -4.882 1.00 69.25 419 CYS A O 1
ATOM 3381 N N . HIS A 1 420 ? -23.529 2.879 -4.057 1.00 60.22 420 HIS A N 1
ATOM 3382 C CA . HIS A 1 420 ? -23.352 3.657 -5.294 1.00 60.22 420 HIS A CA 1
ATOM 3383 C C . HIS A 1 420 ? -23.179 2.772 -6.543 1.00 60.22 420 HIS A C 1
ATOM 3385 O O . HIS A 1 420 ? -23.754 3.063 -7.592 1.00 60.22 420 HIS A O 1
ATOM 3391 N N . TYR A 1 421 ? -22.467 1.649 -6.406 1.00 57.19 421 TYR A N 1
ATOM 3392 C CA . TYR A 1 421 ? -22.215 0.695 -7.489 1.00 57.19 421 TYR A CA 1
ATOM 3393 C C . TYR A 1 421 ? -23.175 -0.509 -7.507 1.00 57.19 421 TYR A C 1
ATOM 3395 O O . TYR A 1 421 ? -23.188 -1.253 -8.486 1.00 57.19 421 TYR A O 1
ATOM 3403 N N . ALA A 1 422 ? -24.020 -0.655 -6.482 1.00 65.81 422 ALA A N 1
ATOM 3404 C CA . ALA A 1 422 ? -24.987 -1.738 -6.293 1.00 65.81 422 ALA A CA 1
ATOM 3405 C C . ALA A 1 422 ? -26.427 -1.197 -6.196 1.00 65.81 422 ALA A C 1
ATOM 3407 O O . ALA A 1 422 ? -27.224 -1.610 -5.357 1.00 65.81 422 ALA A O 1
ATOM 3408 N N . GLN A 1 423 ? -26.785 -0.232 -7.052 1.00 65.94 423 GLN A N 1
ATOM 3409 C CA . GLN A 1 423 ? -28.116 0.399 -7.031 1.00 65.94 423 GLN A CA 1
ATOM 3410 C C . GLN A 1 423 ? -29.265 -0.594 -7.271 1.00 65.94 423 GLN A C 1
ATOM 3412 O O . GLN A 1 423 ? -30.402 -0.326 -6.904 1.00 65.94 423 GLN A O 1
ATOM 3417 N N . ARG A 1 424 ? -28.988 -1.744 -7.896 1.00 73.19 424 ARG A N 1
ATOM 3418 C CA . ARG A 1 424 ? -29.990 -2.801 -8.115 1.00 73.19 424 ARG A CA 1
ATOM 3419 C C . ARG A 1 424 ? -30.272 -3.634 -6.863 1.00 73.19 424 ARG A C 1
ATOM 3421 O O . ARG A 1 424 ? -31.276 -4.334 -6.846 1.00 73.19 424 ARG A O 1
ATOM 3428 N N . ASP A 1 425 ? -29.423 -3.525 -5.845 1.00 76.62 425 ASP A N 1
ATOM 3429 C CA . ASP A 1 425 ? -29.569 -4.199 -4.552 1.00 76.62 425 ASP A CA 1
ATOM 3430 C C . ASP A 1 425 ? -30.283 -3.314 -3.510 1.00 76.62 425 ASP A C 1
ATOM 3432 O O . ASP A 1 425 ? -30.356 -3.657 -2.330 1.00 76.62 425 ASP A O 1
ATOM 3436 N N . LEU A 1 426 ? -30.826 -2.166 -3.936 1.00 78.62 426 LEU A N 1
ATOM 3437 C CA . LEU A 1 426 ? -31.741 -1.360 -3.132 1.00 78.62 426 LEU A CA 1
ATOM 3438 C C . LEU A 1 426 ? -33.046 -2.134 -2.905 1.00 78.62 426 LEU A C 1
ATOM 3440 O O . LEU A 1 426 ? -33.738 -2.502 -3.857 1.00 78.62 426 LEU A O 1
ATOM 3444 N N . LEU A 1 427 ? -33.422 -2.316 -1.640 1.00 76.31 427 LEU A N 1
ATOM 3445 C CA . LEU A 1 427 ? -34.786 -2.684 -1.286 1.00 76.31 427 LEU A CA 1
ATOM 3446 C C . LEU A 1 427 ? -35.669 -1.451 -1.500 1.00 76.31 427 LEU A C 1
ATOM 3448 O O . LEU A 1 427 ? -35.685 -0.536 -0.679 1.00 76.31 427 LEU A O 1
ATOM 3452 N N . ALA A 1 428 ? -36.357 -1.409 -2.638 1.00 65.56 428 ALA A N 1
ATOM 3453 C CA . ALA A 1 428 ? -37.412 -0.435 -2.885 1.00 65.56 428 ALA A CA 1
ATOM 3454 C C . ALA A 1 428 ? -38.699 -0.861 -2.157 1.00 65.56 428 ALA A C 1
ATOM 3456 O O . ALA A 1 428 ? -38.990 -2.058 -2.081 1.00 65.56 428 ALA A O 1
ATOM 3457 N N . GLU A 1 429 ? -39.427 0.118 -1.612 1.00 56.03 429 GLU A N 1
ATOM 3458 C CA . GLU A 1 429 ? -40.732 -0.082 -0.955 1.00 56.03 429 GLU A CA 1
ATOM 3459 C C . GLU A 1 429 ? -41.805 -0.674 -1.879 1.00 56.03 429 GLU A C 1
ATOM 3461 O O . GLU A 1 429 ? -41.845 -0.303 -3.079 1.00 56.03 429 GLU A O 1
#

Organism: Acropora cervicornis (NCBI:txid6130)

Foldseek 3Di:
DDDDDDDDDDPDDDPDDADPPDDPDPPDPPDDDQDADPVRDRDDDDPDQDFDKDKDKDWDDDPPDPPDTDIDIDIDTDHDDDDPVVVVVVVVVVVVVVVVVVVVVVCLVVQAAAEEEEEEDEQAPVRDFLQVVQVVLVVVQADPVRLSRYAYEYEDLYQDVPVVVVVVVVCCVPCVVSVVVRRYHYDYDHPVLDDDLPPQDDPPVDDSLRLSVQLSVLSSLLVRLVVLQRRHQKYWYAYSFKHFFHNLSVLVVVLCVPDDVPADAWADLFPDFPHTIMGGSNCSNVLSVQSNVCSSPDGPRVSVVVVQCVPHPDPDRDHHYFQFRRMAGRDQGDSRVVVPGPPDRPGTPRRANDDDPDQLPAADWDKDWPFAFPGDGPVCCRHRNSHDTQGDPDDPPIDIDTGHPDDDDDDDDDDAFAHPVGPVRGPDD

Nearest PDB structures (foldseek):
  5l3k-assembly2_E  TM=5.206E-01  e=1.933E-01  Mycolicibacterium thermoresistibile
  5dxf-assembly2_B  TM=3.263E-01  e=1.933E-01  Candida albicans SC5314
  1gz5-assembly1_D  TM=6.266E-01  e=3.581E+00  Escherichia coli str. K-12 substr. W3110
  5dxf-assembly1_A  TM=2.886E-01  e=2.183E-01  Candida albicans SC5314
  5hvm-assembly1_B  TM=3.514E-01  e=4.813E-01  Aspergillus fumigatus Af293

Sequence (429 aa):
MEYQHLLLFQNFCSCFEDPPSEPVIPENLNQAYEIMNSSSVSHIVWTECHDGIFIFTLTVIDPEFSFCNLTVEFAVQVICARSLFQELPTFVTLGSCCLTITVVLFSAYYITRYLSIGIASVERPSGANYLLKTTQSLIDNMSEEDQKNAIIVIFLADIEESPKSRNKKEIARMFDEHINKGLLIVIEATSEFYPTLENVKPKYGDTDSRRTWRSKENVDATFVMCFYKDISEYYIHLEDDVISAPSFVPKLQAFINGQPKETWLLLDVAVQGSIAKVYHSRDLSNIASYFYLMYDEMPIDWLMDYWREIKSQDRRVEKLTPPASLFQHIGDISSLKEKGLSGGEQREPFFDQFEQKFKGMNPSATVTTSMYSYSGEPQDAYEKGSGFFWATTPRKGDYLSMKFQTPTVVQRVTVETGCHYAQRDLLAE

Radius of gyration: 43.4 Å; Cα contacts (8 Å, |Δi|>4): 572; chains: 1; bounding box: 120×55×115 Å

Mean predicted aligned error: 15.15 Å

Solvent-accessible surface area (backbone atoms only — not comparable to full-atom values): 25864 Å² total; per-residue (Å²): 136,80,89,78,88,75,83,83,77,83,87,76,77,71,94,66,82,64,55,96,87,60,76,83,74,77,85,67,89,82,66,87,78,86,72,65,45,100,82,74,43,80,73,86,82,80,91,65,91,63,72,46,75,49,77,44,78,48,70,66,83,52,94,87,74,62,86,62,90,50,71,50,76,51,73,49,79,46,79,67,89,79,71,78,75,72,54,56,62,55,56,52,49,54,52,51,51,51,49,52,53,49,51,50,53,50,48,53,63,74,62,50,23,53,36,32,40,40,27,54,39,63,80,21,87,85,70,64,78,41,47,67,58,21,52,49,34,49,55,75,25,42,54,79,67,48,48,71,34,32,34,37,37,41,33,39,62,42,81,54,65,67,62,41,55,51,51,52,51,54,47,49,73,74,39,46,70,42,38,75,70,64,29,40,46,79,48,70,70,62,72,85,76,58,73,84,60,67,89,56,69,87,53,99,86,51,51,72,69,57,45,32,48,35,23,47,51,19,44,51,52,20,54,55,36,55,70,46,49,80,54,22,58,29,34,35,41,36,60,32,33,33,39,47,19,48,51,34,65,65,53,49,49,51,53,57,70,72,43,65,91,89,74,75,78,62,37,33,40,21,86,59,83,68,40,36,35,37,35,52,20,92,48,26,62,61,53,24,50,49,34,51,77,40,16,71,74,54,47,55,50,59,50,54,54,50,49,52,56,73,72,43,93,54,97,70,78,76,82,50,58,56,72,28,23,40,35,34,65,70,62,51,65,48,65,52,77,87,69,43,63,52,93,60,89,66,73,38,66,73,48,46,81,57,67,66,93,59,79,31,85,58,77,66,55,54,48,46,64,74,54,52,68,70,45,60,43,59,44,35,41,48,54,58,50,61,24,42,56,41,60,57,78,83,53,96,87,59,50,78,47,75,48,59,78,56,98,72,88,83,86,79,86,84,87,87,59,46,46,96,91,37,65,85,59,40,80,75,134